Protein AF-A0A660QGW4-F1 (afdb_monomer)

Solvent-accessible surface area (backbone atoms only — not comparable to full-atom values): 25828 Å² total; per-residue (Å²): 109,64,69,61,50,52,50,42,31,49,42,44,61,62,56,43,54,62,54,47,47,53,53,41,27,51,55,35,24,73,71,63,75,33,71,65,70,14,42,50,17,44,50,24,11,48,52,16,31,50,54,40,53,50,51,31,60,75,74,64,58,76,84,40,71,59,47,32,42,33,44,49,51,35,46,40,60,47,18,47,54,24,45,57,42,49,54,45,27,39,61,31,50,76,79,36,60,67,74,60,10,50,56,49,25,48,66,69,40,48,63,52,45,52,52,33,41,50,46,31,25,48,24,31,45,38,29,61,65,38,85,48,64,62,48,27,51,31,11,50,51,39,26,53,26,39,55,44,21,55,51,28,37,73,48,50,49,56,49,52,39,59,75,67,64,54,76,73,67,76,84,79,56,99,73,63,90,82,73,77,61,82,63,71,58,62,61,71,43,68,64,49,36,51,50,49,52,51,52,52,52,52,48,59,62,50,35,73,69,43,37,80,66,43,47,70,42,50,41,82,56,63,35,37,30,86,84,31,69,67,36,47,50,40,53,47,32,25,71,78,72,29,24,69,51,65,38,38,40,36,39,37,33,94,55,77,65,45,78,65,53,47,53,56,50,50,57,49,50,54,56,51,50,67,36,93,69,34,70,40,74,48,42,58,64,49,43,33,78,75,68,67,44,53,58,48,56,52,48,57,52,21,74,77,36,74,83,42,40,77,26,30,50,87,42,33,40,37,33,39,39,28,22,70,60,68,41,12,55,63,46,45,56,49,46,54,53,51,52,57,64,50,70,75,50,60,87,67,54,45,78,46,77,49,37,69,41,48,56,48,39,57,48,38,54,55,33,47,56,33,44,54,52,30,41,52,51,43,50,52,48,52,40,51,52,36,30,70,74,63,71,34,70,72,60,18,51,53,40,44,45,24,28,55,52,24,46,52,47,44,49,36,48,27,33,76,71,67,49,55,50,27,66,74,57,54,51,46,49,29,51,46,46,21,59,33,35,36,52,25,47,50,42,57,56,24,49,76,73,33,72,70,43,30,65,61,45,52,62,53,51,52,54,41,47,52,35,36,29,55,40,31,44,53,32,54,72,45,72,33,35,52,46,22,52,47,13,49,54,47,22,55,31,46,54,50,12,51,54,34,24,44,46,68,57,62,103

Structure (mmCIF, N/CA/C/O backbone):
data_AF-A0A660QGW4-F1
#
_entry.id   AF-A0A660QGW4-F1
#
loop_
_atom_site.group_PDB
_atom_site.id
_atom_site.type_symbol
_atom_site.label_atom_id
_atom_site.label_alt_id
_atom_site.label_comp_id
_atom_site.label_asym_id
_atom_site.label_entity_id
_atom_site.label_seq_id
_atom_site.pdbx_PDB_ins_code
_atom_site.Cartn_x
_atom_site.Cartn_y
_atom_site.Cartn_z
_atom_site.occupancy
_atom_site.B_iso_or_equiv
_atom_site.auth_seq_id
_atom_site.auth_comp_id
_atom_site.auth_asym_id
_atom_site.auth_atom_id
_atom_site.pdbx_PDB_model_num
ATOM 1 N N . MET A 1 1 ? -22.509 5.873 3.415 1.00 69.75 1 MET A N 1
ATOM 2 C CA . MET A 1 1 ? -21.121 5.384 3.276 1.00 69.75 1 MET A CA 1
ATOM 3 C C . MET A 1 1 ? -20.891 4.930 1.841 1.00 69.75 1 MET A C 1
ATOM 5 O O . MET A 1 1 ? -20.021 5.485 1.183 1.00 69.75 1 MET A O 1
ATOM 9 N N . ASP A 1 2 ? -21.757 4.052 1.335 1.00 74.94 2 ASP A N 1
ATOM 10 C CA . ASP A 1 2 ? -21.681 3.458 -0.011 1.00 74.94 2 ASP A CA 1
ATOM 11 C C . ASP A 1 2 ? -21.628 4.482 -1.148 1.00 74.94 2 ASP A C 1
ATOM 13 O O . ASP A 1 2 ? -20.743 4.411 -1.985 1.00 74.94 2 ASP A O 1
ATOM 17 N N . PHE A 1 3 ? -22.450 5.536 -1.112 1.00 79.19 3 PHE A N 1
ATOM 18 C CA . PHE A 1 3 ? -22.401 6.589 -2.138 1.00 79.19 3 PHE A CA 1
ATOM 19 C C . PHE A 1 3 ? -21.020 7.264 -2.278 1.00 79.19 3 PHE A C 1
ATOM 21 O O . PHE A 1 3 ? -20.565 7.538 -3.388 1.00 79.19 3 PHE A O 1
ATOM 28 N N . GLU A 1 4 ? -20.330 7.550 -1.165 1.00 77.75 4 GLU A N 1
ATOM 29 C CA . GLU A 1 4 ? -18.985 8.141 -1.229 1.00 77.75 4 GLU A CA 1
ATOM 30 C C . GLU A 1 4 ? -17.948 7.121 -1.718 1.00 77.75 4 GLU A C 1
ATOM 32 O O . GLU A 1 4 ? -17.015 7.491 -2.434 1.00 77.75 4 GLU A O 1
ATOM 37 N N . ILE A 1 5 ? -18.134 5.846 -1.369 1.00 81.12 5 ILE A N 1
ATOM 38 C CA . ILE A 1 5 ? -17.325 4.720 -1.841 1.00 81.12 5 ILE A CA 1
ATOM 39 C C . ILE A 1 5 ? -17.462 4.549 -3.356 1.00 81.12 5 ILE A C 1
ATOM 41 O O . ILE A 1 5 ? -16.450 4.575 -4.056 1.00 81.12 5 ILE A O 1
ATOM 45 N N . ASP A 1 6 ? -18.685 4.475 -3.870 1.00 82.56 6 ASP A N 1
ATOM 46 C CA . ASP A 1 6 ? -18.970 4.318 -5.297 1.00 82.56 6 ASP A CA 1
ATOM 47 C C . ASP A 1 6 ? -18.456 5.514 -6.095 1.00 82.56 6 ASP A C 1
ATOM 49 O O . ASP A 1 6 ? -17.819 5.361 -7.139 1.00 82.56 6 ASP A O 1
ATOM 53 N N . ARG A 1 7 ? -18.636 6.728 -5.560 1.00 82.94 7 ARG A N 1
ATOM 54 C CA . ARG A 1 7 ? -18.065 7.942 -6.148 1.00 82.94 7 ARG A CA 1
ATOM 55 C C . ARG A 1 7 ? -16.539 7.871 -6.212 1.00 82.94 7 ARG A C 1
ATOM 57 O O . ARG A 1 7 ? -15.957 8.278 -7.216 1.00 82.94 7 ARG A O 1
ATOM 64 N N . ALA A 1 8 ? -15.879 7.383 -5.160 1.00 80.62 8 ALA A N 1
ATOM 65 C CA . ALA A 1 8 ? -14.428 7.227 -5.146 1.00 80.62 8 ALA A CA 1
ATOM 66 C C . ALA A 1 8 ? -13.958 6.184 -6.168 1.00 80.62 8 ALA A C 1
ATOM 68 O O . ALA A 1 8 ? -13.012 6.460 -6.904 1.00 80.62 8 ALA A O 1
ATOM 69 N N . VAL A 1 9 ? -14.642 5.038 -6.252 1.00 83.06 9 VAL A N 1
ATOM 70 C CA . VAL A 1 9 ? -14.394 3.994 -7.258 1.00 83.06 9 VAL A CA 1
ATOM 71 C C . VAL A 1 9 ? -14.498 4.582 -8.662 1.00 83.06 9 VAL A C 1
ATOM 73 O O . VAL A 1 9 ? -13.551 4.472 -9.438 1.00 83.06 9 VAL A O 1
ATOM 76 N N . TRP A 1 10 ? -15.585 5.296 -8.956 1.00 83.00 10 TRP A N 1
ATOM 77 C CA . TRP A 1 10 ? -15.817 5.910 -10.261 1.00 83.00 10 TRP A CA 1
ATOM 78 C C . TRP A 1 10 ? -14.725 6.919 -10.634 1.00 83.00 10 TRP A C 1
ATOM 80 O O . TRP A 1 10 ? -14.145 6.850 -11.721 1.00 83.00 10 TRP A O 1
ATOM 90 N N . ILE A 1 11 ? -14.376 7.813 -9.701 1.00 82.31 11 ILE A N 1
ATOM 91 C CA . ILE A 1 11 ? -13.300 8.797 -9.872 1.00 82.31 11 ILE A CA 1
ATOM 92 C C . ILE A 1 11 ? -11.965 8.098 -10.173 1.00 82.31 11 ILE A C 1
ATOM 94 O O . ILE A 1 11 ? -11.270 8.492 -11.112 1.00 82.31 11 ILE A O 1
ATOM 98 N N . LEU A 1 12 ? -11.612 7.053 -9.420 1.00 77.56 12 LEU A N 1
ATOM 99 C CA . LEU A 1 12 ? -10.364 6.307 -9.609 1.00 77.56 12 LEU A CA 1
ATOM 100 C C . LEU A 1 12 ? -10.328 5.538 -10.928 1.00 77.56 12 LEU A C 1
ATOM 102 O O . LEU A 1 12 ? -9.278 5.482 -11.560 1.00 77.56 12 LEU A O 1
ATOM 106 N N . SER A 1 13 ? -11.457 4.975 -11.358 1.00 77.38 13 SER A N 1
ATOM 107 C CA . SER A 1 13 ? -11.527 4.194 -12.593 1.00 77.38 13 SER A CA 1
ATOM 108 C C . SER A 1 13 ? -11.614 5.047 -13.858 1.00 77.38 13 SER A C 1
ATOM 110 O O . SER A 1 13 ? -11.142 4.611 -14.902 1.00 77.38 13 SER A O 1
ATOM 112 N N . MET A 1 14 ? -12.209 6.245 -13.793 1.00 80.12 14 MET A N 1
ATOM 113 C CA . MET A 1 14 ? -12.521 7.037 -14.994 1.00 80.12 14 MET A CA 1
ATOM 114 C C . MET A 1 14 ? -11.794 8.381 -15.070 1.00 80.12 14 MET A C 1
ATOM 116 O O . MET A 1 14 ? -11.342 8.763 -16.145 1.00 80.12 14 MET A O 1
ATOM 120 N N . ILE A 1 15 ? -11.653 9.109 -13.958 1.00 81.81 15 ILE A N 1
ATOM 121 C CA . ILE A 1 15 ? -11.093 10.476 -13.972 1.00 81.81 15 ILE A CA 1
ATOM 122 C C . ILE A 1 15 ? -9.572 10.465 -13.797 1.00 81.81 15 ILE A C 1
ATOM 124 O O . ILE A 1 15 ? -8.854 11.244 -14.422 1.00 81.81 15 ILE A O 1
ATOM 128 N N . TYR A 1 16 ? -9.069 9.583 -12.940 1.00 83.25 16 TYR A N 1
ATOM 129 C CA . TYR A 1 16 ? -7.643 9.488 -12.638 1.00 83.25 16 TYR A CA 1
ATOM 130 C C . TYR A 1 16 ? -6.776 9.004 -13.806 1.00 83.25 16 TYR A C 1
ATOM 132 O O . TYR A 1 16 ? -5.721 9.605 -14.020 1.00 83.25 16 TYR A O 1
ATOM 140 N N . PRO A 1 17 ? -7.170 7.972 -14.581 1.00 87.69 17 PRO A N 1
ATOM 141 C CA . PRO A 1 17 ? -6.326 7.439 -15.647 1.00 87.69 17 PRO A CA 1
ATOM 142 C C . PRO A 1 17 ? -5.918 8.485 -16.699 1.00 87.69 17 PRO A C 1
ATOM 144 O O . PRO A 1 17 ? -4.719 8.591 -16.966 1.00 87.69 17 PRO A O 1
ATOM 147 N N . PRO A 1 18 ? -6.827 9.328 -17.240 1.00 88.94 18 PRO A N 1
ATOM 148 C CA . PRO A 1 18 ? -6.437 10.387 -18.174 1.00 88.94 18 PRO A CA 1
ATOM 149 C C . PRO A 1 18 ? -5.504 11.433 -17.551 1.00 88.94 18 PRO A C 1
ATOM 151 O O . PRO A 1 18 ? -4.539 11.857 -18.186 1.00 88.94 18 PRO A O 1
ATOM 154 N N . LEU A 1 19 ? -5.756 11.836 -16.300 1.00 88.56 19 LEU A N 1
ATOM 155 C CA . LEU A 1 19 ? -4.922 12.812 -15.593 1.00 88.56 19 LEU A CA 1
ATOM 156 C C . LEU A 1 19 ? -3.495 12.282 -15.389 1.00 88.56 19 LEU A C 1
ATOM 158 O O . LEU A 1 19 ? -2.522 12.979 -15.682 1.00 88.56 19 LEU A O 1
ATOM 162 N N . LEU A 1 20 ? -3.378 11.039 -14.916 1.00 89.69 20 LEU A N 1
ATOM 163 C CA . LEU A 1 20 ? -2.107 10.344 -14.722 1.00 89.69 20 LEU A CA 1
ATOM 164 C C . LEU A 1 20 ? -1.344 10.195 -16.031 1.00 89.69 20 LEU A C 1
ATOM 166 O O . LEU A 1 20 ? -0.151 10.483 -16.085 1.00 89.69 20 LEU A O 1
ATOM 170 N N . PHE A 1 21 ? -2.040 9.802 -17.095 1.00 91.31 21 PHE A N 1
ATOM 171 C CA . PHE A 1 21 ? -1.451 9.674 -18.417 1.00 91.31 21 PHE A CA 1
ATOM 172 C C . PHE A 1 21 ? -0.826 10.988 -18.891 1.00 91.31 21 PHE A C 1
ATOM 174 O O . PHE A 1 21 ? 0.343 11.002 -19.276 1.00 91.31 21 PHE A O 1
ATOM 181 N N . LEU A 1 22 ? -1.566 12.099 -18.810 1.00 92.38 22 LEU A N 1
ATOM 182 C CA . LEU A 1 22 ? -1.072 13.417 -19.219 1.00 92.38 22 LEU A CA 1
ATOM 183 C C . LEU A 1 22 ? 0.116 13.875 -18.368 1.00 92.38 22 LEU A C 1
ATOM 185 O O . LEU A 1 22 ? 1.094 14.400 -18.903 1.00 92.38 22 LEU A O 1
ATOM 189 N N . LEU A 1 23 ? 0.058 13.642 -17.057 1.00 91.75 23 LEU A N 1
ATOM 190 C CA . LEU A 1 23 ? 1.136 13.985 -16.137 1.00 91.75 23 LEU A CA 1
ATOM 191 C C . LEU A 1 23 ? 2.420 13.201 -16.455 1.00 91.75 23 LEU A C 1
ATOM 193 O O . LEU A 1 23 ? 3.492 13.800 -16.569 1.00 91.75 23 LEU A O 1
ATOM 197 N N . ILE A 1 24 ? 2.317 11.883 -16.649 1.00 92.25 24 ILE A N 1
ATOM 198 C CA . ILE A 1 24 ? 3.462 11.019 -16.972 1.00 92.25 24 ILE A CA 1
ATOM 199 C C . ILE A 1 24 ? 4.021 11.372 -18.356 1.00 92.25 24 ILE A C 1
ATOM 201 O O . ILE A 1 24 ? 5.236 11.515 -18.504 1.00 92.25 24 ILE A O 1
ATOM 205 N N . CYS A 1 25 ? 3.153 11.622 -19.345 1.00 93.12 25 CYS A N 1
ATOM 206 C CA . CYS A 1 25 ? 3.561 12.141 -20.653 1.00 93.12 25 CYS A CA 1
ATOM 207 C C . CYS A 1 25 ? 4.340 13.453 -20.516 1.00 93.12 25 CYS A C 1
ATOM 209 O O . CYS A 1 25 ? 5.368 13.618 -21.166 1.00 93.12 25 CYS A O 1
ATOM 211 N N . GLY A 1 26 ? 3.898 14.374 -19.655 1.00 91.38 26 GLY A N 1
ATOM 212 C CA . GLY A 1 26 ? 4.593 15.634 -19.395 1.00 91.38 26 GLY A CA 1
ATOM 213 C C . GLY A 1 26 ? 6.017 15.421 -18.877 1.00 91.38 26 GLY A C 1
ATOM 214 O O . GLY A 1 26 ? 6.964 15.997 -19.412 1.00 91.38 26 GLY A O 1
ATOM 215 N N . ILE A 1 27 ? 6.196 14.537 -17.894 1.00 89.12 27 ILE A N 1
ATOM 216 C CA . ILE A 1 27 ? 7.517 14.211 -17.329 1.00 89.12 27 ILE A CA 1
ATOM 217 C C . ILE A 1 27 ? 8.414 13.558 -18.386 1.00 89.12 27 ILE A C 1
ATOM 219 O O . ILE A 1 27 ? 9.574 13.940 -18.551 1.00 89.12 27 ILE A O 1
ATOM 223 N N . TYR A 1 28 ? 7.881 12.604 -19.148 1.00 89.50 28 TYR A N 1
ATOM 224 C CA . TYR A 1 28 ? 8.651 11.905 -20.177 1.00 89.50 28 TYR A CA 1
ATOM 225 C C . TYR A 1 28 ? 8.944 12.804 -21.380 1.00 89.50 28 TYR A C 1
ATOM 227 O O . TYR A 1 28 ? 10.000 12.681 -22.000 1.00 89.50 28 TYR A O 1
ATOM 235 N N . TYR A 1 29 ? 8.092 13.789 -21.661 1.00 89.81 29 TYR A N 1
ATOM 236 C CA . TYR A 1 29 ? 8.366 14.832 -22.642 1.00 89.81 29 TYR A CA 1
ATOM 237 C C . TYR A 1 29 ? 9.538 15.716 -22.212 1.00 89.81 29 TYR A C 1
ATOM 239 O O . TYR A 1 29 ? 10.390 16.031 -23.041 1.00 89.81 29 TYR A O 1
ATOM 247 N N . LEU A 1 30 ? 9.663 16.056 -20.924 1.00 86.12 30 LEU A N 1
ATOM 248 C CA . LEU A 1 30 ? 10.837 16.787 -20.428 1.00 86.12 30 LEU A CA 1
ATOM 249 C C . LEU A 1 30 ? 12.141 15.999 -20.641 1.00 86.12 30 LEU A C 1
ATOM 251 O O . LEU A 1 30 ? 13.182 16.607 -20.907 1.00 86.12 30 LEU A O 1
ATOM 255 N N . ARG A 1 31 ? 12.082 14.661 -20.571 1.00 83.12 31 ARG A N 1
ATOM 256 C CA . ARG A 1 31 ? 13.217 13.757 -20.813 1.00 83.12 31 ARG A CA 1
ATOM 257 C C . ARG A 1 31 ? 13.534 13.598 -22.300 1.00 83.12 31 ARG A C 1
ATOM 259 O O . ARG A 1 31 ? 14.675 13.814 -22.703 1.00 83.12 31 ARG A O 1
ATOM 266 N N . PHE A 1 32 ? 12.550 13.210 -23.108 1.00 83.75 32 PHE A N 1
ATOM 267 C CA . PHE A 1 32 ? 12.759 12.857 -24.513 1.00 83.75 32 PHE A CA 1
ATOM 268 C C . PHE A 1 32 ? 12.709 14.052 -25.463 1.00 83.75 32 PHE A C 1
ATOM 270 O O . PHE A 1 32 ? 13.311 13.994 -26.535 1.00 83.75 32 PHE A O 1
ATOM 277 N N . ARG A 1 33 ? 11.992 15.123 -25.098 1.00 83.56 33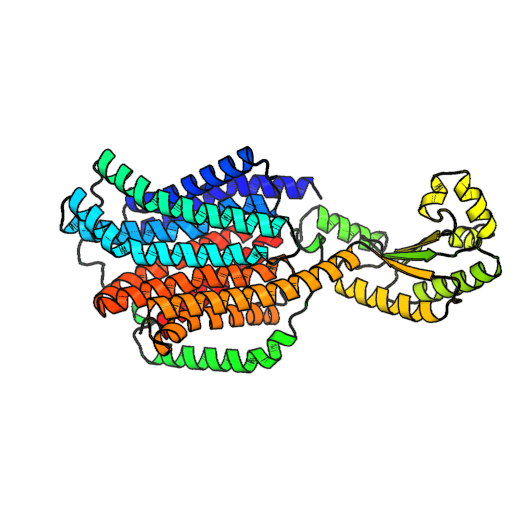 ARG A N 1
ATOM 278 C CA . ARG A 1 33 ? 11.654 16.274 -25.961 1.00 83.56 33 ARG A CA 1
ATOM 279 C C . ARG A 1 33 ? 11.014 15.886 -27.292 1.00 83.56 33 ARG A C 1
ATOM 281 O O . ARG A 1 33 ? 11.104 16.610 -28.278 1.00 83.56 33 ARG A O 1
ATOM 288 N N . ASN A 1 34 ? 10.364 14.733 -27.310 1.00 86.38 34 ASN A N 1
ATOM 289 C CA . ASN A 1 34 ? 9.652 14.203 -28.452 1.00 86.38 34 ASN A CA 1
ATOM 290 C C . ASN A 1 34 ? 8.305 13.690 -27.945 1.00 86.38 34 ASN A C 1
ATOM 292 O O . ASN A 1 34 ? 8.259 12.841 -27.056 1.00 86.38 34 ASN A O 1
ATOM 296 N N . VAL A 1 35 ? 7.221 14.242 -28.491 1.00 89.62 35 VAL A N 1
ATOM 297 C CA . VAL A 1 35 ? 5.847 13.956 -28.049 1.00 89.62 35 VAL A CA 1
ATOM 298 C C . VAL A 1 35 ? 5.525 12.471 -28.192 1.00 89.62 35 VAL A C 1
ATOM 300 O O . VAL A 1 35 ? 4.974 11.863 -27.282 1.00 89.62 35 VAL A O 1
ATOM 303 N N . ILE A 1 36 ? 5.942 11.857 -29.296 1.00 89.56 36 ILE A N 1
ATOM 304 C CA . ILE A 1 36 ? 5.660 10.449 -29.572 1.00 89.56 36 ILE A CA 1
ATOM 305 C C . ILE A 1 36 ? 6.455 9.546 -28.624 1.00 89.56 36 ILE A C 1
ATOM 307 O O . ILE A 1 36 ? 5.889 8.635 -28.026 1.00 89.56 36 ILE A O 1
ATOM 311 N N . ALA A 1 37 ? 7.743 9.838 -28.410 1.00 89.88 37 ALA A N 1
ATOM 312 C CA . ALA A 1 37 ? 8.563 9.104 -27.441 1.00 89.88 37 ALA A CA 1
ATOM 313 C C . ALA A 1 37 ? 8.018 9.215 -26.006 1.00 89.88 37 ALA A C 1
ATOM 315 O O . ALA A 1 37 ? 8.136 8.271 -25.233 1.00 89.88 37 ALA A O 1
ATOM 316 N N . ALA A 1 38 ? 7.411 10.350 -25.652 1.00 92.19 38 ALA A N 1
ATOM 317 C CA . ALA A 1 38 ? 6.803 10.563 -24.342 1.00 92.19 38 ALA A CA 1
ATOM 318 C C . ALA A 1 38 ? 5.480 9.805 -24.152 1.00 92.19 38 ALA A C 1
ATOM 320 O O . ALA A 1 38 ? 5.191 9.369 -23.041 1.00 92.19 38 ALA A O 1
ATOM 321 N N . ILE A 1 39 ? 4.703 9.635 -25.225 1.00 94.81 39 ILE A N 1
ATOM 322 C CA . ILE A 1 39 ? 3.398 8.957 -25.212 1.00 94.81 39 ILE A CA 1
ATOM 323 C C . ILE A 1 39 ? 3.537 7.431 -25.208 1.00 94.81 39 ILE A C 1
ATOM 325 O O . ILE A 1 39 ? 2.753 6.746 -24.554 1.00 94.81 39 ILE A O 1
ATOM 329 N N . LEU A 1 40 ? 4.522 6.885 -25.929 1.00 94.25 40 LEU A N 1
ATOM 330 C CA . LEU A 1 40 ? 4.665 5.436 -26.118 1.00 94.25 40 LEU A CA 1
ATOM 331 C C . LEU A 1 40 ? 4.734 4.638 -24.797 1.00 94.25 40 LEU A C 1
ATOM 333 O O . LEU A 1 40 ? 4.013 3.642 -24.688 1.00 94.25 40 LEU A O 1
ATOM 337 N N . PRO A 1 41 ? 5.524 5.042 -23.780 1.00 94.88 41 PRO A N 1
ATOM 338 C CA . PRO A 1 41 ? 5.574 4.313 -22.519 1.00 94.88 41 PRO A CA 1
ATOM 339 C C . PRO A 1 41 ? 4.236 4.252 -21.761 1.00 94.88 41 PRO A C 1
ATOM 341 O O . PRO A 1 41 ? 3.758 3.139 -21.528 1.00 94.88 41 PRO A O 1
ATOM 344 N N . PRO A 1 42 ? 3.570 5.370 -21.402 1.00 95.19 42 PRO A N 1
ATOM 345 C CA . PRO A 1 42 ? 2.301 5.301 -20.680 1.00 95.19 42 PRO A CA 1
ATOM 346 C C . PRO A 1 42 ? 1.157 4.717 -21.522 1.00 95.19 42 PRO A C 1
ATOM 348 O O . PRO A 1 42 ? 0.229 4.143 -20.958 1.00 95.19 42 PRO A O 1
ATOM 351 N N . LEU A 1 43 ? 1.230 4.774 -22.859 1.00 94.94 43 LEU A N 1
ATOM 352 C CA . LEU A 1 43 ? 0.260 4.103 -23.731 1.00 94.94 43 LEU A CA 1
ATOM 353 C C . LEU A 1 43 ? 0.265 2.583 -23.518 1.00 94.94 43 LEU A C 1
ATOM 355 O O . LEU A 1 43 ? -0.797 1.972 -23.417 1.00 94.94 43 LEU A O 1
ATOM 359 N N . SER A 1 44 ? 1.451 1.975 -23.397 1.00 94.69 44 SER A N 1
ATOM 360 C CA . SER A 1 44 ? 1.567 0.536 -23.122 1.00 94.69 44 SER A CA 1
ATOM 361 C C . SER A 1 44 ? 0.957 0.142 -21.768 1.00 94.69 44 SER A C 1
ATOM 363 O O . SER A 1 44 ? 0.334 -0.914 -21.659 1.00 94.69 44 SER A O 1
ATOM 365 N N . ALA A 1 45 ? 1.055 1.022 -20.767 1.00 94.94 45 ALA A N 1
ATOM 366 C CA . ALA A 1 45 ? 0.477 0.813 -19.443 1.00 94.94 45 ALA A CA 1
ATOM 367 C C . ALA A 1 45 ? -1.057 0.927 -19.442 1.00 94.94 45 ALA A C 1
ATOM 369 O O . ALA A 1 45 ? -1.731 0.118 -18.805 1.00 94.94 45 ALA A O 1
ATOM 370 N N . ILE A 1 46 ? -1.624 1.880 -20.194 1.00 94.31 46 ILE A N 1
ATOM 371 C CA . ILE A 1 46 ? -3.081 1.983 -20.376 1.00 94.31 46 ILE A CA 1
ATOM 372 C C . ILE A 1 46 ? -3.634 0.721 -21.034 1.00 94.31 46 ILE A C 1
ATOM 374 O O . ILE A 1 46 ? -4.618 0.172 -20.547 1.00 94.31 46 ILE A O 1
ATOM 378 N N . LEU A 1 47 ? -3.004 0.244 -22.111 1.00 95.44 47 LEU A N 1
ATOM 379 C CA . LEU A 1 47 ? -3.450 -0.971 -22.798 1.00 95.44 47 LEU A CA 1
ATOM 380 C C . LEU A 1 47 ? -3.447 -2.177 -21.854 1.00 95.44 47 LEU A C 1
ATOM 382 O O . LEU A 1 47 ? -4.433 -2.906 -21.789 1.00 95.44 47 LEU A O 1
ATOM 386 N N . ALA A 1 48 ? -2.387 -2.332 -21.058 1.00 95.31 48 ALA A N 1
ATOM 387 C CA . ALA A 1 48 ? -2.327 -3.371 -20.038 1.00 95.31 48 ALA A CA 1
ATOM 388 C C . ALA A 1 48 ? -3.440 -3.221 -18.990 1.00 95.31 48 ALA A C 1
ATOM 390 O O . ALA A 1 48 ? -4.080 -4.208 -18.638 1.00 95.31 48 ALA A O 1
ATOM 391 N N . SER A 1 49 ? -3.718 -2.000 -18.523 1.00 94.00 49 SER A N 1
ATOM 392 C CA . SER A 1 49 ? -4.814 -1.748 -17.581 1.00 94.00 49 SER A CA 1
ATOM 393 C C . SER A 1 49 ? -6.185 -2.093 -18.167 1.00 94.00 49 SER A C 1
ATOM 395 O O . SER A 1 49 ? -7.029 -2.602 -17.433 1.00 94.00 49 SER A O 1
ATOM 397 N N . ILE A 1 50 ? -6.421 -1.819 -19.453 1.00 94.44 50 ILE A N 1
ATOM 398 C CA . ILE A 1 50 ? -7.674 -2.173 -20.135 1.00 94.44 50 ILE A CA 1
ATOM 399 C C . ILE A 1 50 ? -7.823 -3.695 -20.178 1.00 94.44 50 ILE A C 1
ATOM 401 O O . ILE A 1 50 ? -8.841 -4.211 -19.723 1.00 94.44 50 ILE A O 1
ATOM 405 N N . TRP A 1 51 ? -6.791 -4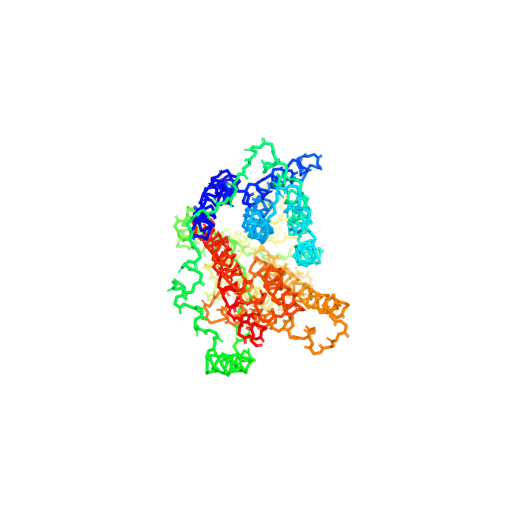.413 -20.633 1.00 95.75 51 TRP A N 1
ATOM 406 C CA . TRP A 1 51 ? -6.812 -5.878 -20.693 1.00 95.75 51 TRP A CA 1
ATOM 407 C C . TRP A 1 51 ? -7.031 -6.521 -19.324 1.00 95.75 51 TRP A C 1
ATOM 409 O O . TRP A 1 51 ? -7.732 -7.520 -19.211 1.00 95.75 51 TRP A O 1
ATOM 419 N N . VAL A 1 52 ? -6.470 -5.944 -18.262 1.00 94.88 52 VAL A N 1
ATOM 420 C CA . VAL A 1 52 ? -6.683 -6.439 -16.898 1.00 94.88 52 VAL A CA 1
ATOM 421 C C . VAL A 1 52 ? -8.135 -6.293 -16.459 1.00 94.88 52 VAL A C 1
ATOM 423 O O . VAL A 1 52 ? -8.701 -7.251 -15.936 1.00 94.88 52 VAL A O 1
ATOM 426 N N . TYR A 1 53 ? -8.755 -5.131 -16.675 1.00 92.75 53 TYR A N 1
ATOM 427 C CA . TYR A 1 53 ? -10.163 -4.941 -16.320 1.00 92.75 53 TYR A CA 1
ATOM 428 C C . TYR A 1 53 ? -11.105 -5.776 -17.190 1.00 92.75 53 TYR A C 1
ATOM 430 O O . TYR A 1 53 ? -12.115 -6.267 -16.693 1.00 92.75 53 TYR A O 1
ATOM 438 N N . GLU A 1 54 ? -10.754 -5.997 -18.455 1.00 94.31 54 GLU A N 1
ATOM 439 C CA . GLU A 1 54 ? -11.475 -6.914 -19.337 1.00 94.31 54 GLU A CA 1
ATOM 440 C C . GLU A 1 54 ? -11.416 -8.354 -18.806 1.00 94.31 54 GLU A C 1
ATOM 442 O O . GLU A 1 54 ? -12.453 -8.994 -18.633 1.00 94.31 54 GLU A O 1
ATOM 447 N N . LEU A 1 55 ? -10.225 -8.838 -18.438 1.00 94.06 55 LEU A N 1
ATOM 448 C CA . LEU A 1 55 ? -10.056 -10.156 -17.821 1.00 94.06 55 LEU A CA 1
ATOM 449 C C . LEU A 1 55 ? -10.825 -10.280 -16.501 1.00 94.06 55 LEU A C 1
ATOM 451 O O . LEU A 1 55 ? -11.456 -11.306 -16.258 1.00 94.06 55 LEU A O 1
ATOM 455 N N . MET A 1 56 ? -10.819 -9.242 -15.661 1.00 92.62 56 MET A N 1
ATOM 456 C CA . MET A 1 56 ? -11.627 -9.222 -14.437 1.00 92.62 56 MET A CA 1
ATOM 457 C C . MET A 1 56 ? -13.121 -9.351 -14.735 1.00 92.62 56 MET A C 1
ATOM 459 O O . MET A 1 56 ? -13.808 -10.101 -14.042 1.00 92.62 56 MET A O 1
ATOM 463 N N . GLY A 1 57 ? -13.610 -8.649 -15.762 1.00 91.69 57 GLY A N 1
ATOM 464 C CA . GLY A 1 57 ? -14.999 -8.725 -16.206 1.00 91.69 57 GLY A CA 1
ATOM 465 C C . GLY A 1 57 ? -15.386 -10.126 -16.679 1.00 91.69 57 GLY A C 1
ATOM 466 O O . GLY A 1 57 ? -16.453 -10.612 -16.318 1.00 91.69 57 GLY A O 1
ATOM 467 N N . ILE A 1 58 ? -14.496 -10.806 -17.410 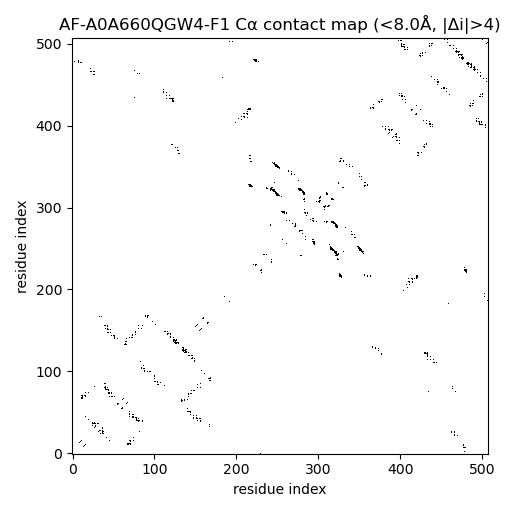1.00 94.69 58 ILE A N 1
ATOM 468 C CA . ILE A 1 58 ? -14.705 -12.185 -17.886 1.00 94.69 58 ILE A CA 1
ATOM 469 C C . ILE A 1 58 ? -14.725 -13.187 -16.722 1.00 94.69 58 ILE A C 1
ATOM 471 O O . ILE A 1 58 ? -15.550 -14.096 -16.703 1.00 94.69 58 ILE A O 1
ATOM 475 N N . VAL A 1 59 ? -13.826 -13.030 -15.746 1.00 92.81 59 VAL A N 1
ATOM 476 C CA . VAL A 1 59 ? -13.727 -13.923 -14.575 1.00 92.81 59 VAL A CA 1
ATOM 477 C C . VAL A 1 59 ? -14.824 -13.638 -13.535 1.00 92.81 59 VAL A C 1
ATOM 479 O O . VAL A 1 59 ? -15.105 -14.485 -12.690 1.00 92.81 59 VAL A O 1
ATOM 482 N N . GLY A 1 60 ? -15.465 -12.468 -13.594 1.00 89.62 60 GLY A N 1
ATOM 483 C CA . GLY A 1 60 ? -16.509 -12.060 -12.653 1.00 89.62 60 GLY A CA 1
ATOM 484 C C . GLY A 1 60 ? -15.968 -11.525 -11.323 1.00 89.62 60 GLY A C 1
ATOM 485 O O . GLY A 1 60 ? -16.635 -11.647 -10.297 1.00 89.62 60 GLY A O 1
ATOM 486 N N . ILE A 1 61 ? -14.763 -10.939 -11.310 1.00 88.00 61 ILE A N 1
ATOM 487 C CA . ILE A 1 61 ? -14.210 -10.314 -10.098 1.00 88.00 61 ILE A CA 1
ATOM 488 C C . ILE A 1 61 ? -14.888 -8.950 -9.883 1.00 88.00 61 ILE A C 1
ATOM 490 O O . ILE A 1 61 ? -14.798 -8.091 -10.765 1.00 88.00 61 ILE A O 1
ATOM 494 N N . PRO A 1 62 ? -15.533 -8.699 -8.727 1.00 84.62 62 PRO A N 1
ATOM 495 C CA . PRO A 1 62 ? -16.248 -7.450 -8.499 1.00 84.62 62 PRO A CA 1
ATOM 496 C C . PRO A 1 62 ? -15.297 -6.247 -8.412 1.00 84.62 62 PRO A C 1
ATOM 498 O O . PRO A 1 62 ? -14.229 -6.298 -7.787 1.00 84.62 62 PRO A O 1
ATOM 501 N N . LEU A 1 63 ? -15.725 -5.126 -8.997 1.00 83.06 63 LEU A N 1
ATOM 502 C CA . LEU A 1 63 ? -15.088 -3.829 -8.786 1.00 83.06 63 LEU A CA 1
ATOM 503 C C . LEU A 1 63 ? -15.452 -3.308 -7.393 1.00 83.06 63 LEU A C 1
ATOM 505 O O . LEU A 1 63 ? -16.603 -3.002 -7.103 1.00 83.06 63 LEU A O 1
ATOM 509 N N . ASN A 1 64 ? -14.446 -3.210 -6.532 1.00 83.88 64 ASN A N 1
ATOM 510 C CA . ASN A 1 64 ? -14.518 -2.596 -5.216 1.00 83.88 64 ASN A CA 1
ATOM 511 C C . ASN A 1 64 ? -13.432 -1.517 -5.102 1.00 83.88 64 ASN A C 1
ATOM 513 O O . ASN A 1 64 ? -12.635 -1.322 -6.017 1.00 83.88 64 ASN A O 1
ATOM 517 N N . ILE A 1 65 ? -13.375 -0.833 -3.960 1.00 82.38 65 ILE A N 1
ATOM 518 C CA . ILE A 1 65 ? -12.373 0.201 -3.654 1.00 82.38 65 ILE A CA 1
ATOM 519 C C . ILE A 1 65 ? -10.951 -0.276 -4.012 1.00 82.38 65 ILE A C 1
ATOM 521 O O . ILE A 1 65 ? -10.217 0.384 -4.746 1.00 82.38 65 ILE A O 1
ATOM 525 N N . LEU A 1 66 ? -10.542 -1.457 -3.553 1.00 84.56 66 LEU A N 1
ATOM 526 C CA . LEU A 1 66 ? -9.182 -1.939 -3.785 1.00 84.56 66 LEU A CA 1
ATOM 527 C C . LEU A 1 66 ? -8.971 -2.385 -5.233 1.00 84.56 66 LEU A C 1
ATOM 529 O O . LEU A 1 66 ? -8.018 -1.930 -5.862 1.00 84.56 66 LEU A O 1
ATOM 533 N N . THR A 1 67 ? -9.856 -3.201 -5.803 1.00 88.12 67 THR A N 1
ATOM 534 C CA . THR A 1 67 ? -9.691 -3.709 -7.176 1.00 88.12 67 THR A CA 1
ATOM 535 C C . THR A 1 67 ? -9.795 -2.599 -8.229 1.00 88.12 67 THR A C 1
ATOM 537 O O . THR A 1 67 ? -9.064 -2.638 -9.215 1.00 88.12 67 THR A O 1
ATOM 540 N N . ALA A 1 68 ? -10.568 -1.534 -7.980 1.00 86.62 68 ALA A N 1
ATOM 541 C CA . ALA A 1 68 ? -10.616 -0.337 -8.827 1.00 86.62 68 ALA A CA 1
ATOM 542 C C . ALA A 1 68 ? -9.316 0.492 -8.812 1.00 86.62 68 ALA A C 1
ATOM 544 O O . ALA A 1 68 ? -9.083 1.308 -9.704 1.00 86.62 68 ALA A O 1
ATOM 545 N N . SER A 1 69 ? -8.447 0.297 -7.813 1.00 88.75 69 SER A N 1
ATOM 546 C CA . SER A 1 69 ? -7.126 0.939 -7.781 1.00 88.75 69 SER A CA 1
ATOM 547 C C . SER A 1 69 ? -6.068 0.201 -8.609 1.00 88.75 69 SER A C 1
ATOM 549 O O . SER A 1 69 ? -5.010 0.769 -8.879 1.00 88.75 69 SER A O 1
ATOM 551 N N . ALA A 1 70 ? -6.347 -1.026 -9.071 1.00 91.88 70 ALA A N 1
ATOM 552 C CA . ALA A 1 70 ? -5.392 -1.835 -9.829 1.00 91.88 70 ALA A CA 1
ATOM 553 C C . ALA A 1 70 ? -4.923 -1.135 -11.113 1.00 91.88 70 ALA A C 1
ATOM 555 O O . ALA A 1 70 ? -3.724 -1.052 -11.370 1.00 91.88 70 ALA A O 1
ATOM 556 N N . GLY A 1 71 ? -5.848 -0.558 -11.882 1.00 90.81 71 GLY A N 1
ATOM 557 C CA . GLY A 1 71 ? -5.512 0.182 -13.099 1.00 90.81 71 GLY A CA 1
ATOM 558 C C . GLY A 1 71 ? -4.683 1.436 -12.828 1.00 90.81 71 GLY A C 1
ATOM 559 O O . GLY A 1 71 ? -3.739 1.721 -13.559 1.00 90.81 71 GLY A O 1
ATOM 560 N N . VAL A 1 72 ? -4.962 2.141 -11.726 1.00 90.75 72 VAL A N 1
ATOM 561 C CA . VAL A 1 72 ? -4.149 3.285 -11.287 1.00 90.75 72 VAL A CA 1
ATOM 562 C C . VAL A 1 72 ? -2.725 2.836 -10.955 1.00 90.75 72 VAL A C 1
ATOM 564 O O . VAL A 1 72 ? -1.773 3.462 -11.418 1.00 90.75 72 VAL A O 1
ATOM 567 N N . PHE A 1 73 ? -2.555 1.731 -10.221 1.00 93.31 73 PHE A N 1
ATOM 568 C CA . PHE A 1 73 ? -1.226 1.183 -9.949 1.00 93.31 73 PHE A CA 1
ATOM 569 C C . PHE A 1 73 ? -0.493 0.790 -11.231 1.00 93.31 73 PHE A C 1
ATOM 571 O O . PHE A 1 73 ? 0.677 1.130 -11.369 1.00 93.31 73 PHE A O 1
ATOM 578 N N . LEU A 1 74 ? -1.159 0.147 -12.193 1.00 95.44 74 LEU A N 1
ATOM 579 C CA . LEU A 1 74 ? -0.534 -0.224 -13.466 1.00 95.44 74 LEU A CA 1
ATOM 580 C C . LEU A 1 74 ? -0.088 1.002 -14.265 1.00 95.44 74 LEU A C 1
ATOM 582 O O . LEU A 1 74 ? 1.062 1.065 -14.688 1.00 95.44 74 LEU A O 1
ATOM 586 N N . ILE A 1 75 ? -0.956 2.007 -14.398 1.00 94.31 75 ILE A N 1
ATOM 587 C CA . ILE A 1 75 ? -0.660 3.245 -15.132 1.00 94.31 75 ILE A CA 1
ATOM 588 C C . ILE A 1 75 ? 0.476 4.033 -14.485 1.00 94.31 75 ILE A C 1
ATOM 590 O O . ILE A 1 75 ? 1.204 4.719 -15.192 1.00 94.31 75 ILE A O 1
ATOM 594 N N . ILE A 1 76 ? 0.650 3.950 -13.166 1.00 94.50 76 ILE A N 1
ATOM 595 C CA . ILE A 1 76 ? 1.771 4.602 -12.489 1.00 94.50 76 ILE A CA 1
ATOM 596 C C . ILE A 1 76 ? 3.048 3.769 -12.650 1.00 94.50 76 ILE A C 1
ATOM 598 O O . ILE A 1 76 ? 4.075 4.315 -13.032 1.00 94.50 76 ILE A O 1
ATOM 602 N N . ILE A 1 77 ? 2.991 2.462 -12.379 1.00 95.06 77 ILE A N 1
ATOM 603 C CA . ILE A 1 77 ? 4.170 1.604 -12.191 1.00 95.06 77 ILE A CA 1
ATOM 604 C C . ILE A 1 77 ? 4.801 1.161 -13.514 1.00 95.06 77 ILE A C 1
ATOM 606 O O . ILE A 1 77 ? 6.016 1.251 -13.684 1.00 95.06 77 ILE A O 1
ATOM 610 N N . THR A 1 78 ? 4.005 0.661 -14.458 1.00 95.69 78 THR A N 1
ATOM 611 C CA . THR A 1 78 ? 4.539 -0.030 -15.638 1.00 95.69 78 THR A CA 1
ATOM 612 C C . THR A 1 78 ? 5.047 0.854 -16.792 1.00 95.69 78 THR A C 1
ATOM 614 O O . THR A 1 78 ? 5.828 0.334 -17.599 1.00 95.69 78 THR A O 1
ATOM 617 N N . PRO A 1 79 ? 4.752 2.174 -16.898 1.00 95.25 79 PRO A N 1
ATOM 618 C CA . PRO A 1 79 ? 5.399 3.033 -17.894 1.00 95.25 79 PRO A CA 1
ATOM 619 C C . PRO A 1 79 ? 6.927 3.068 -17.782 1.00 95.25 79 PRO A C 1
ATOM 621 O O . PRO A 1 79 ? 7.593 3.342 -18.779 1.00 95.25 79 PRO A O 1
ATOM 624 N N . ALA A 1 80 ? 7.487 2.743 -16.613 1.00 93.31 80 ALA A N 1
ATOM 625 C CA . ALA A 1 80 ? 8.921 2.565 -16.397 1.00 93.31 80 ALA A CA 1
ATOM 626 C C . ALA A 1 80 ? 9.565 1.636 -17.442 1.00 93.31 80 ALA A C 1
ATOM 628 O O . ALA A 1 80 ? 10.612 1.949 -18.011 1.00 93.31 80 ALA A O 1
ATOM 629 N N . TYR A 1 81 ? 8.903 0.519 -17.753 1.00 94.94 81 TYR A N 1
ATOM 630 C CA . TYR A 1 81 ? 9.388 -0.471 -18.716 1.00 94.94 81 TYR A CA 1
ATOM 631 C C . TYR A 1 81 ? 9.483 0.132 -20.117 1.00 94.94 81 TYR A C 1
ATOM 633 O O . TYR A 1 81 ? 10.495 -0.003 -20.806 1.00 94.94 81 TYR A O 1
ATOM 641 N N . GLY A 1 82 ? 8.444 0.868 -20.515 1.00 94.56 82 GLY A N 1
ATOM 642 C CA . GLY A 1 82 ? 8.428 1.584 -21.782 1.00 94.56 82 GLY A CA 1
ATOM 643 C C . GLY A 1 82 ? 9.469 2.701 -21.817 1.00 94.56 82 GLY A C 1
ATOM 644 O O . GLY A 1 82 ? 10.095 2.904 -22.851 1.00 94.56 82 GLY A O 1
ATOM 645 N N . LEU A 1 83 ? 9.700 3.396 -20.698 1.00 93.69 83 LEU A N 1
ATOM 646 C CA . LEU A 1 83 ? 10.682 4.473 -20.592 1.00 93.69 83 LEU A CA 1
ATOM 647 C C . LEU A 1 83 ? 12.099 3.950 -20.860 1.00 93.69 83 LEU A C 1
ATOM 649 O O . LEU A 1 83 ? 12.793 4.503 -21.713 1.00 93.69 83 LEU A O 1
ATOM 653 N N . HIS A 1 84 ? 12.506 2.875 -20.178 1.00 91.81 84 HIS A N 1
ATOM 654 C CA . HIS A 1 84 ? 13.808 2.234 -20.389 1.00 91.81 84 HIS A CA 1
ATOM 655 C C . HIS A 1 84 ? 13.959 1.721 -21.829 1.00 91.81 84 HIS A C 1
ATOM 657 O O . HIS A 1 84 ? 14.970 1.986 -22.485 1.00 91.81 84 HIS A O 1
ATOM 663 N N . TYR A 1 85 ? 12.919 1.072 -22.361 1.00 95.06 85 TYR A N 1
ATOM 664 C CA . TYR A 1 85 ? 12.922 0.562 -23.730 1.00 95.06 85 TYR A CA 1
ATOM 665 C C . TYR A 1 85 ? 13.043 1.673 -24.786 1.00 95.06 85 TYR A C 1
ATOM 667 O O . TYR A 1 85 ? 13.881 1.590 -25.688 1.00 95.06 85 TYR A O 1
ATOM 675 N N . VAL A 1 86 ? 12.234 2.733 -24.674 1.00 93.50 86 VAL A N 1
ATOM 676 C CA . VAL A 1 86 ? 12.218 3.864 -25.616 1.00 93.50 86 VAL A CA 1
ATOM 677 C C . VAL A 1 86 ? 13.519 4.659 -25.548 1.00 93.50 86 VAL A C 1
ATOM 679 O O . VAL A 1 86 ? 14.051 5.013 -26.601 1.00 93.50 86 VAL A O 1
ATOM 682 N N . ASP A 1 87 ? 14.078 4.890 -24.356 1.00 89.44 87 ASP A N 1
ATOM 683 C CA . ASP A 1 87 ? 15.376 5.562 -24.200 1.00 89.44 87 ASP A CA 1
ATOM 684 C C . ASP A 1 87 ? 16.474 4.798 -24.961 1.00 89.44 87 ASP A C 1
ATOM 686 O O . ASP A 1 87 ? 17.146 5.360 -25.836 1.00 89.44 87 ASP A O 1
ATOM 690 N N . ARG A 1 88 ? 16.571 3.478 -24.750 1.00 89.31 88 ARG A N 1
ATOM 691 C CA . ARG A 1 88 ? 17.547 2.624 -25.443 1.00 89.31 88 ARG A CA 1
ATOM 692 C C . ARG A 1 88 ? 17.313 2.564 -26.951 1.00 89.31 88 ARG A C 1
ATOM 694 O O . ARG A 1 88 ? 18.276 2.599 -27.730 1.00 89.31 88 ARG A O 1
ATOM 701 N N . LEU A 1 89 ? 16.052 2.503 -27.376 1.00 91.44 89 LEU A N 1
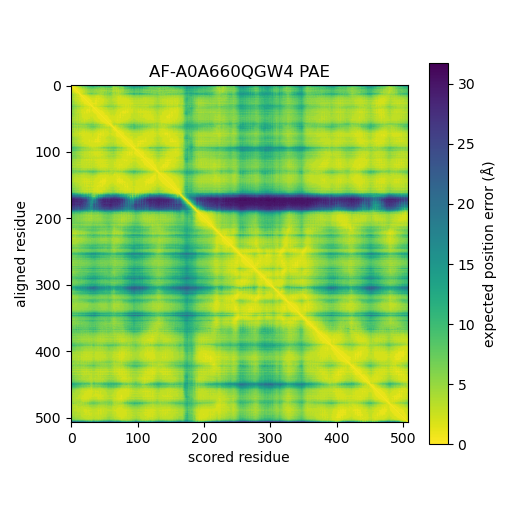ATOM 702 C CA . LEU A 1 89 ? 15.659 2.515 -28.783 1.00 91.44 89 LEU A CA 1
ATOM 703 C C . LEU A 1 89 ? 16.083 3.816 -29.471 1.00 91.44 89 LEU A C 1
ATOM 705 O O . LEU A 1 89 ? 16.688 3.763 -30.542 1.00 91.44 89 LEU A O 1
ATOM 709 N N . MET A 1 90 ? 15.854 4.973 -28.844 1.00 87.81 90 MET A N 1
ATOM 710 C CA . MET A 1 90 ? 16.288 6.271 -29.369 1.00 87.81 90 MET A CA 1
ATOM 711 C C . MET A 1 90 ? 17.808 6.336 -29.543 1.00 87.81 90 MET A C 1
ATOM 713 O O . MET A 1 90 ? 18.284 6.864 -30.549 1.00 87.81 90 MET A O 1
ATOM 717 N N . VAL A 1 91 ? 18.588 5.770 -28.614 1.00 85.44 91 VAL A N 1
ATOM 718 C CA . VAL A 1 91 ? 20.053 5.724 -28.756 1.00 85.44 91 VAL A CA 1
ATOM 719 C C . VAL A 1 91 ? 20.471 4.881 -29.964 1.00 85.44 91 VAL A C 1
ATOM 721 O O . VAL A 1 91 ? 21.362 5.288 -30.714 1.00 85.44 91 VAL A O 1
ATOM 724 N N . HIS A 1 92 ? 19.832 3.731 -30.196 1.00 89.12 92 HIS A N 1
ATOM 725 C CA . HIS A 1 92 ? 20.153 2.879 -31.346 1.00 89.12 92 HIS A CA 1
ATOM 726 C C . HIS A 1 92 ? 19.661 3.456 -32.678 1.00 89.12 92 HIS A C 1
ATOM 728 O O . HIS A 1 92 ? 20.377 3.343 -33.672 1.00 89.12 92 HIS A O 1
ATOM 734 N N . LEU A 1 93 ? 18.519 4.149 -32.701 1.00 88.44 93 LEU A N 1
ATOM 735 C CA . LEU A 1 93 ? 17.988 4.835 -33.889 1.00 88.44 93 LEU A CA 1
ATOM 736 C C . LEU A 1 93 ? 18.898 5.966 -34.395 1.00 88.44 93 LEU A C 1
ATOM 738 O O . LEU A 1 93 ? 18.822 6.338 -35.564 1.00 88.44 93 LEU A O 1
ATOM 742 N N . ARG A 1 94 ? 19.803 6.493 -33.556 1.00 84.50 94 ARG A N 1
ATOM 743 C CA . ARG A 1 94 ? 20.835 7.454 -33.997 1.00 84.50 94 ARG A CA 1
ATOM 744 C C . ARG A 1 94 ? 21.903 6.820 -34.891 1.00 84.50 94 ARG A C 1
ATOM 746 O O . ARG A 1 94 ? 22.588 7.545 -35.605 1.00 84.50 94 ARG A O 1
ATOM 753 N N . ARG A 1 95 ? 22.100 5.501 -34.802 1.00 85.75 95 ARG A N 1
ATOM 754 C CA . ARG A 1 95 ? 23.218 4.784 -35.444 1.00 85.75 95 ARG A CA 1
ATOM 755 C C . ARG A 1 95 ? 22.774 3.698 -36.419 1.00 85.75 95 ARG A C 1
ATOM 757 O O . ARG A 1 95 ? 23.572 3.282 -37.251 1.00 85.75 95 ARG A O 1
ATOM 764 N N . PHE A 1 96 ? 21.542 3.214 -36.301 1.00 89.12 96 PHE A N 1
ATOM 765 C CA . PHE A 1 96 ? 21.051 2.053 -37.035 1.00 89.12 96 PHE A CA 1
ATOM 766 C C . PHE A 1 96 ? 19.652 2.308 -37.613 1.00 89.12 96 PHE A C 1
ATOM 768 O O . PHE A 1 96 ? 18.880 3.069 -37.028 1.00 89.12 96 PHE A O 1
ATOM 775 N N . PRO A 1 97 ? 19.292 1.648 -38.731 1.00 89.12 97 PRO A N 1
ATOM 776 C CA . PRO A 1 97 ? 17.925 1.667 -39.245 1.00 89.12 97 PRO A CA 1
ATOM 777 C C . PRO A 1 97 ? 16.953 1.009 -38.255 1.00 89.12 97 PRO A C 1
ATOM 779 O O . PRO A 1 97 ? 17.358 0.166 -37.450 1.00 89.12 97 PRO A O 1
ATOM 782 N N . VAL A 1 98 ? 15.665 1.359 -38.360 1.00 89.44 98 VAL A N 1
ATOM 783 C CA . VAL A 1 98 ? 14.593 0.996 -37.409 1.00 89.44 98 VAL A CA 1
ATOM 784 C C . VAL A 1 98 ? 14.623 -0.483 -37.008 1.00 89.44 98 VAL A C 1
ATOM 786 O O . VAL A 1 98 ? 14.714 -0.791 -35.823 1.00 89.44 98 VAL A O 1
ATOM 789 N N . ASN A 1 99 ? 14.667 -1.403 -37.976 1.00 90.50 99 ASN A N 1
ATOM 790 C CA . ASN A 1 99 ? 14.645 -2.849 -37.711 1.00 90.50 99 ASN A CA 1
ATOM 791 C C . ASN A 1 99 ? 15.843 -3.326 -36.870 1.00 90.50 99 ASN A C 1
ATOM 793 O O . ASN A 1 99 ? 15.701 -4.144 -35.960 1.00 90.50 99 ASN A O 1
ATOM 797 N N . ILE A 1 100 ? 17.039 -2.799 -37.155 1.00 92.50 100 ILE A N 1
ATOM 798 C CA . ILE A 1 100 ? 18.260 -3.148 -36.417 1.00 92.50 100 ILE A CA 1
ATOM 799 C C . ILE A 1 100 ? 18.242 -2.490 -35.036 1.00 92.50 100 ILE A C 1
ATOM 801 O O . ILE A 1 100 ? 18.655 -3.115 -34.057 1.00 92.50 100 ILE A O 1
ATOM 805 N N . ALA A 1 101 ? 17.754 -1.251 -34.945 1.00 92.25 101 ALA A N 1
ATOM 806 C CA . ALA A 1 101 ? 17.650 -0.525 -33.688 1.00 92.25 101 ALA A CA 1
ATOM 807 C C . ALA A 1 101 ? 16.704 -1.223 -32.701 1.00 92.25 101 ALA A C 1
ATOM 809 O O . ALA A 1 101 ? 17.091 -1.420 -31.552 1.00 92.25 101 ALA A O 1
ATOM 810 N N . ILE A 1 102 ? 15.535 -1.682 -33.164 1.00 94.44 102 ILE A N 1
ATOM 811 C CA . ILE A 1 102 ? 14.579 -2.472 -32.370 1.00 94.44 102 ILE A CA 1
ATOM 812 C C . ILE A 1 102 ? 15.243 -3.750 -31.855 1.00 94.44 102 ILE A C 1
ATOM 814 O O . ILE A 1 102 ? 15.244 -4.003 -30.653 1.00 94.44 102 ILE A O 1
ATOM 818 N N . LYS A 1 103 ? 15.886 -4.529 -32.737 1.00 95.06 103 LYS A N 1
ATOM 819 C CA . LYS A 1 103 ? 16.543 -5.787 -32.344 1.00 95.06 103 LYS A CA 1
ATOM 820 C C . LYS A 1 103 ? 17.617 -5.572 -31.274 1.00 95.06 103 LYS A C 1
ATOM 822 O O . LYS A 1 103 ? 17.741 -6.383 -30.357 1.00 95.06 103 LYS A O 1
ATOM 827 N N . LYS A 1 104 ? 18.398 -4.492 -31.384 1.00 93.25 104 LYS A N 1
ATOM 828 C CA . LYS A 1 104 ? 19.425 -4.144 -30.393 1.00 93.25 104 LYS A CA 1
ATOM 829 C C . LYS A 1 104 ? 18.817 -3.648 -29.083 1.00 93.25 104 LYS A C 1
ATOM 831 O O . LYS A 1 104 ? 19.203 -4.154 -28.039 1.00 93.25 104 LYS A O 1
ATOM 836 N N . ALA A 1 105 ? 17.841 -2.742 -29.134 1.00 92.94 105 ALA A N 1
ATOM 837 C CA . ALA A 1 105 ? 17.162 -2.235 -27.943 1.00 92.94 105 ALA A CA 1
ATOM 838 C C . ALA A 1 105 ? 16.488 -3.361 -27.148 1.00 92.94 105 ALA A C 1
ATOM 840 O O . ALA A 1 105 ? 16.676 -3.458 -25.941 1.00 92.94 105 ALA A O 1
ATOM 841 N N . THR A 1 106 ? 15.793 -4.277 -27.830 1.00 95.44 106 THR A N 1
ATOM 842 C CA . THR A 1 106 ? 15.193 -5.456 -27.193 1.00 95.44 106 THR A CA 1
ATOM 843 C C . THR A 1 106 ? 16.246 -6.359 -26.566 1.00 95.44 106 THR A C 1
ATOM 845 O O . THR A 1 106 ? 16.052 -6.827 -25.451 1.00 95.44 106 THR A O 1
ATOM 848 N N . LYS A 1 107 ? 17.383 -6.590 -27.232 1.00 93.44 107 LYS A N 1
ATOM 849 C CA . LYS A 1 107 ? 18.460 -7.412 -26.663 1.00 93.44 107 LYS A CA 1
ATOM 850 C C . LYS A 1 107 ? 19.054 -6.796 -25.391 1.00 93.44 107 LYS A C 1
ATOM 852 O O . LYS A 1 107 ? 19.359 -7.540 -24.461 1.00 93.44 107 LYS A O 1
ATOM 857 N N . ASP A 1 108 ? 19.221 -5.478 -25.374 1.00 89.44 108 ASP A N 1
ATOM 858 C CA . ASP A 1 108 ? 19.822 -4.756 -24.252 1.00 89.44 108 ASP A CA 1
ATOM 859 C C . ASP A 1 108 ? 18.863 -4.690 -23.049 1.00 89.44 108 ASP A C 1
ATOM 861 O O . ASP A 1 108 ? 19.276 -4.950 -21.921 1.00 89.44 108 ASP A O 1
ATOM 865 N N . GLU A 1 109 ? 17.574 -4.420 -23.290 1.00 91.44 109 GLU A N 1
ATOM 866 C CA . GLU A 1 109 ? 16.600 -4.134 -22.224 1.00 91.44 109 GLU A CA 1
ATOM 867 C C . GLU A 1 109 ? 15.728 -5.328 -21.807 1.00 91.44 109 GLU A C 1
ATOM 869 O O . GLU A 1 109 ? 15.140 -5.298 -20.727 1.00 91.44 109 GLU A O 1
ATOM 874 N N . TRP A 1 110 ? 15.654 -6.413 -22.593 1.00 93.38 110 TRP A N 1
ATOM 875 C CA . TRP A 1 110 ? 14.823 -7.581 -22.249 1.00 93.38 110 TRP A CA 1
ATOM 876 C C . TRP A 1 110 ? 15.129 -8.128 -20.855 1.00 93.38 110 TRP A C 1
ATOM 878 O O . TRP A 1 110 ? 14.218 -8.395 -20.078 1.00 93.38 110 TRP A O 1
ATOM 888 N N . ARG A 1 111 ? 16.416 -8.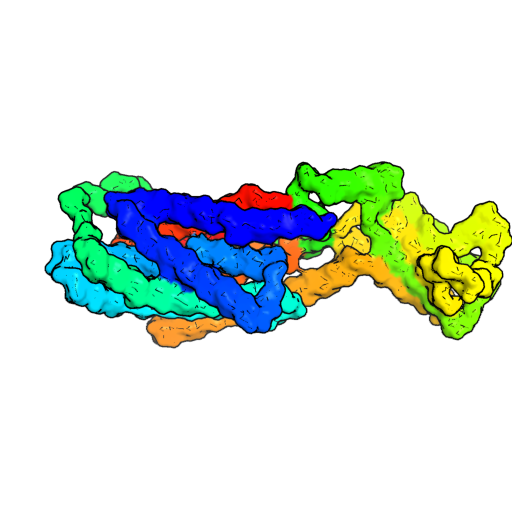284 -20.520 1.00 91.12 111 ARG A N 1
ATOM 889 C CA . ARG A 1 111 ? 16.830 -8.849 -19.230 1.00 91.12 111 ARG A CA 1
ATOM 890 C C . ARG A 1 111 ? 16.479 -7.934 -18.048 1.00 91.12 111 ARG A C 1
ATOM 892 O O . ARG A 1 111 ? 15.788 -8.430 -17.163 1.00 91.12 111 ARG A O 1
ATOM 899 N N . PRO A 1 112 ? 16.905 -6.653 -18.004 1.00 91.19 112 PRO A N 1
ATOM 900 C CA . PRO A 1 112 ? 16.501 -5.733 -16.939 1.00 91.19 112 PRO A CA 1
ATOM 901 C C . PRO A 1 112 ? 14.988 -5.653 -16.746 1.00 91.19 112 PRO A C 1
ATOM 903 O O . PRO A 1 112 ? 14.507 -5.861 -15.636 1.00 91.19 112 PRO A O 1
ATOM 906 N N . ILE A 1 113 ? 14.240 -5.426 -17.832 1.00 94.94 113 ILE A N 1
ATOM 907 C CA . ILE A 1 113 ? 12.795 -5.194 -17.761 1.00 94.94 113 ILE A CA 1
ATOM 908 C C . ILE A 1 113 ? 12.061 -6.466 -17.316 1.00 94.94 113 ILE A C 1
ATOM 910 O O . ILE A 1 113 ? 11.168 -6.395 -16.477 1.00 94.94 113 ILE A O 1
ATOM 914 N N . PHE A 1 114 ? 12.448 -7.644 -17.815 1.00 95.19 114 PHE A N 1
ATOM 915 C CA . PHE A 1 114 ? 11.846 -8.911 -17.385 1.00 95.19 114 PHE A CA 1
ATOM 916 C C . PHE A 1 114 ? 12.091 -9.195 -15.899 1.00 95.19 114 PHE A C 1
ATOM 918 O O . PHE A 1 114 ? 11.183 -9.617 -15.186 1.00 95.19 114 PHE A O 1
ATOM 925 N N . LEU A 1 115 ? 13.315 -8.947 -15.422 1.00 92.25 115 LEU A N 1
ATOM 926 C CA . LEU A 1 115 ? 13.662 -9.121 -14.013 1.00 92.25 115 LEU A CA 1
ATOM 927 C C . LEU A 1 115 ? 12.884 -8.154 -13.124 1.00 92.25 115 LEU A C 1
ATOM 929 O O . LEU A 1 115 ? 12.350 -8.580 -12.102 1.00 92.25 115 LEU A O 1
ATOM 933 N N . SER A 1 116 ? 12.778 -6.897 -13.550 1.00 92.25 116 SER A N 1
ATOM 934 C CA . SER A 1 116 ? 11.956 -5.884 -12.899 1.00 92.25 116 SER A CA 1
ATOM 935 C C . SER A 1 116 ? 10.498 -6.336 -12.801 1.00 92.25 116 SER A C 1
ATOM 937 O O . SER A 1 116 ? 9.980 -6.481 -11.695 1.00 92.25 116 SER A O 1
ATOM 939 N N . ALA A 1 117 ? 9.882 -6.715 -13.927 1.00 95.56 117 ALA A N 1
ATOM 940 C CA . ALA A 1 117 ? 8.507 -7.207 -13.984 1.00 95.56 117 ALA A CA 1
ATOM 941 C C . ALA A 1 117 ? 8.266 -8.407 -13.057 1.00 95.56 117 ALA A C 1
ATOM 943 O O . ALA A 1 117 ? 7.295 -8.408 -12.304 1.00 95.56 117 ALA A O 1
ATOM 944 N N . ILE A 1 118 ? 9.170 -9.394 -13.040 1.00 94.88 118 ILE A N 1
ATOM 945 C CA . ILE A 1 118 ? 9.091 -10.524 -12.103 1.00 94.88 118 ILE A CA 1
ATOM 946 C C . ILE A 1 118 ? 9.137 -10.030 -10.658 1.00 94.88 118 ILE A C 1
ATOM 948 O O . ILE A 1 118 ? 8.287 -10.412 -9.860 1.00 94.88 118 ILE A O 1
ATOM 952 N N . THR A 1 119 ? 10.103 -9.182 -10.299 1.00 92.44 119 THR A N 1
ATOM 953 C CA . THR A 1 119 ? 10.233 -8.713 -8.913 1.00 92.44 119 THR A CA 1
ATOM 954 C C . THR A 1 119 ? 9.046 -7.880 -8.453 1.00 92.44 119 THR A C 1
ATOM 956 O O . THR A 1 119 ? 8.567 -8.075 -7.336 1.00 92.44 119 THR A O 1
ATOM 959 N N . THR A 1 120 ? 8.523 -7.003 -9.309 1.00 94.12 120 THR A N 1
ATOM 960 C CA . THR A 1 120 ? 7.344 -6.196 -8.999 1.00 94.12 120 THR A CA 1
ATOM 961 C C . THR A 1 120 ? 6.099 -7.079 -8.903 1.00 94.12 120 THR A C 1
ATOM 963 O O . THR A 1 120 ? 5.346 -6.960 -7.940 1.00 94.12 120 THR A O 1
ATOM 966 N N . ALA A 1 121 ? 5.907 -8.029 -9.823 1.00 95.81 121 ALA A N 1
ATOM 967 C CA . ALA A 1 121 ? 4.790 -8.970 -9.763 1.00 95.81 121 ALA A CA 1
ATOM 968 C C . ALA A 1 121 ? 4.844 -9.845 -8.502 1.00 95.81 121 ALA A C 1
ATOM 970 O O . ALA A 1 121 ? 3.816 -10.072 -7.871 1.00 95.81 121 ALA A O 1
ATOM 971 N N . LEU A 1 122 ? 6.026 -10.306 -8.085 1.00 92.81 122 LEU A N 1
ATOM 972 C CA . LEU A 1 122 ? 6.183 -11.063 -6.841 1.00 92.81 122 LEU A CA 1
ATOM 973 C C . LEU A 1 122 ? 5.896 -10.227 -5.596 1.00 92.81 122 LEU A C 1
ATOM 975 O O . LEU A 1 122 ? 5.275 -10.724 -4.658 1.00 92.81 122 LEU A O 1
ATOM 979 N N . ALA A 1 123 ? 6.284 -8.954 -5.599 1.00 92.38 123 ALA A N 1
ATOM 980 C CA . ALA A 1 123 ? 5.954 -8.042 -4.518 1.00 92.38 123 ALA A CA 1
ATOM 981 C C . ALA A 1 123 ? 4.433 -7.870 -4.344 1.00 92.38 123 ALA A C 1
ATOM 983 O O . ALA A 1 123 ? 3.949 -7.873 -3.214 1.00 92.38 123 ALA A O 1
ATOM 984 N N . PHE A 1 124 ? 3.660 -7.805 -5.433 1.00 93.38 124 PHE A N 1
ATOM 985 C CA . PHE A 1 124 ? 2.191 -7.801 -5.369 1.00 93.38 124 PHE A CA 1
ATOM 986 C C . PHE A 1 124 ? 1.597 -9.181 -5.042 1.00 93.38 124 PHE A C 1
ATOM 988 O O . PHE A 1 124 ? 0.648 -9.263 -4.263 1.00 93.38 124 PHE A O 1
ATOM 995 N N . LEU A 1 125 ? 2.183 -10.279 -5.538 1.00 93.44 125 LEU A N 1
ATOM 996 C CA . LEU A 1 125 ? 1.765 -11.646 -5.181 1.00 93.44 125 LEU A CA 1
ATOM 997 C C . LEU A 1 125 ? 1.979 -11.958 -3.698 1.00 93.44 125 LEU A C 1
ATOM 999 O O . LEU A 1 125 ? 1.306 -12.832 -3.158 1.00 93.44 125 LEU A O 1
ATOM 1003 N N . SER A 1 126 ? 2.848 -11.218 -3.009 1.00 90.06 126 SER A N 1
ATOM 1004 C CA . SER A 1 126 ? 2.989 -11.293 -1.552 1.00 90.06 126 SER A CA 1
ATOM 1005 C C . SER A 1 126 ? 1.670 -11.001 -0.810 1.00 90.06 126 SER A C 1
ATOM 1007 O O . SER A 1 126 ? 1.481 -11.437 0.328 1.00 90.06 126 SER A O 1
ATOM 1009 N N . PHE A 1 127 ? 0.705 -10.335 -1.455 1.00 89.31 127 PHE A N 1
ATOM 1010 C CA . PHE A 1 127 ? -0.626 -10.127 -0.887 1.00 89.31 127 PHE A CA 1
ATOM 1011 C C . PHE A 1 127 ? -1.433 -11.418 -0.791 1.00 89.31 127 PHE A C 1
ATOM 1013 O O . PHE A 1 127 ? -2.376 -11.458 -0.018 1.00 89.31 127 PHE A O 1
ATOM 1020 N N . LEU A 1 128 ? -1.064 -12.500 -1.482 1.00 90.31 128 LEU A N 1
ATOM 1021 C CA . LEU A 1 128 ? -1.732 -13.798 -1.337 1.00 90.31 128 LEU A CA 1
ATOM 1022 C C . LEU A 1 128 ? -1.696 -14.344 0.096 1.00 90.31 128 LEU A C 1
ATOM 1024 O O . LEU A 1 128 ? -2.567 -15.123 0.473 1.00 90.31 128 LEU A O 1
ATOM 1028 N N . PHE A 1 129 ? -0.722 -13.910 0.900 1.00 85.56 129 PHE A N 1
ATOM 1029 C CA . PHE A 1 129 ? -0.588 -14.316 2.297 1.00 85.56 129 PHE A CA 1
ATOM 1030 C C . PHE A 1 129 ? -1.550 -13.580 3.243 1.00 85.56 129 PHE A C 1
ATOM 1032 O O . PHE A 1 129 ? -1.730 -14.014 4.383 1.00 85.56 129 PHE A O 1
ATOM 1039 N N . THR A 1 130 ? -2.189 -12.489 2.806 1.00 83.50 130 THR A N 1
ATOM 1040 C CA . THR A 1 130 ? -3.131 -11.742 3.650 1.00 83.50 130 THR A CA 1
ATOM 1041 C C . THR A 1 130 ? -4.463 -12.490 3.797 1.00 83.50 130 THR A C 1
ATOM 1043 O O . THR A 1 130 ? -4.960 -13.068 2.826 1.00 83.50 130 THR A O 1
ATOM 1046 N N . PRO A 1 131 ? -5.105 -12.468 4.979 1.00 82.75 131 PRO A N 1
ATOM 1047 C CA . PRO A 1 131 ? -6.413 -13.101 5.153 1.00 82.75 131 PRO A CA 1
ATOM 1048 C C . PRO A 1 131 ? -7.547 -12.367 4.410 1.00 82.75 131 PRO A C 1
ATOM 1050 O O . PRO A 1 131 ? -8.650 -12.896 4.295 1.00 82.75 131 PRO A O 1
ATOM 1053 N N . LEU A 1 132 ? -7.306 -11.159 3.888 1.00 83.00 132 LEU A N 1
ATOM 1054 C CA . LEU A 1 132 ? -8.325 -10.343 3.228 1.00 83.00 132 LEU A CA 1
ATOM 1055 C C . LEU A 1 132 ? -8.418 -10.632 1.725 1.00 83.00 132 LEU A C 1
ATOM 1057 O O . LEU A 1 132 ? -7.488 -10.373 0.964 1.00 83.00 132 LEU A O 1
ATOM 1061 N N . GLU A 1 133 ? -9.584 -11.102 1.281 1.00 87.00 133 GLU A N 1
ATOM 1062 C CA . GLU A 1 133 ? -9.861 -11.437 -0.125 1.00 87.00 133 GLU A CA 1
ATOM 1063 C C . GLU A 1 133 ? -9.569 -10.282 -1.092 1.00 87.00 133 GLU A C 1
ATOM 1065 O O . GLU A 1 133 ? -8.875 -10.470 -2.087 1.00 87.00 133 GLU A O 1
ATOM 1070 N N . ALA A 1 134 ? -10.011 -9.065 -0.770 1.00 84.50 134 ALA A N 1
ATOM 1071 C CA . ALA A 1 134 ? -9.841 -7.914 -1.657 1.00 84.50 134 ALA A CA 1
ATOM 1072 C C . ALA A 1 134 ? -8.361 -7.574 -1.938 1.00 84.50 134 ALA A C 1
ATOM 1074 O O . ALA A 1 134 ? -8.022 -7.140 -3.039 1.00 84.50 134 ALA A O 1
ATOM 1075 N N . PHE A 1 135 ? -7.460 -7.820 -0.981 1.00 86.94 135 PHE A N 1
ATOM 1076 C CA . PHE A 1 135 ? -6.020 -7.645 -1.191 1.00 86.94 135 PHE A CA 1
ATOM 1077 C C . PHE A 1 135 ? -5.405 -8.793 -1.992 1.00 86.94 135 PHE A C 1
ATOM 1079 O O . PHE A 1 135 ? -4.547 -8.541 -2.836 1.00 86.94 135 PHE A O 1
ATOM 1086 N N . ARG A 1 136 ? -5.859 -10.036 -1.779 1.00 90.12 136 ARG A N 1
ATOM 1087 C CA . ARG A 1 136 ? -5.433 -11.185 -2.595 1.00 90.12 136 ARG A CA 1
ATOM 1088 C C . ARG A 1 136 ? -5.793 -10.966 -4.064 1.00 90.12 136 ARG A C 1
ATOM 1090 O O . ARG A 1 136 ? -4.930 -11.109 -4.927 1.00 90.12 136 ARG A O 1
ATOM 1097 N N . GLN A 1 137 ? -7.022 -10.523 -4.331 1.00 92.81 137 GLN A N 1
ATOM 1098 C CA . GLN A 1 137 ? -7.481 -10.155 -5.672 1.00 92.81 137 GLN A CA 1
ATOM 1099 C C . GLN A 1 137 ? -6.632 -9.032 -6.267 1.00 92.81 137 GLN A C 1
ATOM 1101 O O . GLN A 1 137 ? -6.116 -9.188 -7.370 1.00 92.81 137 GLN A O 1
ATOM 1106 N N . LEU A 1 138 ? -6.420 -7.938 -5.526 1.00 92.12 138 LEU A N 1
ATOM 1107 C CA . LEU A 1 138 ? -5.567 -6.834 -5.971 1.00 92.12 138 LEU A CA 1
ATOM 1108 C C . LEU A 1 138 ? -4.157 -7.313 -6.351 1.00 92.12 138 LEU A C 1
ATOM 1110 O O . LEU A 1 138 ? -3.652 -6.934 -7.406 1.00 92.12 138 LEU A O 1
ATOM 1114 N N . GLY A 1 139 ? -3.543 -8.162 -5.521 1.00 93.25 139 GLY A N 1
ATOM 1115 C CA . GLY A 1 139 ? -2.223 -8.732 -5.781 1.00 93.25 139 GLY A CA 1
ATOM 1116 C C . GLY A 1 139 ? -2.178 -9.516 -7.092 1.00 93.25 139 GLY A C 1
ATOM 1117 O O . GLY A 1 139 ? -1.328 -9.251 -7.934 1.00 93.25 139 GLY A O 1
ATOM 1118 N N . ILE A 1 140 ? -3.134 -10.424 -7.309 1.00 94.50 140 ILE A N 1
ATOM 1119 C CA . ILE A 1 140 ? -3.228 -11.222 -8.544 1.00 94.50 140 ILE A CA 1
ATOM 1120 C C . ILE A 1 140 ? -3.428 -10.321 -9.770 1.00 94.50 140 ILE A C 1
ATOM 1122 O O . ILE A 1 140 ? -2.705 -10.446 -10.758 1.00 94.50 140 ILE A O 1
ATOM 1126 N N . ILE A 1 141 ? -4.394 -9.405 -9.696 1.00 95.38 141 ILE A N 1
ATOM 1127 C CA . ILE A 1 141 ? -4.795 -8.520 -10.795 1.00 95.38 141 ILE A CA 1
ATOM 1128 C C . ILE A 1 141 ? -3.620 -7.641 -11.236 1.00 95.38 141 ILE A C 1
ATOM 1130 O O . ILE A 1 141 ? -3.308 -7.571 -12.427 1.00 95.38 141 ILE A O 1
ATOM 1134 N N . VAL A 1 142 ? -2.933 -6.999 -10.286 1.00 96.06 142 VAL A N 1
ATOM 1135 C CA . VAL A 1 142 ? -1.788 -6.135 -10.599 1.00 96.06 142 VAL A CA 1
ATOM 1136 C C . VAL A 1 142 ? -0.621 -6.956 -11.145 1.00 96.06 142 VAL A C 1
ATOM 1138 O O . VAL A 1 142 ? -0.001 -6.542 -12.122 1.00 96.06 142 VAL A O 1
ATOM 1141 N N . SER A 1 143 ? -0.347 -8.143 -10.601 1.00 96.81 143 SER A N 1
ATOM 1142 C CA . SER A 1 143 ? 0.724 -9.009 -11.109 1.00 96.81 143 SER A CA 1
ATOM 1143 C C . SER A 1 143 ? 0.475 -9.481 -12.541 1.00 96.81 143 SER A C 1
ATOM 1145 O O . SER A 1 143 ? 1.395 -9.437 -13.358 1.00 96.81 143 SER A O 1
ATOM 1147 N N . ILE A 1 144 ? -0.760 -9.860 -12.885 1.00 97.00 144 ILE A N 1
ATOM 1148 C CA . ILE A 1 144 ? -1.143 -10.165 -14.273 1.00 97.00 144 ILE A CA 1
ATOM 1149 C C . ILE A 1 144 ? -0.944 -8.927 -15.154 1.00 97.00 144 ILE A C 1
ATOM 1151 O O . ILE A 1 144 ? -0.335 -9.018 -16.220 1.00 97.00 144 ILE A O 1
ATOM 1155 N N . GLY A 1 145 ? -1.384 -7.757 -14.688 1.00 97.38 145 GLY A N 1
ATOM 1156 C CA . GLY A 1 145 ? -1.216 -6.498 -15.408 1.00 97.38 145 GLY A CA 1
ATOM 1157 C C . GLY A 1 145 ? 0.231 -6.106 -15.674 1.00 97.38 145 GLY A C 1
ATOM 1158 O O . GLY A 1 145 ? 0.537 -5.601 -16.752 1.00 97.38 145 GLY A O 1
ATOM 1159 N N . ILE A 1 146 ? 1.141 -6.389 -14.743 1.00 97.50 146 ILE A N 1
ATOM 1160 C CA . ILE A 1 146 ? 2.580 -6.168 -14.921 1.00 97.50 146 ILE A CA 1
ATOM 1161 C C . ILE A 1 146 ? 3.114 -7.018 -16.082 1.00 97.50 146 ILE A C 1
ATOM 1163 O O . ILE A 1 146 ? 3.809 -6.493 -16.955 1.00 97.50 146 ILE A O 1
ATOM 1167 N N . PHE A 1 147 ? 2.749 -8.303 -16.153 1.00 97.50 147 PHE A N 1
ATOM 1168 C CA . PHE A 1 147 ? 3.152 -9.172 -17.266 1.00 97.50 147 PHE A CA 1
ATOM 1169 C C . PHE A 1 147 ? 2.488 -8.786 -18.591 1.00 97.50 147 PHE A C 1
ATOM 1171 O O . PHE A 1 147 ? 3.141 -8.806 -19.633 1.00 97.50 147 PHE A O 1
ATOM 1178 N N . L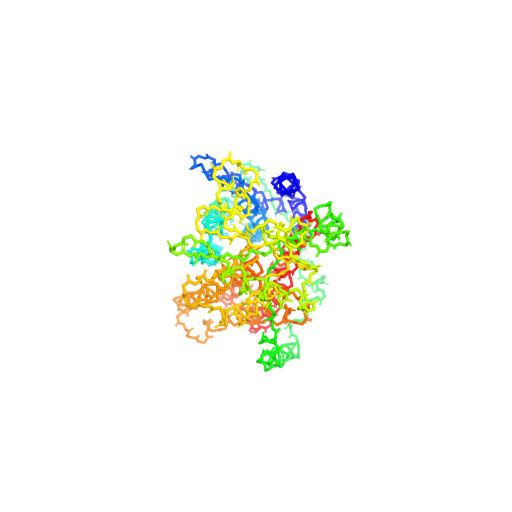EU A 1 148 ? 1.222 -8.371 -18.571 1.00 97.62 148 LEU A N 1
ATOM 1179 C CA . LEU A 1 148 ? 0.554 -7.839 -19.758 1.00 97.62 148 LEU A CA 1
ATOM 1180 C C . LEU A 1 148 ? 1.222 -6.553 -20.254 1.00 97.62 148 LEU A C 1
ATOM 1182 O O . LEU A 1 148 ? 1.419 -6.384 -21.457 1.00 97.62 148 LEU A O 1
ATOM 1186 N N . SER A 1 149 ? 1.659 -5.680 -19.344 1.00 96.94 149 SER A N 1
ATOM 1187 C CA . SER A 1 149 ? 2.407 -4.476 -19.701 1.00 96.94 149 SER A CA 1
ATOM 1188 C C . SER A 1 149 ? 3.789 -4.793 -20.257 1.00 96.94 149 SER A C 1
ATOM 1190 O O . SER A 1 149 ? 4.223 -4.123 -21.190 1.00 96.94 149 SER A O 1
ATOM 1192 N N . LEU A 1 150 ? 4.475 -5.811 -19.730 1.00 96.56 150 LEU A N 1
ATOM 1193 C CA . LEU A 1 150 ? 5.735 -6.306 -20.285 1.00 96.56 150 LEU A CA 1
ATOM 1194 C C . LEU A 1 150 ? 5.553 -6.742 -21.749 1.00 96.56 150 LEU A C 1
ATOM 1196 O O . LEU A 1 150 ? 6.340 -6.355 -22.615 1.00 96.56 150 LEU A O 1
ATOM 1200 N N . VAL A 1 151 ? 4.494 -7.507 -22.038 1.00 96.56 151 VAL A N 1
ATOM 1201 C CA . VAL A 1 151 ? 4.145 -7.909 -23.410 1.00 96.56 151 VAL A CA 1
ATOM 1202 C C . VAL A 1 151 ? 3.826 -6.679 -24.262 1.00 96.56 151 VAL A C 1
ATOM 1204 O O . VAL A 1 151 ? 4.358 -6.544 -25.364 1.00 96.56 151 VAL A O 1
ATOM 1207 N N . ALA A 1 152 ? 3.030 -5.739 -23.743 1.00 96.62 152 ALA A N 1
ATOM 1208 C CA . ALA A 1 152 ? 2.689 -4.510 -24.451 1.00 96.62 152 ALA A CA 1
ATOM 1209 C C . ALA A 1 152 ? 3.935 -3.683 -24.815 1.00 96.62 152 ALA A C 1
ATOM 1211 O O . ALA A 1 152 ? 4.036 -3.198 -25.938 1.00 96.62 152 ALA A O 1
ATOM 1212 N N . VAL A 1 153 ? 4.926 -3.574 -23.927 1.00 96.88 153 VAL A N 1
ATOM 1213 C CA . VAL A 1 153 ? 6.182 -2.851 -24.197 1.00 96.88 153 VAL A CA 1
ATOM 1214 C C . VAL A 1 153 ? 6.934 -3.457 -25.382 1.00 96.88 153 VAL A C 1
ATOM 1216 O O . VAL A 1 153 ? 7.308 -2.730 -26.299 1.00 96.88 153 VAL A O 1
ATOM 1219 N N . PHE A 1 154 ? 7.134 -4.777 -25.404 1.00 96.12 154 PHE A N 1
ATOM 1220 C CA . PHE A 1 154 ? 7.929 -5.426 -26.454 1.00 96.12 154 PHE A CA 1
ATOM 1221 C C . PHE A 1 154 ? 7.172 -5.681 -27.761 1.00 96.12 154 PHE A C 1
ATOM 1223 O O . PHE A 1 154 ? 7.810 -5.941 -28.780 1.00 96.12 154 PHE A O 1
ATOM 1230 N N . VAL A 1 155 ? 5.840 -5.593 -27.757 1.00 94.94 155 VAL A N 1
ATOM 1231 C CA . VAL A 1 155 ? 5.008 -5.794 -28.953 1.00 94.94 155 VAL A CA 1
ATOM 1232 C C . VAL A 1 155 ? 4.505 -4.464 -29.509 1.00 94.94 155 VAL A C 1
ATOM 1234 O O . VAL A 1 155 ? 4.763 -4.142 -30.668 1.00 94.94 155 VAL A O 1
ATOM 1237 N N . VAL A 1 156 ? 3.822 -3.665 -28.688 1.00 93.75 156 VAL A N 1
ATOM 1238 C CA . VAL A 1 156 ? 3.128 -2.449 -29.133 1.00 93.75 156 VAL A CA 1
ATOM 1239 C C . VAL A 1 156 ? 4.122 -1.350 -29.486 1.00 93.75 156 VAL A C 1
ATOM 1241 O O . VAL A 1 156 ? 3.983 -0.732 -30.539 1.00 93.75 156 VAL A O 1
ATOM 1244 N N . ILE A 1 157 ? 5.155 -1.116 -28.667 1.00 94.38 157 ILE A N 1
ATOM 1245 C CA . ILE A 1 157 ? 6.102 -0.022 -28.938 1.00 94.38 157 ILE A CA 1
ATOM 1246 C C . ILE A 1 157 ? 6.836 -0.240 -30.274 1.00 94.38 157 ILE A C 1
ATOM 1248 O O . ILE A 1 157 ? 6.800 0.666 -31.112 1.00 94.38 157 ILE A O 1
ATOM 1252 N N . PRO A 1 158 ? 7.446 -1.413 -30.553 1.00 93.81 158 PRO A N 1
ATOM 1253 C CA . PRO A 1 158 ? 8.066 -1.668 -31.854 1.00 93.81 158 PRO A CA 1
ATOM 1254 C C . PRO A 1 158 ? 7.081 -1.595 -33.016 1.00 93.81 158 PRO A C 1
ATOM 1256 O O . PRO A 1 158 ? 7.409 -1.011 -34.048 1.00 93.81 158 PRO A O 1
ATOM 1259 N N . MET A 1 159 ? 5.877 -2.152 -32.846 1.00 92.69 159 MET A N 1
ATOM 1260 C CA . MET A 1 159 ? 4.829 -2.128 -33.866 1.00 92.69 159 MET A CA 1
ATOM 1261 C C . MET A 1 159 ? 4.486 -0.692 -34.267 1.00 92.69 159 MET A C 1
ATOM 1263 O O . MET A 1 159 ? 4.519 -0.364 -35.452 1.00 92.69 159 MET A O 1
ATOM 1267 N N . VAL A 1 160 ? 4.218 0.181 -33.293 1.00 91.56 160 VAL A N 1
ATOM 1268 C CA . VAL A 1 160 ? 3.873 1.584 -33.553 1.00 91.56 160 VAL A CA 1
ATOM 1269 C C . VAL A 1 160 ? 5.034 2.312 -34.230 1.00 91.56 160 VAL A C 1
ATOM 1271 O O . VAL A 1 160 ? 4.818 3.037 -35.198 1.00 91.56 160 VAL A O 1
ATOM 1274 N N . VAL A 1 161 ? 6.275 2.082 -33.787 1.00 90.12 161 VAL A N 1
ATOM 1275 C CA . VAL A 1 161 ? 7.465 2.706 -34.393 1.00 90.12 161 VAL A CA 1
ATOM 1276 C C . VAL A 1 161 ? 7.650 2.296 -35.858 1.00 90.12 161 VAL A C 1
ATOM 1278 O O . VAL A 1 161 ? 7.990 3.147 -36.680 1.00 90.12 161 VAL A O 1
ATOM 1281 N N . VAL A 1 162 ? 7.401 1.028 -36.200 1.00 90.38 162 VAL A N 1
ATOM 1282 C CA . VAL A 1 162 ? 7.496 0.526 -37.581 1.00 90.38 162 VAL A CA 1
ATOM 1283 C C . VAL A 1 162 ? 6.351 1.049 -38.447 1.00 90.38 162 VAL A C 1
ATOM 1285 O O . VAL A 1 162 ? 6.614 1.623 -39.501 1.00 90.38 162 VAL A O 1
ATOM 1288 N N . ILE A 1 163 ? 5.097 0.886 -38.006 1.00 87.00 163 ILE A N 1
ATOM 1289 C CA . ILE A 1 163 ? 3.903 1.239 -38.796 1.00 87.00 163 ILE A CA 1
ATOM 1290 C C . ILE A 1 163 ? 3.861 2.736 -39.081 1.00 87.00 163 ILE A C 1
ATOM 1292 O O . ILE A 1 163 ? 3.661 3.146 -40.221 1.00 87.00 163 ILE A O 1
ATOM 1296 N N . ALA A 1 164 ? 4.087 3.562 -38.062 1.00 80.31 164 ALA A N 1
ATOM 1297 C CA . ALA A 1 164 ? 4.060 5.008 -38.232 1.00 80.31 164 ALA A CA 1
ATOM 1298 C C . ALA A 1 164 ? 5.393 5.567 -38.774 1.00 80.31 164 ALA A C 1
ATOM 1300 O O . ALA A 1 164 ? 5.562 6.784 -38.831 1.00 80.31 164 ALA A O 1
ATOM 1301 N N . ASN A 1 165 ? 6.337 4.695 -39.175 1.00 76.25 165 ASN A N 1
ATOM 1302 C CA . ASN A 1 165 ? 7.676 5.039 -39.667 1.00 76.25 165 ASN A CA 1
ATOM 1303 C C . ASN A 1 165 ? 8.337 6.137 -38.814 1.00 76.25 165 ASN A C 1
ATOM 1305 O O . ASN A 1 165 ? 8.906 7.117 -39.311 1.00 76.25 165 ASN A O 1
ATOM 1309 N N . LEU A 1 166 ? 8.181 6.002 -37.495 1.00 71.38 166 LEU A N 1
ATOM 1310 C CA . LEU A 1 166 ? 8.477 7.064 -36.553 1.00 71.38 166 LEU A CA 1
ATOM 1311 C C . LEU A 1 166 ? 9.983 7.207 -36.433 1.00 71.38 166 LEU A C 1
ATOM 1313 O O . LEU A 1 166 ? 10.671 6.416 -35.783 1.00 71.38 166 LEU A O 1
ATOM 1317 N N . ARG A 1 167 ? 10.511 8.280 -37.016 1.00 68.50 167 ARG A N 1
ATOM 1318 C CA . ARG A 1 167 ? 11.863 8.722 -36.703 1.00 68.50 167 ARG A CA 1
ATOM 1319 C C . ARG A 1 167 ? 11.829 9.380 -35.331 1.00 68.50 167 ARG A C 1
ATOM 1321 O O . ARG A 1 167 ? 11.640 10.586 -35.218 1.00 68.50 167 ARG A O 1
ATOM 1328 N N . LEU A 1 168 ? 12.085 8.600 -34.281 1.00 67.50 168 LEU A N 1
ATOM 1329 C CA . LEU A 1 168 ? 12.354 9.110 -32.925 1.00 67.50 168 LEU A CA 1
ATOM 1330 C C . LEU A 1 168 ? 13.738 9.797 -32.843 1.00 67.50 168 LEU A C 1
ATOM 1332 O O . LEU A 1 168 ? 14.477 9.658 -31.869 1.00 67.50 168 LEU A O 1
ATOM 1336 N N . ARG A 1 169 ? 14.138 10.492 -33.913 1.00 63.19 169 ARG A N 1
ATOM 1337 C CA . ARG A 1 169 ? 15.445 11.119 -34.066 1.00 63.19 169 ARG A CA 1
ATOM 1338 C C . ARG A 1 169 ? 15.366 12.520 -33.473 1.00 63.19 169 ARG A C 1
ATOM 1340 O O . ARG A 1 169 ? 14.686 13.386 -34.008 1.00 63.19 169 ARG A O 1
ATOM 1347 N N . ASN A 1 170 ? 16.075 12.748 -32.374 1.00 55.38 170 ASN A N 1
ATOM 1348 C CA . ASN A 1 170 ? 16.368 14.111 -31.942 1.00 55.38 170 ASN A CA 1
ATOM 1349 C C . ASN A 1 170 ? 17.530 14.638 -32.794 1.00 55.38 170 ASN A C 1
ATOM 1351 O O . ASN A 1 170 ? 18.676 14.262 -32.554 1.00 55.38 170 ASN A O 1
ATOM 1355 N N . ASP A 1 171 ? 17.241 15.508 -33.764 1.00 47.50 171 ASP A N 1
ATOM 1356 C CA . ASP A 1 171 ? 18.266 16.276 -34.496 1.00 47.50 171 ASP A CA 1
ATOM 1357 C C . ASP A 1 171 ? 18.828 17.445 -33.657 1.00 47.50 171 ASP A C 1
ATOM 1359 O O . ASP A 1 171 ? 19.845 18.051 -33.993 1.00 47.50 171 ASP A O 1
ATOM 1363 N N . LEU A 1 172 ? 18.244 17.705 -32.481 1.00 46.97 172 LEU A N 1
ATOM 1364 C CA . LEU A 1 172 ? 18.784 18.620 -31.478 1.00 46.97 172 LEU A CA 1
ATOM 1365 C C . LEU A 1 172 ? 19.857 17.934 -30.618 1.00 46.97 172 LEU A C 1
ATOM 1367 O O . LEU A 1 172 ? 19.632 17.563 -29.470 1.00 46.97 172 LEU A O 1
ATOM 1371 N N . GLY A 1 173 ? 21.043 17.812 -31.212 1.00 40.75 173 GLY A N 1
ATOM 1372 C CA . GLY A 1 173 ? 22.298 18.237 -30.594 1.00 40.75 173 GLY A CA 1
ATOM 1373 C C . GLY A 1 173 ? 22.810 17.476 -29.367 1.00 40.75 173 GLY A C 1
ATOM 1374 O O . GLY A 1 173 ? 22.384 17.696 -28.234 1.00 40.75 173 GLY A O 1
ATOM 1375 N N . SER A 1 174 ? 23.919 16.776 -29.602 1.00 42.66 174 SER A N 1
ATOM 1376 C CA . SER A 1 174 ? 24.959 16.284 -28.682 1.00 42.66 174 SER A CA 1
ATOM 1377 C C . SER A 1 174 ? 25.561 17.304 -27.687 1.00 42.66 174 SER A C 1
ATOM 1379 O O . SER A 1 174 ? 26.637 17.072 -27.143 1.00 42.66 174 SER A O 1
ATOM 1381 N N . ARG A 1 175 ? 24.910 18.444 -27.429 1.00 38.25 175 ARG A N 1
ATOM 1382 C CA . ARG A 1 175 ? 25.384 19.500 -26.514 1.00 38.25 175 ARG A CA 1
ATOM 1383 C C . ARG A 1 175 ? 24.611 19.584 -25.195 1.00 38.25 175 ARG A C 1
ATOM 1385 O O . ARG A 1 175 ? 25.057 20.279 -24.290 1.00 38.25 175 ARG A O 1
ATOM 1392 N N . TRP A 1 176 ? 23.482 18.886 -25.055 1.00 40.84 176 TRP A N 1
ATOM 1393 C CA . TRP A 1 176 ? 22.640 18.950 -23.848 1.00 40.84 176 TRP A CA 1
ATOM 1394 C C . TRP A 1 176 ? 22.854 17.790 -22.851 1.00 40.84 176 TRP A C 1
ATOM 1396 O O . TRP A 1 176 ? 22.353 17.874 -21.731 1.00 40.84 176 TRP A O 1
ATOM 1406 N N . ASP A 1 177 ? 23.658 16.773 -23.200 1.00 47.56 177 ASP A N 1
ATOM 1407 C CA . ASP A 1 177 ? 23.940 15.581 -22.367 1.00 47.56 177 ASP A CA 1
ATOM 1408 C C . ASP A 1 177 ? 24.854 15.851 -21.145 1.00 47.56 177 ASP A C 1
ATOM 1410 O O . ASP A 1 177 ? 24.987 14.995 -20.273 1.00 47.56 177 ASP A O 1
ATOM 1414 N N . GLN A 1 178 ? 25.461 17.040 -21.019 1.00 44.00 178 GLN A N 1
ATOM 1415 C CA . GLN A 1 178 ? 26.381 17.367 -19.910 1.00 44.00 178 GLN A CA 1
ATOM 1416 C C . GLN A 1 178 ? 25.900 18.476 -18.953 1.00 44.00 178 GLN A C 1
ATOM 1418 O O . GLN A 1 178 ? 26.487 18.636 -17.886 1.00 44.00 178 GLN A O 1
ATOM 1423 N N . GLY A 1 179 ? 24.854 19.245 -19.287 1.00 42.91 179 GLY A N 1
ATOM 1424 C CA . GLY A 1 179 ? 24.734 20.611 -18.750 1.00 42.91 179 GLY A CA 1
ATOM 1425 C C . GLY A 1 179 ? 23.611 20.962 -17.765 1.00 42.91 179 GLY A C 1
ATOM 1426 O O . GLY A 1 179 ? 23.740 21.991 -17.111 1.00 42.91 179 GLY A O 1
ATOM 1427 N N . ARG A 1 180 ? 22.493 20.224 -17.648 1.00 44.88 180 ARG A N 1
ATOM 1428 C CA . ARG A 1 180 ? 21.288 20.804 -16.988 1.00 44.88 180 ARG A CA 1
ATOM 1429 C C . ARG A 1 180 ? 20.455 19.930 -16.055 1.00 44.88 180 ARG A C 1
ATOM 1431 O O . ARG A 1 180 ? 19.365 20.331 -15.668 1.00 44.88 180 ARG A O 1
ATOM 1438 N N . TRP A 1 181 ? 21.010 18.834 -15.559 1.00 47.38 181 TRP A N 1
ATOM 1439 C CA . TRP A 1 181 ? 20.587 18.338 -14.250 1.00 47.38 181 TRP A CA 1
ATOM 1440 C C . TRP A 1 181 ? 21.692 18.692 -13.260 1.00 47.38 181 TRP A C 1
ATOM 1442 O O . TRP A 1 181 ? 22.638 17.928 -13.087 1.00 47.38 181 TRP A O 1
ATOM 1452 N N . CYS A 1 182 ? 21.583 19.851 -12.599 1.00 42.16 182 CYS A N 1
ATOM 1453 C CA . CYS A 1 182 ? 22.462 20.227 -11.479 1.00 42.16 182 CYS A CA 1
ATOM 1454 C C . CYS A 1 182 ? 22.534 19.130 -10.392 1.00 42.16 182 CYS A C 1
ATOM 1456 O O . CYS A 1 182 ? 23.507 19.060 -9.644 1.00 42.16 182 CYS A O 1
ATOM 1458 N N . PHE A 1 183 ? 21.562 18.212 -10.362 1.00 46.06 183 PHE A N 1
ATOM 1459 C CA . PHE A 1 183 ? 21.541 17.026 -9.508 1.00 46.06 183 PHE A CA 1
ATOM 1460 C C . PHE A 1 183 ? 22.479 15.881 -9.942 1.00 46.06 183 PHE A C 1
ATOM 1462 O O . PHE A 1 183 ? 22.812 15.038 -9.117 1.00 46.06 183 PHE A O 1
ATOM 1469 N N . ILE A 1 184 ? 23.007 15.850 -11.174 1.00 51.09 184 ILE A N 1
ATOM 1470 C CA . ILE A 1 184 ? 23.967 14.807 -11.608 1.00 51.09 184 ILE A CA 1
ATOM 1471 C C . ILE A 1 184 ? 25.337 14.963 -10.912 1.00 51.09 184 ILE A C 1
ATOM 1473 O O . ILE A 1 184 ? 26.133 14.026 -10.871 1.00 51.09 184 ILE A O 1
ATOM 1477 N N . ASN A 1 185 ? 25.612 16.109 -10.278 1.00 51.03 185 ASN A N 1
ATOM 1478 C CA . ASN A 1 185 ? 26.763 16.261 -9.379 1.00 51.03 185 ASN A CA 1
ATOM 1479 C C . ASN A 1 185 ? 26.477 15.822 -7.929 1.00 51.03 185 ASN A C 1
ATOM 1481 O O . ASN A 1 185 ? 27.417 15.705 -7.141 1.00 51.03 185 ASN A O 1
ATOM 1485 N N . PHE A 1 186 ? 25.216 15.546 -7.582 1.00 49.00 186 PHE A N 1
ATOM 1486 C CA . PHE A 1 186 ? 24.755 15.264 -6.216 1.00 49.00 186 PHE A CA 1
ATOM 1487 C C . PHE A 1 186 ? 25.058 13.828 -5.739 1.00 49.00 186 PHE A C 1
ATOM 1489 O O . PHE A 1 186 ? 24.962 13.547 -4.553 1.00 49.00 186 PHE A O 1
ATOM 1496 N N . GLY A 1 187 ? 25.516 12.938 -6.628 1.00 52.75 187 GLY A N 1
ATOM 1497 C CA . GLY A 1 187 ? 26.051 11.609 -6.276 1.00 52.75 187 GLY A CA 1
ATOM 1498 C C . GLY A 1 187 ? 27.540 11.412 -6.587 1.00 52.75 187 GLY A C 1
ATOM 1499 O O . GLY A 1 187 ? 28.156 10.472 -6.098 1.00 52.75 187 GLY A O 1
ATOM 1500 N N . LYS A 1 188 ? 28.157 12.312 -7.369 1.00 59.91 188 LYS A N 1
ATOM 1501 C CA . LYS A 1 188 ? 29.568 12.187 -7.792 1.00 59.91 188 LYS A CA 1
ATOM 1502 C C . LYS A 1 188 ? 30.560 12.516 -6.687 1.00 59.91 188 LYS A C 1
ATOM 1504 O O . LYS A 1 188 ? 31.696 12.048 -6.702 1.00 59.91 188 LYS A O 1
ATOM 1509 N N . LYS A 1 189 ? 30.165 13.388 -5.759 1.00 68.12 189 LYS A N 1
ATOM 1510 C CA . LYS A 1 189 ? 31.061 13.856 -4.709 1.00 68.12 189 LYS A CA 1
ATOM 1511 C C . LYS A 1 189 ? 30.990 12.906 -3.522 1.00 68.12 189 LYS A C 1
ATOM 1513 O O . LYS A 1 189 ? 29.936 12.717 -2.920 1.00 68.12 189 LYS A O 1
ATOM 1518 N N . LYS A 1 190 ? 32.151 12.350 -3.172 1.00 76.31 190 LYS A N 1
ATOM 1519 C CA . LYS A 1 190 ? 32.336 11.320 -2.141 1.00 76.31 190 LYS A CA 1
ATOM 1520 C C . LYS A 1 190 ? 31.667 11.664 -0.798 1.00 76.31 190 LYS A C 1
ATOM 1522 O O . LYS A 1 190 ? 31.187 10.769 -0.111 1.00 76.31 190 LYS A O 1
ATOM 1527 N N . TYR A 1 191 ? 31.578 12.952 -0.452 1.00 79.19 191 TYR A N 1
ATOM 1528 C CA . TYR A 1 191 ? 30.947 13.411 0.787 1.00 79.19 191 TYR A CA 1
ATOM 1529 C C . TYR A 1 191 ? 29.424 13.207 0.835 1.00 79.19 191 TYR A C 1
ATOM 1531 O O . TYR A 1 191 ? 28.919 12.912 1.910 1.00 79.19 191 TYR A O 1
ATOM 1539 N N . TRP A 1 192 ? 28.690 13.293 -0.285 1.00 82.94 192 TRP A N 1
ATOM 1540 C CA . TRP A 1 192 ? 27.243 13.013 -0.296 1.00 82.94 192 TRP A CA 1
ATOM 1541 C C . TRP A 1 192 ? 26.970 11.537 -0.015 1.00 82.94 192 TRP A C 1
ATOM 1543 O O . TRP A 1 192 ? 26.080 11.206 0.762 1.00 82.94 192 TRP A O 1
ATOM 1553 N N . ARG A 1 193 ? 27.798 10.648 -0.580 1.00 83.94 193 ARG A N 1
ATOM 1554 C CA . ARG A 1 193 ? 27.734 9.207 -0.317 1.00 83.94 193 ARG A CA 1
ATOM 1555 C C . ARG A 1 193 ? 28.020 8.891 1.148 1.00 83.94 193 ARG A C 1
ATOM 1557 O O . ARG A 1 193 ? 27.235 8.194 1.779 1.00 83.94 193 ARG A O 1
ATOM 1564 N N . TYR A 1 194 ? 29.115 9.417 1.701 1.00 87.31 194 TYR A N 1
ATOM 1565 C CA . TYR A 1 194 ? 29.442 9.187 3.110 1.00 87.31 194 TYR A CA 1
ATOM 1566 C C . TYR A 1 194 ? 28.416 9.808 4.058 1.00 87.31 194 TYR A C 1
ATOM 1568 O O . TYR A 1 194 ? 28.006 9.145 5.005 1.00 87.31 194 TYR A O 1
ATOM 1576 N N . GLY A 1 195 ? 27.943 11.023 3.772 1.00 90.38 195 GLY A N 1
ATOM 1577 C CA . GLY A 1 195 ? 26.880 11.668 4.539 1.00 90.38 195 GLY A CA 1
ATOM 1578 C C . GLY A 1 195 ? 25.592 10.846 4.546 1.00 90.38 195 GLY A C 1
ATOM 1579 O O . GLY A 1 195 ? 25.006 10.648 5.604 1.00 90.38 195 GLY A O 1
ATOM 1580 N N . PHE A 1 196 ? 25.195 10.288 3.399 1.00 91.75 196 PHE A N 1
ATOM 1581 C CA . PHE A 1 196 ? 24.019 9.422 3.308 1.00 91.75 196 PHE A CA 1
ATOM 1582 C C . PHE A 1 196 ? 24.193 8.092 4.047 1.00 91.75 196 PHE A C 1
ATOM 1584 O O . PHE A 1 196 ? 23.264 7.647 4.717 1.00 91.75 196 PHE A O 1
ATOM 1591 N N . ILE A 1 197 ? 25.373 7.468 3.974 1.00 91.31 197 ILE A N 1
ATOM 1592 C CA . ILE A 1 197 ? 25.676 6.246 4.737 1.00 91.31 197 ILE A CA 1
ATOM 1593 C C . ILE A 1 197 ? 25.594 6.527 6.240 1.00 91.31 197 ILE A C 1
ATOM 1595 O O . ILE A 1 197 ? 24.961 5.764 6.964 1.00 91.31 197 ILE A O 1
ATOM 1599 N N . ILE A 1 198 ? 26.182 7.635 6.703 1.00 93.62 198 ILE A N 1
ATOM 1600 C CA . ILE A 1 198 ? 26.124 8.051 8.109 1.00 93.62 198 ILE A CA 1
ATOM 1601 C C . ILE A 1 198 ? 24.673 8.313 8.521 1.00 93.62 198 ILE A C 1
ATOM 1603 O O . ILE A 1 198 ? 24.223 7.767 9.522 1.00 93.62 198 ILE A O 1
ATOM 1607 N N . ALA A 1 199 ? 23.912 9.078 7.735 1.00 94.19 199 ALA A N 1
ATOM 1608 C CA . ALA A 1 199 ? 22.503 9.351 8.016 1.00 94.19 199 ALA A CA 1
ATOM 1609 C C . ALA A 1 199 ? 21.657 8.067 8.055 1.00 94.19 199 ALA A C 1
ATOM 1611 O O . ALA A 1 199 ? 20.840 7.898 8.956 1.00 94.19 199 ALA A O 1
ATOM 1612 N N . SER A 1 200 ? 21.894 7.135 7.127 1.00 94.50 200 SER A N 1
ATOM 1613 C CA . SER A 1 200 ? 21.229 5.827 7.101 1.00 94.50 200 SER A CA 1
ATOM 1614 C C . SER A 1 200 ? 21.589 4.989 8.326 1.00 94.50 200 SER A C 1
ATOM 1616 O O . SER A 1 200 ? 20.718 4.343 8.895 1.00 94.50 200 SER A O 1
ATOM 1618 N N . LEU A 1 201 ? 22.847 5.025 8.775 1.00 95.00 201 LEU A N 1
ATOM 1619 C CA . LEU A 1 201 ? 23.285 4.323 9.982 1.00 95.00 201 LEU A CA 1
ATOM 1620 C C . LEU A 1 201 ? 22.649 4.921 11.244 1.00 95.00 201 LEU A C 1
ATOM 1622 O O . LEU A 1 201 ? 22.165 4.175 12.091 1.00 95.00 201 LEU A O 1
ATOM 1626 N N . ILE A 1 202 ? 22.590 6.252 11.347 1.00 96.25 202 ILE A N 1
ATOM 1627 C CA . ILE A 1 202 ? 21.893 6.945 12.439 1.00 96.25 202 ILE A CA 1
ATOM 1628 C C . ILE A 1 202 ? 20.415 6.552 12.440 1.00 96.25 202 ILE A C 1
ATOM 1630 O O . ILE A 1 202 ? 19.899 6.169 13.484 1.00 96.25 202 ILE A O 1
ATOM 1634 N N . MET A 1 203 ? 19.758 6.580 11.277 1.00 96.44 203 MET A N 1
ATOM 1635 C CA . MET A 1 203 ? 18.363 6.160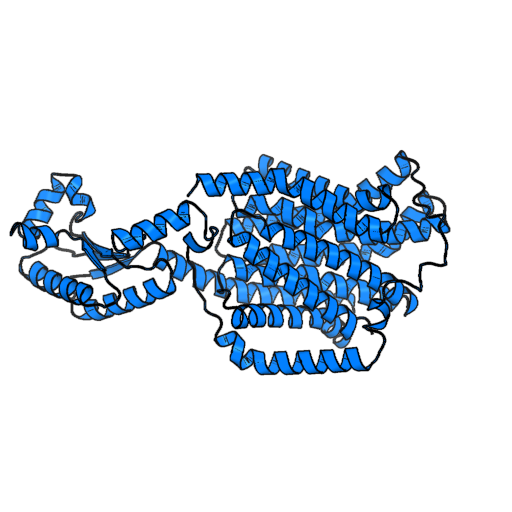 11.129 1.00 96.44 203 MET A CA 1
ATOM 1636 C C . MET A 1 203 ? 18.156 4.704 11.559 1.00 96.44 203 MET A C 1
ATOM 1638 O O . MET A 1 203 ? 17.195 4.413 12.262 1.00 96.44 203 MET A O 1
ATOM 1642 N N . LEU A 1 204 ? 19.053 3.786 11.185 1.00 96.12 204 LEU A N 1
ATOM 1643 C CA . LEU A 1 204 ? 18.988 2.390 11.625 1.00 96.12 204 LEU A CA 1
ATOM 1644 C C . LEU A 1 204 ? 19.074 2.279 13.153 1.00 96.12 204 LEU A C 1
ATOM 1646 O O . LEU A 1 204 ? 18.275 1.568 13.756 1.00 96.12 204 LEU A O 1
ATOM 1650 N N . ILE A 1 205 ? 19.981 3.020 13.791 1.00 96.44 205 ILE A N 1
ATOM 1651 C CA . ILE A 1 205 ? 20.139 3.007 15.252 1.00 96.44 205 ILE A CA 1
ATOM 1652 C C . ILE A 1 205 ? 18.902 3.596 15.941 1.00 96.44 205 ILE A C 1
ATOM 1654 O O . ILE A 1 205 ? 18.370 3.001 16.879 1.00 96.44 205 ILE A O 1
ATOM 1658 N N . THR A 1 206 ? 18.406 4.746 15.477 1.00 96.44 206 THR A N 1
ATOM 1659 C CA . THR A 1 206 ? 17.231 5.394 16.077 1.00 96.44 206 THR A CA 1
ATOM 1660 C C . THR A 1 206 ? 15.935 4.630 15.799 1.00 96.44 206 THR A C 1
ATOM 1662 O O . THR A 1 206 ? 15.013 4.682 16.615 1.00 96.44 206 THR A O 1
ATOM 1665 N N . SER A 1 207 ? 15.867 3.857 14.708 1.00 95.25 207 SER A N 1
ATOM 1666 C CA . SER A 1 207 ? 14.702 3.033 14.361 1.00 95.25 207 SER A CA 1
ATOM 1667 C C . SER A 1 207 ? 14.357 1.989 15.424 1.00 95.25 207 SER A C 1
ATOM 1669 O O . SER A 1 207 ? 13.173 1.738 15.640 1.00 95.25 207 SER A O 1
ATOM 1671 N N . ILE A 1 208 ? 15.355 1.476 16.160 1.00 95.62 208 ILE A N 1
ATOM 1672 C CA . ILE A 1 208 ? 15.172 0.516 17.265 1.00 95.62 208 ILE A CA 1
ATOM 1673 C C . ILE A 1 208 ? 14.263 1.095 18.361 1.00 95.62 208 ILE A C 1
ATOM 1675 O O . ILE A 1 208 ? 13.515 0.358 18.991 1.00 95.62 208 ILE A O 1
ATOM 1679 N N . TRP A 1 209 ? 14.292 2.414 18.567 1.00 95.75 209 TRP A N 1
ATOM 1680 C CA . TRP A 1 209 ? 13.522 3.103 19.608 1.00 95.75 209 TRP A CA 1
ATOM 1681 C C . TRP A 1 209 ? 12.232 3.729 19.078 1.00 95.75 209 TRP A C 1
ATOM 1683 O O . TRP A 1 209 ? 11.263 3.878 19.823 1.00 95.75 209 TRP A O 1
ATOM 1693 N N . ILE A 1 210 ? 12.235 4.134 17.806 1.00 94.94 210 ILE A N 1
ATOM 1694 C CA . ILE A 1 210 ? 11.132 4.865 17.178 1.00 94.94 210 ILE A CA 1
ATOM 1695 C C . ILE A 1 210 ? 10.075 3.900 16.637 1.00 94.94 210 ILE A C 1
ATOM 1697 O O . ILE A 1 210 ? 8.914 4.035 17.003 1.00 94.94 210 ILE A O 1
ATOM 1701 N N . ILE A 1 211 ? 10.453 2.876 15.862 1.00 93.19 211 ILE A N 1
ATOM 1702 C CA . ILE A 1 211 ? 9.486 1.950 15.243 1.00 93.19 211 ILE A CA 1
ATOM 1703 C C . ILE A 1 211 ? 8.584 1.246 16.275 1.00 93.19 211 ILE A C 1
ATOM 1705 O O . ILE A 1 211 ? 7.387 1.162 16.011 1.00 93.19 211 ILE A O 1
ATOM 1709 N N . PRO A 1 212 ? 9.050 0.815 17.467 1.00 92.50 212 PRO A N 1
ATOM 1710 C CA . PRO A 1 212 ? 8.160 0.227 18.476 1.00 92.50 212 PRO A CA 1
ATOM 1711 C C . PRO A 1 212 ? 7.062 1.166 18.999 1.00 92.50 212 PRO A C 1
ATOM 1713 O O . PRO A 1 212 ? 6.105 0.703 19.611 1.00 92.50 212 PRO A O 1
ATOM 1716 N N . ARG A 1 213 ? 7.184 2.483 18.779 1.00 90.75 213 ARG A N 1
ATOM 1717 C CA . ARG A 1 213 ? 6.147 3.470 19.123 1.00 90.75 213 ARG A CA 1
ATOM 1718 C C . ARG A 1 213 ? 5.069 3.593 18.048 1.00 90.75 213 ARG A C 1
ATOM 1720 O O . ARG A 1 213 ? 4.109 4.332 18.251 1.00 90.75 213 ARG A O 1
ATOM 1727 N N . LEU A 1 214 ? 5.237 2.935 16.901 1.00 88.75 214 LEU A N 1
ATOM 1728 C CA . LEU A 1 214 ? 4.267 2.947 15.817 1.00 88.75 214 LEU A CA 1
ATOM 1729 C C . LEU A 1 214 ? 2.947 2.344 16.300 1.00 88.75 214 LEU A C 1
ATOM 1731 O O . LEU A 1 214 ? 2.876 1.179 16.687 1.00 88.75 214 LEU A O 1
ATOM 1735 N N . GLU A 1 215 ? 1.894 3.154 16.290 1.00 86.38 215 GLU A N 1
ATOM 1736 C CA . GLU A 1 215 ? 0.591 2.706 16.755 1.00 86.38 215 GLU A CA 1
ATOM 1737 C C . GLU A 1 215 ? -0.105 1.850 15.702 1.00 86.38 215 GLU A C 1
ATOM 1739 O O . GLU A 1 215 ? -0.332 2.288 14.574 1.00 86.38 215 GLU A O 1
ATOM 1744 N N . VAL A 1 216 ? -0.502 0.648 16.112 1.00 87.75 216 VAL A N 1
ATOM 1745 C CA . VAL A 1 216 ? -1.414 -0.208 15.356 1.00 87.75 216 VAL A CA 1
ATOM 1746 C C . VAL A 1 216 ? -2.835 0.187 15.734 1.00 87.75 216 VAL A C 1
ATOM 1748 O O . VAL A 1 216 ? -3.223 0.061 16.897 1.00 87.75 216 VAL A O 1
ATOM 1751 N N . ASN A 1 217 ? -3.590 0.726 14.782 1.00 87.75 217 ASN A N 1
ATOM 1752 C CA . ASN A 1 217 ? -4.970 1.151 15.009 1.00 87.75 217 ASN A CA 1
ATOM 1753 C C . ASN A 1 217 ? -5.769 1.117 13.702 1.00 87.75 217 ASN A C 1
ATOM 1755 O O . ASN A 1 217 ? -5.190 1.031 12.626 1.00 87.75 217 ASN A O 1
ATOM 1759 N N . PHE A 1 218 ? -7.091 1.194 13.803 1.00 87.62 218 PHE A N 1
ATOM 1760 C CA . PHE A 1 218 ? -8.029 1.210 12.689 1.00 87.62 218 PHE A CA 1
ATOM 1761 C C . PHE A 1 218 ? -9.246 2.073 13.042 1.00 87.62 218 PHE A C 1
ATOM 1763 O O . PHE A 1 218 ? -9.752 2.004 14.161 1.00 87.62 218 PHE A O 1
ATOM 1770 N N . ASP A 1 219 ? -9.722 2.861 12.078 1.00 88.88 219 ASP A N 1
ATOM 1771 C CA . ASP A 1 219 ? -10.949 3.658 12.173 1.00 88.88 219 ASP A CA 1
ATOM 1772 C C . ASP A 1 219 ? -11.565 3.813 10.777 1.00 88.88 219 ASP A C 1
ATOM 1774 O O . ASP A 1 219 ? -10.997 4.498 9.912 1.00 88.88 219 ASP A O 1
ATOM 1778 N N . SER A 1 220 ? -12.746 3.221 10.585 1.00 87.12 220 SER A N 1
ATOM 1779 C CA . SER A 1 220 ? -13.517 3.244 9.338 1.00 87.12 220 SER A CA 1
ATOM 1780 C C . SER A 1 220 ? -13.824 4.669 8.856 1.00 87.12 220 SER A C 1
ATOM 1782 O O . SER A 1 220 ? -13.818 4.932 7.652 1.00 87.12 220 SER A O 1
ATOM 1784 N N . PHE A 1 221 ? -14.042 5.631 9.762 1.00 89.69 221 PHE A N 1
ATOM 1785 C CA . PHE A 1 221 ? -14.311 7.026 9.390 1.00 89.69 221 PHE A CA 1
ATOM 1786 C C . PHE A 1 221 ? -13.050 7.780 8.972 1.00 89.69 221 PHE A C 1
ATOM 1788 O O . PHE A 1 221 ? -13.124 8.751 8.212 1.00 89.69 221 PHE A O 1
ATOM 1795 N N . SER A 1 222 ? -11.878 7.334 9.429 1.00 88.12 222 SER A N 1
ATOM 1796 C CA . SER A 1 222 ? -10.602 7.958 9.079 1.00 88.12 222 SER A CA 1
ATOM 1797 C C . SER A 1 222 ? -10.216 7.755 7.608 1.00 88.12 222 SER A C 1
ATOM 1799 O O . SER A 1 222 ? -9.367 8.494 7.102 1.00 88.12 222 SER A O 1
ATOM 1801 N N . TYR A 1 223 ? -10.870 6.815 6.908 1.00 88.19 223 TYR A N 1
ATOM 1802 C CA . TYR A 1 223 ? -10.709 6.577 5.464 1.00 88.19 223 TYR A CA 1
ATOM 1803 C C . TYR A 1 223 ? -11.323 7.669 4.612 1.00 88.19 223 TYR A C 1
ATOM 1805 O O . TYR A 1 223 ? -10.888 7.875 3.477 1.00 88.19 223 TYR A O 1
ATOM 1813 N N . PHE A 1 224 ? -12.251 8.429 5.180 1.00 89.94 224 PHE A N 1
ATOM 1814 C CA . PHE A 1 224 ? -12.847 9.579 4.536 1.00 89.94 224 PHE A CA 1
ATOM 1815 C C . PHE A 1 224 ? -12.113 10.861 4.935 1.00 89.94 224 PHE A C 1
ATOM 1817 O O . PHE A 1 224 ? -11.560 11.012 6.036 1.00 89.94 224 PHE A O 1
ATOM 1824 N N . ARG A 1 225 ? -12.108 11.830 4.017 1.00 88.81 225 ARG A N 1
ATOM 1825 C CA . ARG A 1 225 ? -11.541 13.158 4.274 1.00 88.81 225 ARG A CA 1
ATOM 1826 C C . ARG A 1 225 ? -12.222 13.831 5.463 1.00 88.81 225 ARG A C 1
ATOM 1828 O O . ARG A 1 225 ? -13.391 13.582 5.750 1.00 88.81 225 ARG A O 1
ATOM 1835 N N . GLY A 1 226 ? -11.491 14.735 6.120 1.00 86.12 226 GLY A N 1
ATOM 1836 C CA . GLY A 1 226 ? -11.988 15.523 7.257 1.00 86.12 226 GLY A CA 1
ATOM 1837 C C . GLY A 1 226 ? -13.291 16.278 6.970 1.00 86.12 226 GLY A C 1
ATOM 1838 O O . GLY A 1 226 ? -14.111 16.433 7.863 1.00 86.12 226 GLY A O 1
ATOM 1839 N N . ASN A 1 227 ? -13.492 16.695 5.719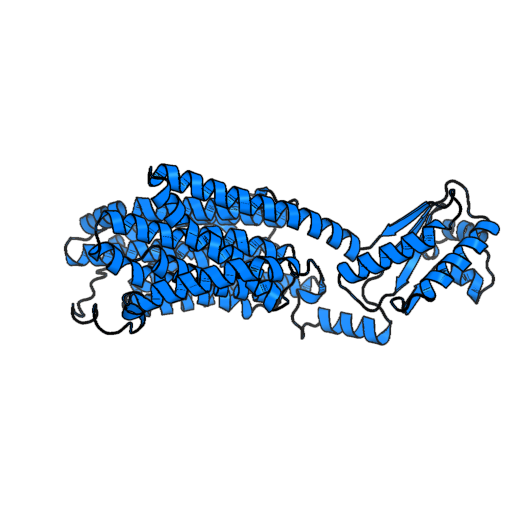 1.00 87.88 227 ASN A N 1
ATOM 1840 C CA . ASN A 1 227 ? -14.660 17.433 5.239 1.00 87.88 227 ASN A CA 1
ATOM 1841 C C . ASN A 1 227 ? -15.723 16.555 4.545 1.00 87.88 227 ASN A C 1
ATOM 1843 O O . ASN A 1 227 ? -16.631 17.096 3.920 1.00 87.88 227 ASN A O 1
ATOM 1847 N N . SER A 1 228 ? -15.601 15.226 4.599 1.00 90.56 228 SER A N 1
ATOM 1848 C CA . SER A 1 228 ? -16.607 14.315 4.033 1.00 90.56 228 SER A CA 1
ATOM 1849 C C . SER A 1 228 ? -17.916 14.366 4.817 1.00 90.56 228 SER A C 1
ATOM 1851 O O . SER A 1 228 ? -17.915 14.583 6.033 1.00 90.56 228 SER A O 1
ATOM 1853 N N . GLN A 1 229 ? -19.040 14.113 4.142 1.00 90.31 229 GLN A N 1
ATOM 1854 C CA . GLN A 1 229 ? -20.340 14.097 4.813 1.00 90.31 229 GLN A CA 1
ATOM 1855 C C . GLN A 1 229 ? -20.409 12.953 5.821 1.00 90.31 229 GLN A C 1
ATOM 1857 O O . GLN A 1 229 ? -20.925 13.138 6.918 1.00 90.31 229 GLN A O 1
ATOM 1862 N N . VAL A 1 230 ? -19.824 11.800 5.481 1.00 90.06 230 VAL A N 1
ATOM 1863 C CA . VAL A 1 230 ? -19.782 10.622 6.358 1.00 90.06 230 VAL A CA 1
ATOM 1864 C C . VAL A 1 230 ? -19.061 10.938 7.672 1.00 90.06 230 VAL A C 1
ATOM 1866 O O . VAL A 1 230 ? -19.581 10.647 8.750 1.00 90.06 230 VAL A O 1
ATOM 1869 N N . ARG A 1 231 ? -17.894 11.589 7.612 1.00 90.81 231 ARG A N 1
ATOM 1870 C CA . ARG A 1 231 ? -17.121 11.923 8.815 1.00 90.81 231 ARG A CA 1
ATOM 1871 C C . ARG A 1 231 ? -17.759 13.043 9.631 1.00 90.81 231 ARG A C 1
ATOM 1873 O O . ARG A 1 231 ? -17.780 12.955 10.855 1.00 90.81 231 ARG A O 1
ATOM 1880 N N . LEU A 1 232 ? -18.314 14.062 8.973 1.00 92.94 232 LEU A N 1
ATOM 1881 C CA . LEU A 1 232 ? -19.039 15.140 9.650 1.00 92.94 232 LEU A CA 1
ATOM 1882 C C . LEU A 1 232 ? -20.312 14.623 10.339 1.00 92.94 232 LEU A C 1
ATOM 1884 O O . LEU A 1 232 ? -20.603 15.031 11.461 1.00 92.94 232 LEU A O 1
ATOM 1888 N N . ALA A 1 233 ? -21.039 13.692 9.713 1.00 92.94 233 ALA A N 1
ATOM 1889 C CA . ALA A 1 233 ? -22.209 13.051 10.308 1.00 92.94 233 ALA A CA 1
ATOM 1890 C C . ALA A 1 233 ? -21.836 12.214 11.539 1.00 92.94 233 ALA A C 1
ATOM 1892 O O . ALA A 1 233 ? -22.492 12.334 12.571 1.00 92.94 233 ALA A O 1
ATOM 1893 N N . ALA A 1 234 ? -20.752 11.435 11.470 1.00 92.81 234 ALA A N 1
ATOM 1894 C CA . ALA A 1 234 ? -20.255 10.671 12.613 1.00 92.81 234 ALA A CA 1
ATOM 1895 C C . ALA A 1 234 ? -19.816 11.582 13.771 1.00 92.81 234 ALA A C 1
ATOM 1897 O O . ALA A 1 234 ? -20.180 11.348 14.920 1.00 92.81 234 ALA A O 1
ATOM 1898 N N . GLN A 1 235 ? -19.094 12.668 13.475 1.00 93.69 235 GLN A N 1
ATOM 1899 C CA . GLN A 1 235 ? -18.707 13.661 14.483 1.00 93.69 235 GLN A CA 1
ATOM 1900 C C . GLN A 1 235 ? -19.922 14.334 15.122 1.00 93.69 235 GLN A C 1
ATOM 1902 O O . GLN A 1 235 ? -19.945 14.533 16.336 1.00 93.69 235 GLN A O 1
ATOM 1907 N N . LYS A 1 236 ? -20.944 14.655 14.323 1.00 94.88 236 LYS A N 1
ATOM 1908 C CA . LYS A 1 236 ? -22.204 15.195 14.831 1.00 94.88 236 LYS A CA 1
ATOM 1909 C C . LYS A 1 236 ? -22.932 14.182 15.716 1.00 94.88 236 LYS A C 1
ATOM 1911 O O . LYS A 1 236 ? -23.379 14.555 16.791 1.00 94.88 236 LYS A O 1
ATOM 1916 N N . ALA A 1 237 ? -22.983 12.908 15.324 1.00 94.56 237 ALA A N 1
ATOM 1917 C CA . ALA A 1 237 ? -23.578 11.849 16.138 1.00 94.56 237 ALA A CA 1
ATOM 1918 C C . ALA A 1 237 ? -22.868 11.699 17.495 1.00 94.56 237 ALA A C 1
ATOM 1920 O O . ALA A 1 237 ? -23.521 11.681 18.535 1.00 94.56 237 ALA A O 1
ATOM 1921 N N . ILE A 1 238 ? -21.531 11.707 17.504 1.00 94.31 238 ILE A N 1
ATOM 1922 C CA . ILE A 1 238 ? -20.740 11.678 18.744 1.00 94.31 238 ILE A CA 1
ATOM 1923 C C . ILE A 1 238 ? -21.033 12.902 19.613 1.00 94.31 238 ILE A C 1
ATOM 1925 O O . ILE A 1 238 ? -21.205 12.761 20.819 1.00 94.31 238 ILE A O 1
ATOM 1929 N N . LYS A 1 239 ? -21.106 14.095 19.015 1.00 94.00 239 LYS A N 1
ATOM 1930 C CA . LYS A 1 239 ? -21.359 15.341 19.745 1.00 94.00 239 LYS A CA 1
ATOM 1931 C C . LYS A 1 239 ? -22.763 15.391 20.354 1.00 94.00 239 LYS A C 1
ATOM 1933 O O . LYS A 1 239 ? -22.896 15.778 21.510 1.00 94.00 239 LYS A O 1
ATOM 1938 N N . ASP A 1 240 ? -23.779 15.024 19.579 1.00 95.12 240 ASP A N 1
ATOM 1939 C CA . ASP A 1 240 ? -25.184 15.219 19.949 1.00 95.12 240 ASP A CA 1
ATOM 1940 C C . ASP A 1 240 ? -25.733 14.030 20.761 1.00 95.12 240 ASP A C 1
ATOM 1942 O O . ASP A 1 240 ? -26.548 14.221 21.660 1.00 95.12 240 ASP A O 1
ATOM 1946 N N . PHE A 1 241 ? -25.272 12.804 20.482 1.00 92.50 241 PHE A N 1
ATOM 1947 C CA . PHE A 1 241 ? -25.771 11.574 21.112 1.00 92.50 241 PHE A CA 1
ATOM 1948 C C . PHE A 1 241 ? -24.738 10.851 21.985 1.00 92.50 241 PHE A C 1
ATOM 1950 O O . PHE A 1 241 ? -25.105 9.920 22.704 1.00 92.50 241 PHE A O 1
ATOM 1957 N N . GLY A 1 242 ? -23.462 11.249 21.946 1.00 91.81 242 GLY A N 1
ATOM 1958 C CA . GLY A 1 242 ? -22.386 10.652 22.746 1.00 91.81 242 GLY A CA 1
ATOM 1959 C C . GLY A 1 242 ? -21.745 9.397 22.143 1.00 91.81 242 GLY A C 1
ATOM 1960 O O . GLY A 1 242 ? -20.923 8.774 22.815 1.00 91.81 242 GLY A O 1
ATOM 1961 N N . TRP A 1 243 ? -22.124 8.996 20.924 1.00 93.12 243 TRP A N 1
ATOM 1962 C CA . TRP A 1 243 ? -21.579 7.833 20.210 1.00 93.12 243 TRP A CA 1
ATOM 1963 C C . TRP A 1 243 ? -21.908 7.880 18.710 1.00 93.12 243 TRP A C 1
ATOM 1965 O O . TRP A 1 243 ? -22.835 8.566 18.287 1.00 93.12 243 TRP A O 1
ATOM 1975 N N . ALA A 1 244 ? -21.152 7.122 17.913 1.00 92.50 244 ALA A N 1
ATOM 1976 C CA . ALA A 1 244 ? -21.467 6.849 16.502 1.00 92.50 244 ALA A CA 1
ATOM 1977 C C . ALA A 1 244 ? -21.460 5.350 16.178 1.00 92.50 244 ALA A C 1
ATOM 1979 O O . ALA A 1 244 ? -22.247 4.903 15.350 1.00 92.50 244 ALA A O 1
ATOM 1980 N N . ILE A 1 245 ? -20.591 4.579 16.839 1.00 91.62 245 ILE A N 1
ATOM 1981 C CA . ILE A 1 245 ? -20.524 3.122 16.713 1.00 91.62 245 ILE A CA 1
ATOM 1982 C C . ILE A 1 245 ? -20.794 2.523 18.096 1.00 91.62 245 ILE A C 1
ATOM 1984 O O . ILE A 1 245 ? -20.166 2.951 19.068 1.00 91.62 245 ILE A O 1
ATOM 1988 N N . PRO A 1 246 ? -21.732 1.573 18.220 1.00 89.56 246 PRO A N 1
ATOM 1989 C CA . PRO A 1 246 ? -22.013 0.931 19.492 1.00 89.56 246 PRO A CA 1
ATOM 1990 C C . PRO A 1 246 ? -20.988 -0.169 19.790 1.00 89.56 246 PRO A C 1
ATOM 1992 O O . PRO A 1 246 ? -20.531 -0.880 18.893 1.00 89.56 246 PRO A O 1
ATOM 1995 N N . LEU A 1 247 ? -20.692 -0.362 21.075 1.00 94.62 247 LEU A N 1
ATOM 1996 C CA . LEU A 1 247 ? -20.091 -1.595 21.575 1.00 94.62 247 LEU A CA 1
ATOM 1997 C C . LEU A 1 247 ? -21.193 -2.455 22.194 1.00 94.62 247 LEU A C 1
ATOM 1999 O O . LEU A 1 247 ? -22.005 -1.959 22.970 1.00 94.62 247 LEU A O 1
ATOM 2003 N N . TYR A 1 248 ? -21.224 -3.741 21.873 1.00 95.81 248 TYR A N 1
ATOM 2004 C CA . TYR A 1 248 ? -22.215 -4.668 22.402 1.00 95.81 248 TYR A CA 1
ATOM 2005 C C . TYR A 1 248 ? -21.613 -5.520 23.510 1.00 95.81 248 TYR A C 1
ATOM 2007 O O . TYR A 1 248 ? -20.551 -6.124 23.363 1.00 95.81 248 TYR A O 1
ATOM 2015 N N . VAL A 1 249 ? -22.330 -5.599 24.620 1.00 96.88 249 VAL A N 1
ATOM 2016 C CA . VAL A 1 249 ? -22.058 -6.515 25.716 1.00 96.88 249 VAL A CA 1
ATOM 2017 C C . VAL A 1 249 ? -23.212 -7.501 25.759 1.00 96.88 249 VAL A C 1
ATOM 2019 O O . VAL A 1 249 ? -24.353 -7.123 26.004 1.00 96.88 249 VAL A O 1
ATOM 2022 N N . VAL A 1 250 ? -22.922 -8.753 25.447 1.00 96.56 250 VAL A N 1
ATOM 2023 C CA . VAL A 1 250 ? -23.899 -9.832 25.355 1.00 96.56 250 VAL A CA 1
ATOM 2024 C C . VAL A 1 250 ? -23.724 -10.732 26.567 1.00 96.56 250 VAL A C 1
ATOM 2026 O O . VAL A 1 250 ? -22.611 -11.162 26.861 1.00 96.56 250 VAL A O 1
ATOM 2029 N N . VAL A 1 251 ? -24.814 -10.987 27.283 1.00 97.19 251 VAL A N 1
ATOM 2030 C CA . VAL A 1 251 ? -24.841 -11.910 28.416 1.00 97.19 251 VAL A CA 1
ATOM 2031 C C . VAL A 1 251 ? -25.762 -13.066 28.074 1.00 97.19 251 VAL A C 1
ATOM 2033 O O . VAL A 1 251 ? -26.949 -12.858 27.827 1.00 97.19 251 VAL A O 1
ATOM 2036 N N . GLU A 1 252 ? -25.216 -14.272 28.074 1.00 96.69 252 GLU A N 1
ATOM 2037 C CA . GLU A 1 252 ? -25.942 -15.504 27.792 1.00 96.69 252 GLU A CA 1
ATOM 2038 C C . GLU A 1 252 ? -26.095 -16.338 29.057 1.00 96.69 252 GLU A C 1
ATOM 2040 O O . GLU A 1 252 ? -25.160 -16.473 29.848 1.00 96.69 252 GLU A O 1
ATOM 2045 N N . LYS A 1 253 ? -27.280 -16.919 29.231 1.00 95.69 253 LYS A N 1
ATOM 2046 C CA . LYS A 1 253 ? -27.583 -17.843 30.320 1.00 95.69 253 LYS A CA 1
ATOM 2047 C C . LYS A 1 253 ? -28.216 -19.118 29.769 1.00 95.69 253 LYS A C 1
ATOM 2049 O O . LYS A 1 253 ? -29.015 -19.079 28.837 1.00 95.69 253 LYS A O 1
ATOM 2054 N N . THR A 1 254 ? -27.894 -20.273 30.342 1.00 92.31 254 THR A N 1
ATOM 2055 C CA . THR A 1 254 ? -28.514 -21.548 29.929 1.00 92.31 254 THR A CA 1
ATOM 2056 C C . THR A 1 254 ? -29.973 -21.659 30.381 1.00 92.31 254 THR A C 1
ATOM 2058 O O . THR A 1 254 ? -30.800 -22.230 29.672 1.00 92.31 254 THR A O 1
ATOM 2061 N N . SER A 1 255 ? -30.317 -21.061 31.521 1.00 93.94 255 SER A N 1
ATOM 2062 C CA . SER A 1 255 ? -31.678 -20.954 32.052 1.00 93.94 255 SER A CA 1
ATOM 2063 C C . SER A 1 255 ? -32.263 -19.543 31.867 1.00 93.94 255 SER A C 1
ATOM 2065 O O . SER A 1 255 ? -31.523 -18.599 31.578 1.00 93.94 255 SER A O 1
ATOM 2067 N N . PRO A 1 256 ? -33.594 -19.369 31.999 1.00 94.44 256 PRO A N 1
ATOM 2068 C CA . PRO A 1 256 ? -34.204 -18.042 32.019 1.00 94.44 256 PRO A CA 1
ATOM 2069 C C . PRO A 1 256 ? -33.590 -17.151 33.100 1.00 94.44 256 PRO A C 1
ATOM 2071 O O . PRO A 1 256 ? -33.170 -17.638 34.153 1.00 94.44 256 PRO A O 1
ATOM 2074 N N . PHE A 1 257 ? -33.569 -15.842 32.852 1.00 96.00 257 PHE A N 1
ATOM 2075 C CA . PHE A 1 257 ? -33.069 -14.893 33.835 1.00 96.00 257 PHE A CA 1
ATOM 2076 C C . PHE A 1 257 ? -33.972 -14.901 35.070 1.00 96.00 257 PHE A C 1
ATOM 2078 O O . PHE A 1 257 ? -35.191 -15.051 34.990 1.00 96.00 257 PHE A O 1
ATOM 2085 N N . THR A 1 258 ? -33.358 -14.718 36.228 1.00 95.62 258 THR A N 1
ATOM 2086 C CA . THR A 1 258 ? -34.013 -14.618 37.528 1.00 95.62 258 THR A CA 1
ATOM 2087 C C . THR A 1 258 ? -33.919 -13.192 38.065 1.00 95.62 258 THR A C 1
ATOM 2089 O O . THR A 1 258 ? -33.201 -12.333 37.547 1.00 95.62 258 THR A O 1
ATOM 2092 N N . MET A 1 259 ? -34.633 -12.932 39.158 1.00 94.44 259 MET A N 1
ATOM 2093 C CA . MET A 1 259 ? -34.538 -11.658 39.874 1.00 94.44 259 MET A CA 1
ATOM 2094 C C . MET A 1 259 ? -33.185 -11.454 40.561 1.00 94.44 259 MET A C 1
ATOM 2096 O O . MET A 1 259 ? -32.794 -10.315 40.813 1.00 94.44 259 MET A O 1
ATOM 2100 N N . GLU A 1 260 ? -32.467 -12.533 40.865 1.00 94.50 260 GLU A N 1
ATOM 2101 C CA . GLU A 1 260 ? -31.106 -12.456 41.391 1.00 94.50 260 GLU A CA 1
ATOM 2102 C C . GLU A 1 260 ? -30.124 -12.044 40.290 1.00 94.50 260 GLU A C 1
ATOM 2104 O O . GLU A 1 260 ? -29.372 -11.084 40.474 1.00 94.50 260 GLU A O 1
ATOM 2109 N N . ASP A 1 261 ? -30.233 -12.647 39.101 1.00 95.50 261 ASP A N 1
ATOM 2110 C CA . ASP A 1 261 ? -29.451 -12.247 37.921 1.00 95.50 261 ASP A CA 1
ATOM 2111 C C . ASP A 1 261 ? -29.644 -10.766 37.603 1.00 95.50 261 ASP A C 1
ATOM 2113 O O . ASP A 1 261 ? -28.678 -10.042 37.371 1.00 95.50 261 ASP A O 1
ATOM 2117 N N . GLN A 1 262 ? -30.893 -10.289 37.654 1.00 95.69 262 GLN A N 1
ATOM 2118 C CA . GLN A 1 262 ? -31.213 -8.883 37.432 1.00 95.69 262 GLN A CA 1
ATOM 2119 C C . GLN A 1 262 ? -30.416 -7.961 38.369 1.00 95.69 262 GLN A C 1
ATOM 2121 O O . GLN A 1 262 ? -29.902 -6.940 37.917 1.00 95.69 262 GLN A O 1
ATOM 2126 N N . LYS A 1 263 ? -30.263 -8.309 39.654 1.00 94.94 263 LYS A N 1
ATOM 2127 C CA . LYS A 1 263 ? -29.482 -7.500 40.608 1.00 94.94 263 LYS A CA 1
ATOM 2128 C C . LYS A 1 263 ? -28.000 -7.463 40.234 1.00 94.94 263 LYS A C 1
ATOM 2130 O O . LYS A 1 263 ? -27.396 -6.389 40.247 1.00 94.94 263 LYS A O 1
ATOM 2135 N N . HIS A 1 264 ? -27.423 -8.610 39.875 1.00 95.94 264 HIS A N 1
ATOM 2136 C CA . HIS A 1 264 ? -26.031 -8.686 39.427 1.00 95.94 264 HIS A CA 1
ATOM 2137 C C . HIS A 1 264 ? -25.801 -7.871 38.152 1.00 95.94 264 HIS A C 1
ATOM 2139 O O . HIS A 1 264 ? -24.828 -7.120 38.068 1.00 95.94 264 HIS A O 1
ATOM 2145 N N . LEU A 1 265 ? -26.726 -7.963 37.196 1.00 96.69 265 LEU A N 1
ATOM 2146 C CA . LEU A 1 265 ? -26.654 -7.270 35.915 1.00 96.69 265 LEU A CA 1
ATOM 2147 C C . LEU A 1 265 ? -26.842 -5.755 36.043 1.00 96.69 265 LEU A C 1
ATOM 2149 O O . LEU A 1 265 ? -26.130 -5.008 35.377 1.00 96.69 265 LEU A O 1
ATOM 2153 N N . ILE A 1 266 ? -27.725 -5.282 36.928 1.00 95.94 266 ILE A N 1
ATOM 2154 C CA . ILE A 1 266 ? -27.863 -3.846 37.221 1.00 95.94 266 ILE A CA 1
ATOM 2155 C C . ILE A 1 266 ? -26.556 -3.298 37.802 1.00 95.94 266 ILE A C 1
ATOM 2157 O O . ILE A 1 266 ? -26.018 -2.326 37.279 1.00 95.94 266 ILE A O 1
ATOM 2161 N N . ASN A 1 267 ? -25.989 -3.953 38.823 1.00 95.50 267 ASN A N 1
ATOM 2162 C CA . ASN A 1 267 ? -24.712 -3.532 39.413 1.00 95.50 267 ASN A CA 1
ATOM 2163 C C . ASN A 1 267 ? -23.567 -3.560 38.382 1.00 95.50 267 ASN A C 1
ATOM 2165 O O . ASN A 1 267 ? -22.691 -2.696 38.375 1.00 95.50 267 ASN A O 1
ATOM 2169 N N . PHE A 1 268 ? -23.570 -4.551 37.490 1.00 97.12 268 PHE A N 1
ATOM 2170 C CA . PHE A 1 268 ? -22.620 -4.636 36.388 1.00 97.12 268 PHE A CA 1
ATOM 2171 C C . PHE A 1 268 ? -22.745 -3.444 35.428 1.00 97.12 268 PHE A C 1
ATOM 2173 O O . PHE A 1 268 ? -21.743 -2.781 35.160 1.00 97.12 268 PHE A O 1
ATOM 2180 N N . VAL A 1 269 ? -23.961 -3.118 34.977 1.00 96.69 269 VAL A N 1
ATOM 2181 C CA . VAL A 1 269 ? -24.216 -1.962 34.103 1.00 96.69 269 VAL A CA 1
ATOM 2182 C C . VAL A 1 269 ? -23.844 -0.648 34.787 1.00 96.69 269 VAL A C 1
ATOM 2184 O O . VAL A 1 269 ? -23.153 0.166 34.183 1.00 96.69 269 VAL A O 1
ATOM 2187 N N . GLU A 1 270 ? -24.181 -0.460 36.063 1.00 95.50 270 GLU A N 1
ATOM 2188 C CA . GLU A 1 270 ? -23.796 0.743 36.814 1.00 95.50 270 GLU A CA 1
ATOM 2189 C C . GLU A 1 270 ? -22.275 0.925 36.906 1.00 95.50 270 GLU A C 1
ATOM 2191 O O . GLU A 1 270 ? -21.769 2.048 36.850 1.00 95.50 270 GLU A O 1
ATOM 2196 N N . LYS A 1 271 ? -21.511 -0.166 37.045 1.00 96.94 271 LYS A N 1
ATOM 2197 C CA . LYS A 1 271 ? -20.042 -0.106 37.016 1.00 96.94 271 LYS A CA 1
ATOM 2198 C C . LYS A 1 271 ? -19.513 0.272 35.631 1.00 96.94 271 LYS A C 1
ATOM 2200 O O . LYS A 1 271 ? -18.526 1.002 35.563 1.00 96.94 271 LYS A O 1
ATOM 2205 N N . ILE A 1 272 ? -20.156 -0.188 34.553 1.00 97.06 272 ILE A N 1
ATOM 2206 C CA . ILE A 1 272 ? -19.821 0.221 33.179 1.00 97.06 272 ILE A CA 1
ATOM 2207 C C . ILE A 1 272 ? -20.120 1.711 32.979 1.00 97.06 272 ILE A C 1
ATOM 2209 O O . ILE A 1 272 ? -19.264 2.428 32.473 1.00 97.06 272 ILE A O 1
ATOM 2213 N N . GLU A 1 273 ? -21.284 2.197 33.418 1.00 95.88 273 GLU A N 1
ATOM 2214 C CA . GLU A 1 273 ? -21.679 3.613 33.310 1.00 95.88 273 GLU A CA 1
ATOM 2215 C C . GLU A 1 273 ? -20.748 4.560 34.085 1.00 95.88 273 GLU A C 1
ATOM 2217 O O . GLU A 1 273 ? -20.625 5.730 33.736 1.00 95.88 273 GLU A O 1
ATOM 2222 N N . LYS A 1 274 ? -20.051 4.063 35.115 1.00 96.62 274 LYS A N 1
ATOM 2223 C CA . LYS A 1 274 ? -19.037 4.823 35.868 1.00 96.62 274 LYS A CA 1
ATOM 2224 C C . LYS A 1 274 ? -17.688 4.943 35.149 1.00 96.62 274 LYS A C 1
ATOM 2226 O O . LYS A 1 274 ? -16.823 5.690 35.616 1.00 96.62 274 LYS A O 1
ATOM 2231 N N . LEU A 1 275 ? -17.463 4.215 34.053 1.00 96.38 275 LEU A N 1
ATOM 2232 C CA . LEU A 1 275 ? -16.245 4.360 33.257 1.00 96.38 275 LEU A CA 1
ATOM 2233 C C . LEU A 1 275 ? -16.247 5.721 32.552 1.00 96.38 275 LEU A C 1
ATOM 2235 O O . LEU A 1 275 ? -17.209 6.079 31.884 1.00 96.38 275 LEU A O 1
ATOM 2239 N N . LYS A 1 276 ? -15.137 6.463 32.649 1.00 94.00 276 LYS A N 1
ATOM 2240 C CA . LYS A 1 276 ? -15.002 7.807 32.048 1.00 94.00 276 LYS A CA 1
ATOM 2241 C C . LYS A 1 276 ? -15.192 7.805 30.529 1.00 94.00 276 LYS A C 1
ATOM 2243 O O . LYS A 1 276 ? -15.530 8.825 29.944 1.00 94.00 276 LYS A O 1
ATOM 2248 N N . GLU A 1 277 ? -14.906 6.672 29.903 1.00 92.38 277 GLU A N 1
ATOM 2249 C CA . GLU A 1 277 ? -15.007 6.443 28.466 1.00 92.38 277 GLU A CA 1
ATOM 2250 C C . GLU A 1 277 ? -16.433 6.163 27.973 1.00 92.38 277 GLU A C 1
ATOM 2252 O O . GLU A 1 277 ? -16.656 6.138 26.763 1.00 92.38 277 GLU A O 1
ATOM 2257 N N . VAL A 1 278 ? -17.379 5.923 28.883 1.00 95.62 278 VAL A N 1
ATOM 2258 C CA . VAL A 1 278 ? -18.753 5.533 28.565 1.00 95.62 278 VAL A CA 1
ATOM 2259 C C . VAL A 1 278 ? -19.669 6.739 28.735 1.00 95.62 278 VAL A C 1
ATOM 2261 O O . VAL A 1 278 ? -19.692 7.377 29.782 1.00 95.62 278 VAL A O 1
ATOM 2264 N N . THR A 1 279 ? -20.442 7.055 27.698 1.00 94.69 279 THR A N 1
ATOM 2265 C CA . THR A 1 279 ? -21.433 8.148 27.730 1.00 94.69 279 THR A CA 1
ATOM 2266 C C . THR A 1 279 ? -22.812 7.674 28.179 1.00 94.69 279 THR A C 1
ATOM 2268 O O . THR A 1 279 ? -23.649 8.483 28.569 1.00 94.69 279 THR A O 1
ATOM 2271 N N . GLY A 1 280 ? -23.056 6.365 28.142 1.00 94.44 280 GLY A N 1
ATOM 2272 C CA . GLY A 1 280 ? -24.257 5.730 28.670 1.00 94.44 280 GLY A CA 1
ATOM 2273 C C . GLY A 1 280 ? -24.420 4.303 28.161 1.00 94.44 280 GLY A C 1
ATOM 2274 O O . GLY A 1 280 ? -23.655 3.837 27.311 1.00 94.44 280 GLY A O 1
ATOM 2275 N N . THR A 1 281 ? -25.446 3.616 28.652 1.00 95.44 281 THR A N 1
ATOM 2276 C CA . THR A 1 281 ? -25.837 2.295 28.154 1.00 95.44 281 THR A CA 1
ATOM 2277 C C . THR A 1 281 ? -27.292 2.287 27.682 1.00 95.44 281 THR A C 1
ATOM 2279 O O . THR A 1 281 ? -28.031 3.243 27.916 1.00 95.44 281 THR A O 1
ATOM 2282 N N . ILE A 1 282 ? -27.672 1.266 26.913 1.00 94.88 282 ILE A N 1
ATOM 2283 C CA . ILE A 1 282 ? -29.067 0.949 26.585 1.00 94.88 282 ILE A CA 1
ATOM 2284 C C . ILE A 1 282 ? -29.248 -0.559 26.757 1.00 94.88 282 ILE A C 1
ATOM 2286 O O . ILE A 1 282 ? -28.488 -1.340 26.174 1.00 94.88 282 ILE A O 1
ATOM 2290 N N . SER A 1 283 ? -30.238 -0.976 27.542 1.00 95.06 283 SER A N 1
ATOM 2291 C CA . SER A 1 283 ? -30.487 -2.384 27.866 1.00 95.06 283 SER A CA 1
ATOM 2292 C C . SER A 1 283 ? -31.955 -2.649 28.206 1.00 95.06 283 SER A C 1
ATOM 2294 O O . SER A 1 283 ? -32.673 -1.756 28.646 1.00 95.06 283 SER A O 1
ATOM 2296 N N . ALA A 1 284 ? -32.387 -3.913 28.134 1.00 94.06 284 ALA A N 1
ATOM 2297 C CA . ALA A 1 284 ? -33.667 -4.334 28.715 1.00 94.06 284 ALA A CA 1
ATOM 2298 C C . ALA A 1 284 ? -33.768 -4.047 30.232 1.00 94.06 284 ALA A C 1
ATOM 2300 O O . ALA A 1 284 ? -34.861 -3.989 30.789 1.00 94.06 284 ALA A O 1
ATOM 2301 N N . LEU A 1 285 ? -32.640 -3.837 30.916 1.00 94.25 285 LEU A N 1
ATOM 2302 C CA . LEU A 1 285 ? -32.615 -3.437 32.327 1.00 94.25 285 LEU A CA 1
ATOM 2303 C C . LEU A 1 285 ? -33.164 -2.018 32.554 1.00 94.25 285 LEU A C 1
ATOM 2305 O O . LEU A 1 285 ? -33.603 -1.706 33.662 1.00 94.25 285 LEU A O 1
ATOM 2309 N N . ASP A 1 286 ? -33.213 -1.177 31.518 1.00 93.62 286 ASP A N 1
ATOM 2310 C CA . ASP A 1 286 ? -33.793 0.164 31.610 1.00 93.62 286 ASP A CA 1
ATOM 2311 C C . ASP A 1 286 ? -35.306 0.104 31.877 1.00 93.62 286 ASP A C 1
ATOM 2313 O O . ASP A 1 286 ? -35.849 0.972 32.560 1.00 93.62 286 ASP A O 1
ATOM 2317 N N . PHE A 1 287 ? -35.993 -0.966 31.456 1.00 92.25 287 PHE A N 1
ATOM 2318 C CA . PHE A 1 287 ? -37.409 -1.164 31.782 1.00 92.25 287 PHE A CA 1
ATOM 2319 C C . PHE A 1 287 ? -37.647 -1.317 33.285 1.00 92.25 287 PHE A C 1
ATOM 2321 O O . PHE A 1 287 ? -38.647 -0.825 33.809 1.00 92.25 287 PHE A O 1
ATOM 2328 N N . TRP A 1 288 ? -36.709 -1.936 34.001 1.00 92.38 288 TRP A N 1
ATOM 2329 C CA . TRP A 1 288 ? -36.751 -1.951 35.457 1.00 92.38 288 TRP A CA 1
ATOM 2330 C C . TRP A 1 288 ? -36.484 -0.554 36.028 1.00 92.38 288 TRP A C 1
ATOM 2332 O O . TRP A 1 288 ? -37.228 -0.089 36.890 1.00 92.38 288 TRP A O 1
ATOM 2342 N N . ARG A 1 289 ? -35.456 0.135 35.518 1.00 90.12 289 ARG A N 1
ATOM 2343 C CA . ARG A 1 289 ? -35.025 1.453 36.012 1.00 90.12 289 ARG A CA 1
ATOM 2344 C C . ARG A 1 289 ? -36.105 2.532 35.867 1.00 90.12 289 ARG A C 1
ATOM 2346 O O . ARG A 1 289 ? -36.234 3.361 36.762 1.00 90.12 289 ARG A O 1
ATOM 2353 N N . TYR A 1 290 ? -36.873 2.515 34.775 1.00 92.25 290 TYR A N 1
ATOM 2354 C CA . TYR A 1 290 ? -37.869 3.549 34.462 1.00 92.25 290 TYR A CA 1
ATOM 2355 C C . TYR A 1 290 ? -39.323 3.126 34.694 1.00 92.25 290 TYR A C 1
ATOM 2357 O O . TYR A 1 290 ? -40.149 3.977 35.014 1.00 92.25 290 TYR A O 1
ATOM 2365 N N . TYR A 1 291 ? -39.643 1.836 34.552 1.00 93.75 291 TYR A N 1
ATOM 2366 C CA . TYR A 1 291 ? -41.022 1.332 34.629 1.00 93.75 291 TYR A CA 1
ATOM 2367 C C . TYR A 1 291 ? -41.218 0.240 35.688 1.00 93.75 291 TYR A C 1
ATOM 2369 O O . TYR A 1 291 ? -42.324 -0.275 35.832 1.00 93.75 291 TYR A O 1
ATOM 2377 N N . SER A 1 292 ? -40.162 -0.139 36.419 1.00 93.81 292 SER A N 1
ATOM 2378 C CA . SER A 1 292 ? -40.189 -1.222 37.416 1.00 93.81 292 SER A CA 1
ATOM 2379 C C . SER A 1 292 ? -40.664 -2.571 36.858 1.00 93.81 292 SER A C 1
ATOM 2381 O O . SER A 1 292 ? -41.171 -3.413 37.596 1.00 93.81 292 SER A O 1
ATOM 2383 N N . ILE A 1 293 ? -40.468 -2.803 35.556 1.00 94.00 293 ILE A N 1
ATOM 2384 C CA . ILE A 1 293 ? -40.783 -4.079 34.904 1.00 94.00 293 ILE A CA 1
ATOM 2385 C C . ILE A 1 293 ? -39.589 -5.029 35.101 1.00 94.00 293 ILE A C 1
ATOM 2387 O O . ILE A 1 293 ? -38.485 -4.702 34.660 1.00 94.00 293 ILE A O 1
ATOM 2391 N N . PRO A 1 294 ? -39.762 -6.194 35.753 1.00 95.31 294 PRO A N 1
ATOM 2392 C CA . PRO A 1 294 ? -38.654 -7.113 36.007 1.00 95.31 294 PRO A CA 1
ATOM 2393 C C . PRO A 1 294 ? -38.114 -7.770 34.731 1.00 95.31 294 PRO A C 1
ATOM 2395 O O . PRO A 1 294 ? -38.883 -8.112 33.830 1.00 95.31 294 PRO A O 1
ATOM 2398 N N . LEU A 1 295 ? -36.805 -8.032 34.683 1.00 95.06 295 LEU A N 1
ATOM 2399 C CA . LEU A 1 295 ? -36.122 -8.643 33.535 1.00 95.06 295 LEU A CA 1
ATOM 2400 C C . LEU A 1 295 ? -36.769 -9.965 33.078 1.00 95.06 295 LEU A C 1
ATOM 2402 O O . LEU A 1 295 ? -36.947 -10.131 31.872 1.00 95.06 295 LEU A O 1
ATOM 2406 N N . PRO A 1 296 ? -37.195 -10.882 33.971 1.00 94.75 296 PRO A N 1
ATOM 2407 C CA . PRO A 1 296 ? -37.818 -12.133 33.534 1.00 94.75 296 PRO A CA 1
ATOM 2408 C C . PRO A 1 296 ? -39.176 -11.912 32.862 1.00 94.75 296 PRO A C 1
ATOM 2410 O O . PRO A 1 296 ? -39.548 -12.659 31.961 1.00 94.75 296 PRO A O 1
ATOM 2413 N N . LEU A 1 297 ? -39.897 -10.848 33.234 1.00 93.69 297 LEU A N 1
ATOM 2414 C CA . LEU A 1 297 ? -41.124 -10.460 32.543 1.00 93.69 297 LEU A CA 1
ATOM 2415 C C . LEU A 1 297 ? -40.806 -9.862 31.169 1.00 93.69 297 LEU A C 1
ATOM 2417 O O . LEU A 1 297 ? -41.434 -10.251 30.189 1.00 93.69 297 LEU A O 1
ATOM 2421 N N . VAL A 1 298 ? -39.793 -8.993 31.068 1.00 92.94 298 VAL A N 1
ATOM 2422 C CA . VAL A 1 298 ? -39.317 -8.470 29.773 1.00 92.94 298 VAL A CA 1
ATOM 2423 C C . VAL A 1 298 ? -38.888 -9.611 28.845 1.00 92.94 298 VAL A C 1
ATOM 2425 O O . VAL A 1 298 ? -39.212 -9.587 27.663 1.00 92.94 298 VAL A O 1
ATOM 2428 N N . GLN A 1 299 ? -38.234 -10.644 29.380 1.00 92.94 299 GLN A N 1
ATOM 2429 C CA . GLN A 1 299 ? -37.831 -11.839 28.637 1.00 92.94 299 GLN A CA 1
ATOM 2430 C C . GLN A 1 299 ? -39.020 -12.653 28.108 1.00 92.94 299 GLN A C 1
ATOM 2432 O O . GLN A 1 299 ? -38.953 -13.208 27.013 1.00 92.94 299 GLN A O 1
ATOM 2437 N N . VAL A 1 300 ? -40.111 -12.753 28.869 1.00 91.69 300 VAL A N 1
ATOM 2438 C CA . VAL A 1 300 ? -41.342 -13.395 28.383 1.00 91.69 300 VAL A CA 1
ATOM 2439 C C . VAL A 1 300 ? -42.000 -12.529 27.310 1.00 91.69 300 VAL A C 1
ATOM 2441 O O . VAL A 1 300 ? -42.384 -13.042 26.260 1.00 91.69 300 VAL A O 1
ATOM 2444 N N . LEU A 1 301 ? -42.081 -11.216 27.539 1.00 90.50 301 LEU A N 1
ATOM 2445 C CA . LEU A 1 301 ? -42.671 -10.263 26.599 1.00 90.50 301 LEU A CA 1
ATOM 2446 C C . LEU A 1 301 ? -41.889 -10.177 25.282 1.00 90.50 301 LEU A C 1
ATOM 2448 O O . LEU A 1 301 ? -42.507 -10.011 24.233 1.00 90.50 301 LEU A O 1
ATOM 2452 N N . SER A 1 302 ? -40.564 -10.353 25.302 1.00 92.12 302 SER A N 1
ATOM 2453 C CA . SER A 1 302 ? -39.744 -10.309 24.085 1.00 92.12 302 SER A CA 1
ATOM 2454 C C . SER A 1 302 ? -39.989 -11.466 23.125 1.00 92.12 302 SER A C 1
ATOM 2456 O O . SER A 1 302 ? -39.653 -11.374 21.951 1.00 92.12 302 SER A O 1
ATOM 2458 N N . ARG A 1 303 ? -40.637 -12.538 23.592 1.00 88.94 303 ARG A N 1
ATOM 2459 C CA . ARG A 1 303 ? -41.101 -13.635 22.730 1.00 88.94 303 ARG A CA 1
ATOM 2460 C C . ARG A 1 303 ? -42.403 -13.307 22.006 1.00 88.94 303 ARG A C 1
ATOM 2462 O O . ARG A 1 303 ? -42.743 -13.991 21.048 1.00 88.94 303 ARG A O 1
ATOM 2469 N N . ALA A 1 304 ? -43.145 -12.314 22.491 1.00 87.56 304 ALA A N 1
ATOM 2470 C CA . ALA A 1 304 ? -44.429 -11.911 21.932 1.00 87.56 304 ALA A CA 1
ATOM 2471 C C . ALA A 1 304 ? -44.312 -10.717 20.974 1.00 87.56 304 ALA A C 1
ATOM 2473 O O . ALA A 1 304 ? -45.233 -10.485 20.194 1.00 87.56 304 ALA A O 1
ATOM 2474 N N . THR A 1 305 ? -43.218 -9.946 21.035 1.00 84.12 305 THR A N 1
ATOM 2475 C CA . THR A 1 305 ? -43.031 -8.746 20.210 1.00 84.12 305 THR A CA 1
ATOM 2476 C C . THR A 1 305 ? -41.613 -8.632 19.658 1.00 84.12 305 THR A C 1
ATOM 2478 O O . THR A 1 305 ? -40.627 -8.761 20.382 1.00 84.12 305 THR A O 1
ATOM 2481 N N . ASP A 1 306 ? -41.510 -8.280 18.377 1.00 83.25 306 ASP A N 1
ATOM 2482 C CA . ASP A 1 306 ? -40.215 -8.113 17.709 1.00 83.25 306 ASP A CA 1
ATOM 2483 C C . ASP A 1 306 ? -39.426 -6.907 18.239 1.00 83.25 306 ASP A C 1
ATOM 2485 O O . ASP A 1 306 ? -38.200 -6.910 18.218 1.00 83.25 306 ASP A O 1
ATOM 2489 N N . GLN A 1 307 ? -40.093 -5.881 18.776 1.00 83.94 307 GLN A N 1
ATOM 2490 C CA . GLN A 1 307 ? -39.425 -4.661 19.254 1.00 83.94 307 GLN A CA 1
ATOM 2491 C C . GLN A 1 307 ? -38.492 -4.902 20.452 1.00 83.94 307 GLN A C 1
ATOM 2493 O O . GLN A 1 307 ? -37.498 -4.200 20.616 1.00 83.94 307 GLN A O 1
ATOM 2498 N N . LEU A 1 308 ? -38.792 -5.890 21.301 1.00 85.62 308 LEU A N 1
ATOM 2499 C CA . LEU A 1 308 ? -37.951 -6.239 22.450 1.00 85.62 308 LEU A CA 1
ATOM 2500 C C . LEU A 1 308 ? -36.814 -7.202 22.076 1.00 85.62 308 LEU A C 1
ATOM 2502 O O . LEU A 1 308 ? -35.864 -7.346 22.852 1.00 85.62 308 LEU A O 1
ATOM 2506 N N . SER A 1 309 ? -36.881 -7.820 20.890 1.00 84.56 309 SER A N 1
ATOM 2507 C CA . SER A 1 309 ? -35.837 -8.717 20.377 1.00 84.56 309 SER A CA 1
ATOM 2508 C C . SER A 1 309 ? -34.503 -7.990 20.176 1.00 84.56 309 SER A C 1
ATOM 2510 O O . SER A 1 309 ? -33.441 -8.593 20.316 1.00 84.56 309 SER A O 1
ATOM 2512 N N . ASP A 1 310 ? -34.526 -6.666 19.987 1.00 86.00 310 ASP A N 1
ATOM 2513 C CA . ASP A 1 310 ? -33.309 -5.858 19.949 1.00 86.00 310 ASP A CA 1
ATOM 2514 C C . ASP A 1 310 ? -32.543 -5.878 21.276 1.00 86.00 310 ASP A C 1
ATOM 2516 O O . ASP A 1 310 ? -31.326 -5.711 21.274 1.00 86.00 310 ASP A O 1
ATOM 2520 N N . PHE A 1 311 ? -33.205 -6.115 22.406 1.00 91.00 311 PHE A N 1
ATOM 2521 C CA . PHE A 1 311 ? -32.557 -6.166 23.716 1.00 91.00 311 PHE A CA 1
ATOM 2522 C C . PHE A 1 311 ? -32.396 -7.586 24.242 1.00 91.00 311 PHE A C 1
ATOM 2524 O O . PHE A 1 311 ? -31.426 -7.855 24.948 1.00 91.00 311 PHE A O 1
ATOM 2531 N N . LEU A 1 312 ? -33.341 -8.482 23.949 1.00 92.56 312 LEU A N 1
ATOM 2532 C CA . LEU A 1 312 ? -33.371 -9.806 24.558 1.00 92.56 312 LEU A CA 1
ATOM 2533 C C . LEU A 1 312 ? -33.991 -10.851 23.627 1.00 92.56 312 LEU A C 1
ATOM 2535 O O . LEU A 1 312 ? -35.172 -10.772 23.288 1.00 92.56 312 LEU A O 1
ATOM 2539 N N . ILE A 1 313 ? -33.212 -11.878 23.283 1.00 92.62 313 ILE A N 1
ATOM 2540 C CA . ILE A 1 313 ? -33.653 -13.026 22.478 1.00 92.62 313 ILE A CA 1
ATOM 2541 C C . ILE A 1 313 ? -33.378 -14.302 23.265 1.00 92.62 313 ILE A C 1
ATOM 2543 O O . ILE A 1 313 ? -32.243 -14.567 23.651 1.00 92.62 313 ILE A O 1
ATOM 2547 N N . GLY A 1 314 ? -34.409 -15.114 23.508 1.00 91.31 314 GLY A N 1
ATOM 2548 C CA . GLY A 1 314 ? -34.248 -16.356 24.266 1.00 91.31 314 GLY A CA 1
ATOM 2549 C C . GLY A 1 314 ? -33.713 -16.082 25.673 1.00 91.31 314 GLY A C 1
ATOM 2550 O O . GLY A 1 314 ? -34.389 -15.419 26.455 1.00 91.31 314 GLY A O 1
ATOM 2551 N N . ASN A 1 315 ? -32.515 -16.583 25.981 1.00 94.56 315 ASN A N 1
ATOM 2552 C CA . ASN A 1 315 ? -31.799 -16.353 27.244 1.00 94.56 315 ASN A CA 1
ATOM 2553 C C . ASN A 1 315 ? -30.540 -15.488 27.047 1.00 94.56 315 ASN A C 1
ATOM 2555 O O . ASN A 1 315 ? -29.574 -15.588 27.803 1.00 94.56 315 ASN A O 1
ATOM 2559 N N . THR A 1 316 ? -30.558 -14.643 26.018 1.00 95.81 316 THR A N 1
ATOM 2560 C CA . THR A 1 316 ? -29.450 -13.772 25.642 1.00 95.81 316 THR A CA 1
ATOM 2561 C C . THR A 1 316 ? -29.878 -12.319 25.781 1.00 95.81 316 THR A C 1
ATOM 2563 O O . THR A 1 316 ? -30.812 -11.871 25.117 1.00 95.81 316 THR A O 1
ATOM 2566 N N . LEU A 1 317 ? -29.189 -11.580 26.648 1.00 96.12 317 LEU A N 1
ATOM 2567 C CA . LEU A 1 317 ? -29.374 -10.151 26.878 1.00 96.12 317 LEU A CA 1
ATOM 2568 C C . LEU A 1 317 ? -28.298 -9.362 26.124 1.00 96.12 317 LEU A C 1
ATOM 2570 O O . LEU A 1 317 ? -27.107 -9.610 26.300 1.00 96.12 317 LEU A O 1
ATOM 2574 N N . LYS A 1 318 ? -28.708 -8.366 25.338 1.00 96.25 318 LYS A N 1
ATOM 2575 C CA . LYS A 1 318 ? -27.828 -7.411 24.659 1.00 96.25 318 LYS A CA 1
ATOM 2576 C C . LYS A 1 318 ? -27.850 -6.070 25.389 1.00 96.25 318 LYS A C 1
ATOM 2578 O O . LYS A 1 318 ? -28.887 -5.421 25.502 1.00 96.25 318 LYS A O 1
ATOM 2583 N N . ILE A 1 319 ? -26.682 -5.626 25.831 1.00 96.56 319 ILE A N 1
ATOM 2584 C CA . ILE A 1 319 ? -26.439 -4.302 26.404 1.00 96.56 319 ILE A CA 1
ATOM 2585 C C . ILE A 1 319 ? -25.629 -3.503 25.382 1.00 96.56 319 ILE A C 1
ATOM 2587 O O . ILE A 1 319 ? -24.539 -3.906 24.979 1.00 96.56 319 ILE A O 1
ATOM 2591 N N . THR A 1 320 ? -26.155 -2.362 24.954 1.00 96.19 320 THR A N 1
ATOM 2592 C CA . THR A 1 320 ? -25.449 -1.439 24.061 1.00 96.19 320 THR A CA 1
ATOM 2593 C C . THR A 1 320 ? -24.707 -0.405 24.892 1.00 96.19 320 THR A C 1
ATOM 2595 O O . THR A 1 320 ? -25.319 0.330 25.660 1.00 96.19 320 THR A O 1
ATOM 2598 N N . VAL A 1 321 ? -23.391 -0.326 24.732 1.00 96.50 321 VAL A N 1
ATOM 2599 C CA . VAL A 1 321 ? -22.519 0.633 25.412 1.00 96.50 321 VAL A CA 1
ATOM 2600 C C . VAL A 1 321 ? -22.165 1.754 24.439 1.00 96.50 321 VAL A C 1
ATOM 2602 O O . VAL A 1 321 ? -21.649 1.509 23.345 1.00 96.50 321 VAL A O 1
ATOM 2605 N N . LYS A 1 322 ? -22.454 2.992 24.844 1.00 95.62 322 LYS A N 1
ATOM 2606 C CA . LYS A 1 322 ? -22.165 4.208 24.082 1.00 95.62 322 LYS A CA 1
ATOM 2607 C C . LYS A 1 322 ? -20.789 4.738 24.466 1.00 95.62 322 LYS A C 1
ATOM 2609 O O . LYS A 1 322 ? -20.491 4.894 25.651 1.00 95.62 322 LYS A O 1
ATOM 2614 N N . ALA A 1 323 ? -19.970 5.032 23.463 1.00 94.62 323 ALA A N 1
ATOM 2615 C CA . ALA A 1 323 ? -18.640 5.593 23.644 1.00 94.62 323 ALA A CA 1
ATOM 2616 C C . ALA A 1 323 ? -18.367 6.699 22.607 1.00 94.62 323 ALA A C 1
ATOM 2618 O O . ALA A 1 323 ? -18.763 6.554 21.446 1.00 94.62 323 ALA A O 1
ATOM 2619 N N . PRO A 1 324 ? -17.667 7.788 22.979 1.00 93.88 324 PRO A N 1
ATOM 2620 C CA . PRO A 1 324 ? -17.471 8.956 22.124 1.00 93.88 324 PRO A CA 1
ATOM 2621 C C . PRO A 1 324 ? -16.232 8.828 21.215 1.00 93.88 324 PRO A C 1
ATOM 2623 O O . PRO A 1 324 ? -15.575 9.821 20.911 1.00 93.88 324 PRO A O 1
ATOM 2626 N N . PHE A 1 325 ? -15.878 7.610 20.802 1.00 92.06 325 PHE A N 1
ATOM 2627 C CA . PHE A 1 325 ? -14.746 7.328 19.914 1.00 92.06 325 PHE A CA 1
ATOM 2628 C C . PHE A 1 325 ? -15.109 6.268 18.872 1.00 92.06 325 PHE A C 1
ATOM 2630 O O . PHE A 1 325 ? -16.115 5.572 18.996 1.00 92.06 325 PHE A O 1
ATOM 2637 N N . THR A 1 326 ? -14.294 6.176 17.821 1.00 91.38 326 THR A N 1
ATOM 2638 C CA . THR A 1 326 ? -14.525 5.313 16.649 1.00 91.38 326 THR A CA 1
ATOM 2639 C C . THR A 1 326 ? -13.373 4.352 16.371 1.00 91.38 326 THR A C 1
ATOM 2641 O O . THR A 1 326 ? -13.522 3.441 15.562 1.00 91.38 326 THR A O 1
ATOM 2644 N N . ASP A 1 327 ? -12.231 4.528 17.039 1.00 91.88 327 ASP A N 1
ATOM 2645 C CA . ASP A 1 327 ? -11.026 3.760 16.762 1.00 91.88 327 ASP A CA 1
ATOM 2646 C C . ASP A 1 327 ? -10.972 2.428 17.524 1.00 91.88 327 ASP A C 1
ATOM 2648 O O . ASP A 1 327 ? -11.392 2.297 18.678 1.00 91.88 327 ASP A O 1
ATOM 2652 N N . SER A 1 328 ? -10.403 1.425 16.862 1.00 91.88 328 SER A N 1
ATOM 2653 C CA . SER A 1 328 ? -10.331 0.049 17.346 1.00 91.88 328 SER A CA 1
ATOM 2654 C C . SER A 1 328 ? -9.581 -0.100 18.674 1.00 91.88 328 SER A C 1
ATOM 2656 O O . SER A 1 328 ? -9.998 -0.885 19.525 1.00 91.88 328 SER A O 1
ATOM 2658 N N . LYS A 1 329 ? -8.515 0.679 18.896 1.00 90.88 329 LYS A N 1
ATOM 2659 C CA . LYS A 1 329 ? -7.660 0.593 20.088 1.00 90.88 329 LYS A CA 1
ATOM 2660 C C . LYS A 1 329 ? -8.383 1.107 21.331 1.00 90.88 329 LYS A C 1
ATOM 2662 O O . LYS A 1 329 ? -8.305 0.486 22.393 1.00 90.88 329 LYS A O 1
ATOM 2667 N N . SER A 1 330 ? -9.121 2.209 21.210 1.00 93.56 330 SER A N 1
ATOM 2668 C CA . SER A 1 330 ? -9.982 2.712 22.286 1.00 93.56 330 SER A CA 1
ATOM 2669 C C . SER A 1 330 ? -11.093 1.716 22.628 1.00 93.56 330 SER A C 1
ATOM 2671 O O . SER A 1 330 ? -11.310 1.428 23.807 1.00 93.56 330 SER A O 1
ATOM 2673 N N . PHE A 1 331 ? -11.732 1.105 21.621 1.00 94.44 331 PHE A N 1
ATOM 2674 C CA . PHE A 1 331 ? -12.731 0.057 21.855 1.00 94.44 331 PHE A CA 1
ATOM 2675 C C . PHE A 1 331 ? -12.144 -1.204 22.490 1.00 94.44 331 PHE A C 1
ATOM 2677 O O . PHE A 1 331 ? -12.773 -1.757 23.388 1.00 94.44 331 PHE A O 1
ATOM 2684 N N . GLN A 1 332 ? -10.945 -1.641 22.094 1.00 93.56 332 GLN A N 1
ATOM 2685 C CA . GLN A 1 332 ? -10.251 -2.764 22.735 1.00 93.56 332 GLN A CA 1
ATOM 2686 C C . GLN A 1 332 ? -10.006 -2.498 24.223 1.00 93.56 332 GLN A C 1
ATOM 2688 O O . GLN A 1 332 ? -10.374 -3.322 25.058 1.00 93.56 332 GLN A O 1
ATOM 2693 N N . ARG A 1 333 ? -9.479 -1.316 24.572 1.00 94.25 333 ARG A N 1
ATOM 2694 C CA . ARG A 1 333 ? -9.269 -0.916 25.975 1.00 94.25 333 ARG A CA 1
ATOM 2695 C C . ARG A 1 333 ? -10.575 -0.881 26.766 1.00 94.25 333 ARG A C 1
ATOM 2697 O O . ARG A 1 333 ? -10.613 -1.326 27.912 1.00 94.25 333 ARG A O 1
ATOM 2704 N N . LEU A 1 334 ? -11.649 -0.354 26.174 1.00 95.94 334 LEU A N 1
ATOM 2705 C CA . LEU A 1 334 ? -12.968 -0.345 26.809 1.00 95.94 334 LEU A CA 1
ATOM 2706 C C . LEU A 1 334 ? -13.489 -1.774 27.017 1.00 95.94 334 LEU A C 1
ATOM 2708 O O . LEU A 1 334 ? -13.968 -2.105 28.099 1.00 95.94 334 LEU A O 1
ATOM 2712 N N . ALA A 1 335 ? -13.345 -2.640 26.016 1.00 96.00 335 ALA A N 1
ATOM 2713 C CA . ALA A 1 335 ? -13.765 -4.031 26.095 1.00 96.00 335 ALA A CA 1
ATOM 2714 C C . ALA A 1 335 ? -13.000 -4.815 27.170 1.00 96.00 335 ALA A C 1
ATOM 2716 O O . ALA A 1 335 ? -13.610 -5.591 27.901 1.00 96.00 335 ALA A O 1
ATOM 2717 N N . GLU A 1 336 ? -11.693 -4.593 27.319 1.00 95.75 336 GLU A N 1
ATOM 2718 C CA . GLU A 1 336 ? -10.885 -5.178 28.397 1.00 95.75 336 GLU A CA 1
ATOM 2719 C C . GLU A 1 336 ? -11.367 -4.733 29.781 1.00 95.75 336 GLU A C 1
ATOM 2721 O O . GLU A 1 336 ? -11.537 -5.568 30.672 1.00 95.75 336 GLU A O 1
ATOM 2726 N N . LYS A 1 337 ? -11.666 -3.439 29.955 1.00 97.00 337 LYS A N 1
ATOM 2727 C CA . LYS A 1 337 ? -12.245 -2.919 31.204 1.00 97.00 337 LYS A CA 1
ATOM 2728 C C . LYS A 1 337 ? -13.597 -3.559 31.508 1.00 97.00 337 LYS A C 1
ATOM 2730 O O . LYS A 1 337 ? -13.817 -3.996 32.633 1.00 97.00 337 LYS A O 1
ATOM 2735 N N . ILE A 1 338 ? -14.479 -3.669 30.514 1.00 97.06 338 ILE A N 1
ATOM 2736 C CA . ILE A 1 338 ? -15.796 -4.299 30.673 1.00 97.06 338 ILE A CA 1
ATOM 2737 C C . ILE A 1 338 ? -15.658 -5.784 31.033 1.00 97.06 338 ILE A C 1
ATOM 2739 O O . ILE A 1 338 ? -16.322 -6.244 31.959 1.00 97.06 338 ILE A O 1
ATOM 2743 N N . ARG A 1 339 ? -14.767 -6.529 30.363 1.00 96.56 339 ARG A N 1
ATOM 2744 C CA . ARG A 1 339 ? -14.481 -7.937 30.697 1.00 96.56 339 ARG A CA 1
ATOM 2745 C C . ARG A 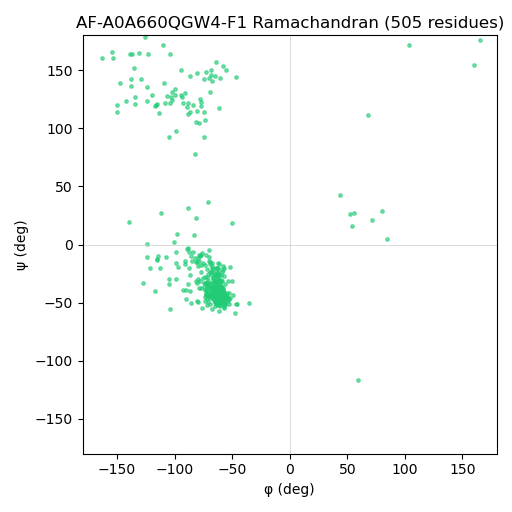1 339 ? -13.949 -8.082 32.121 1.00 96.56 339 ARG A C 1
ATOM 2747 O O . ARG A 1 339 ? -14.369 -8.987 32.834 1.00 96.56 339 ARG A O 1
ATOM 2754 N N . SER A 1 340 ? -13.076 -7.170 32.552 1.00 96.19 340 SER A N 1
ATOM 2755 C CA . SER A 1 340 ? -12.555 -7.138 33.921 1.00 96.19 340 SER A CA 1
ATOM 2756 C C . SER A 1 340 ? -13.669 -6.921 34.950 1.00 96.19 340 SER A C 1
ATOM 2758 O O . SER A 1 340 ? -13.775 -7.688 35.902 1.00 96.19 340 SER A O 1
ATOM 2760 N N . ILE A 1 341 ? -14.581 -5.968 34.726 1.00 96.19 341 ILE A N 1
ATOM 2761 C CA . ILE A 1 341 ? -15.767 -5.778 35.584 1.00 96.19 341 ILE A CA 1
ATOM 2762 C C . ILE A 1 341 ? -16.645 -7.044 35.579 1.00 96.19 341 ILE A C 1
ATOM 2764 O O . ILE A 1 341 ? -17.146 -7.473 36.623 1.00 96.19 341 ILE A O 1
ATOM 2768 N N . GLY A 1 342 ? -16.793 -7.658 34.407 1.00 94.50 342 GLY A N 1
ATOM 2769 C CA . GLY A 1 342 ? -17.601 -8.848 34.163 1.00 94.50 342 GLY A CA 1
ATOM 2770 C C . GLY A 1 342 ? -17.098 -10.115 34.838 1.00 94.50 342 GLY A C 1
ATOM 2771 O O . GLY A 1 342 ? -17.891 -11.011 35.089 1.00 94.50 342 GLY A O 1
ATOM 2772 N N . SER A 1 343 ? -15.818 -10.168 35.213 1.00 92.38 343 SER A N 1
ATOM 2773 C CA . SER A 1 343 ? -15.248 -11.294 35.967 1.00 92.38 343 SER A CA 1
ATOM 2774 C C . SER A 1 343 ? -15.897 -11.507 37.342 1.00 92.38 343 SER A C 1
ATOM 2776 O O . SER A 1 343 ? -15.750 -12.574 37.928 1.00 92.38 343 SER A O 1
ATOM 2778 N N . SER A 1 344 ? -16.625 -10.502 37.848 1.00 89.88 344 SER A N 1
ATOM 2779 C CA . SER A 1 344 ? -17.396 -10.577 39.095 1.00 89.88 344 SER A CA 1
ATOM 2780 C C . SER A 1 344 ? -18.832 -11.086 38.923 1.00 89.88 344 SER A C 1
ATOM 2782 O O . SER A 1 344 ? -19.551 -11.199 39.916 1.00 89.88 344 SER A O 1
ATOM 2784 N N . LEU A 1 345 ? -19.270 -11.356 37.688 1.00 94.25 345 LEU A N 1
ATOM 2785 C CA . LEU A 1 345 ? -20.580 -11.949 37.433 1.00 94.25 345 LEU A CA 1
ATOM 2786 C C . LEU A 1 345 ? -20.591 -13.435 37.843 1.00 94.25 345 LEU A C 1
ATOM 2788 O O . LEU A 1 345 ? -19.562 -14.108 37.740 1.00 94.25 345 LEU A O 1
ATOM 2792 N N . PRO A 1 346 ? -21.746 -13.952 38.297 1.00 93.75 346 PRO A N 1
ATOM 2793 C CA . PRO A 1 346 ? -21.977 -15.384 38.470 1.00 93.75 346 PRO A CA 1
ATOM 2794 C C . PRO A 1 346 ? -21.533 -16.226 37.260 1.00 93.75 346 PRO A C 1
ATOM 2796 O O . PRO A 1 346 ? -21.667 -15.797 36.116 1.00 93.75 346 PRO A O 1
ATOM 2799 N N . GLN A 1 347 ? -21.009 -17.436 37.506 1.00 89.31 347 GLN A N 1
ATOM 2800 C CA . GLN A 1 347 ? -20.451 -18.304 36.452 1.00 89.31 347 GLN A CA 1
ATOM 2801 C C . GLN A 1 347 ? -21.479 -18.771 35.412 1.00 89.31 347 GLN A C 1
ATOM 2803 O O . GLN A 1 347 ? -21.097 -19.127 34.299 1.00 89.31 347 GLN A O 1
ATOM 2808 N N . ASP A 1 348 ? -22.761 -18.785 35.770 1.00 93.81 348 ASP A N 1
ATOM 2809 C CA . ASP A 1 348 ? -23.874 -19.116 34.882 1.00 93.81 348 ASP A CA 1
ATOM 2810 C C . ASP A 1 348 ? -24.248 -17.968 33.926 1.00 93.81 348 ASP A C 1
ATOM 2812 O O . ASP A 1 348 ? -25.019 -18.190 32.993 1.00 93.81 348 ASP A O 1
ATOM 2816 N N . LEU A 1 349 ? -23.687 -16.766 34.117 1.00 95.69 349 LEU A N 1
ATOM 2817 C CA . LEU A 1 349 ? -23.813 -15.625 33.209 1.00 95.69 349 LEU A CA 1
ATOM 2818 C C . LEU A 1 349 ? -22.569 -15.517 32.317 1.00 95.69 349 LEU A C 1
ATOM 2820 O O . LEU A 1 349 ? -21.545 -14.939 32.687 1.00 95.69 349 LEU A O 1
ATOM 2824 N N . HIS A 1 350 ? -22.666 -16.047 31.102 1.00 95.25 350 HIS A N 1
ATOM 2825 C CA . HIS A 1 350 ? -21.581 -16.024 30.130 1.00 95.25 350 HIS A CA 1
ATOM 2826 C C . HIS A 1 350 ? -21.510 -14.670 29.421 1.00 95.25 350 HIS A C 1
ATOM 2828 O O . HIS A 1 350 ? -22.418 -14.273 28.691 1.00 95.25 350 HIS A O 1
ATOM 2834 N N . LEU A 1 351 ? -20.414 -13.944 29.647 1.00 96.56 351 LEU A N 1
ATOM 2835 C CA . LEU A 1 351 ? -20.197 -12.607 29.105 1.00 96.56 351 LEU A CA 1
ATOM 2836 C C . LEU A 1 351 ? -19.403 -12.637 27.796 1.00 96.56 351 LEU A C 1
ATOM 2838 O O . LEU A 1 351 ? -18.264 -13.106 27.748 1.00 96.56 351 LEU A O 1
ATOM 2842 N N . HIS A 1 352 ? -19.939 -11.978 26.777 1.00 95.31 352 HIS A N 1
ATOM 2843 C CA . HIS A 1 352 ? -19.271 -11.717 25.510 1.00 95.31 352 HIS A CA 1
ATOM 2844 C C . HIS A 1 352 ? -19.258 -10.213 25.227 1.00 95.31 352 HIS A C 1
ATOM 2846 O O . HIS A 1 352 ? -20.258 -9.522 25.385 1.00 95.31 352 HIS A O 1
ATOM 2852 N N . VAL A 1 353 ? -18.116 -9.683 24.788 1.00 96.00 353 VAL A N 1
ATOM 2853 C CA . VAL A 1 353 ? -18.005 -8.282 24.350 1.00 96.00 353 VAL A CA 1
ATOM 2854 C C . VAL A 1 353 ? -17.677 -8.273 22.866 1.00 96.00 353 VAL A C 1
ATOM 2856 O O . VAL A 1 353 ? -16.660 -8.843 22.462 1.00 96.00 353 VAL A O 1
ATOM 2859 N N . ALA A 1 354 ? -18.541 -7.640 22.079 1.00 93.19 354 ALA A N 1
ATOM 2860 C CA . ALA A 1 354 ? -18.541 -7.659 20.624 1.00 93.19 354 ALA A CA 1
ATOM 2861 C C . ALA A 1 354 ? -18.799 -6.261 20.043 1.00 93.19 354 ALA A C 1
ATOM 2863 O O . ALA A 1 354 ? -19.259 -5.350 20.722 1.00 93.19 354 ALA A O 1
ATOM 2864 N N . GLY A 1 355 ? -18.495 -6.083 18.763 1.00 90.88 355 GLY A N 1
ATOM 2865 C CA . GLY A 1 355 ? -18.700 -4.833 18.034 1.00 90.88 355 GLY A CA 1
ATOM 2866 C C . GLY A 1 355 ? -17.827 -4.794 16.788 1.00 90.88 355 GLY A C 1
ATOM 2867 O O . GLY A 1 355 ? -16.774 -5.437 16.754 1.00 90.88 355 GLY A O 1
ATOM 2868 N N . GLU A 1 356 ? -18.245 -4.033 15.777 1.00 88.94 356 GLU A N 1
ATOM 2869 C CA . GLU A 1 356 ? -17.466 -3.854 14.544 1.00 88.94 356 GLU A CA 1
ATOM 2870 C C . GLU A 1 356 ? -16.016 -3.417 14.834 1.00 88.94 356 GLU A C 1
ATOM 2872 O O . GLU A 1 356 ? -15.103 -4.065 14.317 1.00 88.94 356 GLU A O 1
ATOM 2877 N N . PRO A 1 357 ? -15.744 -2.432 15.719 1.00 88.25 357 PRO A N 1
ATOM 2878 C CA . PRO A 1 357 ? -14.375 -1.985 15.964 1.00 88.25 357 PRO A CA 1
ATOM 2879 C C . PRO A 1 357 ? -13.487 -3.073 16.571 1.00 88.25 357 PRO A C 1
ATOM 2881 O O . PRO A 1 357 ? -12.302 -3.115 16.265 1.00 88.25 357 PRO A O 1
ATOM 2884 N N . LEU A 1 358 ? -14.044 -3.978 17.391 1.00 91.31 358 LEU A N 1
ATOM 2885 C CA . LEU A 1 358 ? -13.303 -5.110 17.960 1.00 91.31 358 LEU A CA 1
ATOM 2886 C C . LEU A 1 358 ? -13.009 -6.183 16.913 1.00 91.31 358 LEU A C 1
ATOM 2888 O O . LEU A 1 358 ? -11.892 -6.695 16.867 1.00 91.31 358 LEU A O 1
ATOM 2892 N N . ALA A 1 359 ? -13.991 -6.501 16.062 1.00 88.88 359 ALA A N 1
ATOM 2893 C CA . ALA A 1 359 ? -13.796 -7.430 14.954 1.00 88.88 359 ALA A CA 1
ATOM 2894 C C . ALA A 1 359 ? -12.709 -6.910 14.000 1.00 88.88 359 ALA A C 1
ATOM 2896 O O . ALA A 1 359 ? -11.794 -7.651 13.637 1.00 88.88 359 ALA A O 1
ATOM 2897 N N . MET A 1 360 ? -12.753 -5.614 13.674 1.00 85.50 360 MET A N 1
ATOM 2898 C CA . MET A 1 360 ? -11.735 -4.954 12.859 1.00 85.50 360 MET A CA 1
ATOM 2899 C C . MET A 1 360 ? -10.377 -4.906 13.555 1.00 85.50 360 MET A C 1
ATOM 2901 O O . MET A 1 360 ? -9.367 -5.126 12.895 1.00 85.50 360 MET A O 1
ATOM 2905 N N . ALA A 1 361 ? -10.323 -4.705 14.873 1.00 85.88 361 ALA A N 1
ATOM 2906 C CA . ALA A 1 361 ? -9.072 -4.754 15.625 1.00 85.88 361 ALA A CA 1
ATOM 2907 C C . ALA A 1 361 ? -8.398 -6.133 15.523 1.00 85.88 361 ALA A C 1
ATOM 2909 O O . ALA A 1 361 ? -7.217 -6.232 15.190 1.00 85.88 361 ALA A O 1
ATOM 2910 N N . SER A 1 362 ? -9.169 -7.204 15.746 1.00 85.81 362 SER A N 1
ATOM 2911 C CA . SER A 1 362 ? -8.683 -8.582 15.626 1.00 85.81 362 SER A CA 1
ATOM 2912 C C . SER A 1 362 ? -8.270 -8.934 14.195 1.00 85.81 362 SER A C 1
ATOM 2914 O O . SER A 1 362 ? -7.295 -9.659 13.995 1.00 85.81 362 SER A O 1
ATOM 2916 N N . LEU A 1 363 ? -8.986 -8.425 13.186 1.00 84.50 363 LEU A N 1
ATOM 2917 C CA . LEU A 1 363 ? -8.589 -8.566 11.784 1.00 84.50 363 LEU A CA 1
ATOM 2918 C C . LEU A 1 363 ? -7.295 -7.801 11.487 1.00 84.50 363 LEU A C 1
ATOM 2920 O O . LEU A 1 363 ? -6.399 -8.363 10.864 1.00 84.50 363 LEU A O 1
ATOM 2924 N N . ASN A 1 364 ? -7.170 -6.558 11.954 1.00 84.94 364 ASN A N 1
ATOM 2925 C CA . ASN A 1 364 ? -6.006 -5.705 11.725 1.00 84.94 364 ASN A CA 1
ATOM 2926 C C . ASN A 1 364 ? -4.737 -6.312 12.339 1.00 84.94 364 ASN A C 1
ATOM 2928 O O . ASN A 1 364 ? -3.702 -6.339 11.681 1.00 84.94 364 ASN A O 1
ATOM 2932 N N . GLU A 1 365 ? -4.821 -6.885 13.543 1.00 83.00 365 GLU A N 1
ATOM 2933 C CA . GLU A 1 365 ? -3.697 -7.583 14.179 1.00 83.00 365 GLU A CA 1
ATOM 2934 C C . GLU A 1 365 ? -3.247 -8.812 13.371 1.00 83.00 365 GLU A C 1
ATOM 2936 O O . GLU A 1 365 ? -2.058 -8.968 13.078 1.00 83.00 365 GLU A O 1
ATOM 2941 N N . LYS A 1 366 ? -4.196 -9.651 12.932 1.00 83.75 366 LYS A N 1
ATOM 2942 C CA . LYS A 1 366 ? -3.902 -10.824 12.091 1.00 83.75 366 LYS A CA 1
ATOM 2943 C C . LYS A 1 366 ? -3.310 -10.432 10.737 1.00 83.75 366 LYS A C 1
ATOM 2945 O O . LYS A 1 366 ? -2.353 -11.055 10.278 1.00 83.75 366 LYS A O 1
ATOM 2950 N N . VAL A 1 367 ? -3.865 -9.405 10.092 1.00 81.38 367 VAL A N 1
ATOM 2951 C CA . VAL A 1 367 ? -3.357 -8.900 8.809 1.00 81.38 367 VAL A CA 1
ATOM 2952 C C . VAL A 1 367 ? -1.966 -8.314 8.983 1.00 81.38 367 VAL A C 1
ATOM 2954 O O . VAL A 1 367 ? -1.095 -8.610 8.176 1.00 81.38 367 VAL A O 1
ATOM 2957 N N . MET A 1 368 ? -1.723 -7.548 10.044 1.00 79.81 368 MET A N 1
ATOM 2958 C CA . MET A 1 368 ? -0.409 -6.978 10.322 1.00 79.81 368 MET A CA 1
ATOM 2959 C C . MET A 1 368 ? 0.652 -8.071 10.484 1.00 79.81 368 MET A C 1
ATOM 2961 O O . MET A 1 368 ? 1.704 -7.991 9.852 1.00 79.81 368 MET A O 1
ATOM 2965 N N . GLN A 1 369 ? 0.379 -9.109 11.283 1.00 82.50 369 GLN A N 1
ATOM 2966 C CA . GLN A 1 369 ? 1.304 -10.236 11.445 1.00 82.50 369 GLN A CA 1
ATOM 2967 C C . GLN A 1 369 ? 1.579 -10.934 10.106 1.00 82.50 369 GLN A C 1
ATOM 2969 O O . GLN A 1 369 ? 2.735 -11.191 9.761 1.00 82.50 369 GLN A O 1
ATOM 2974 N N . SER A 1 370 ? 0.530 -11.186 9.317 1.00 83.81 370 SER A N 1
ATOM 2975 C CA . SER A 1 370 ? 0.679 -11.742 7.971 1.00 83.81 370 SER A CA 1
ATOM 2976 C C . SER A 1 370 ? 1.514 -10.833 7.058 1.00 83.81 370 SER A C 1
ATOM 2978 O O . SER A 1 370 ? 2.397 -11.312 6.346 1.00 83.81 370 SER A O 1
ATOM 2980 N N . GLN A 1 371 ? 1.312 -9.517 7.119 1.00 81.31 371 GLN A N 1
ATOM 2981 C CA . GLN A 1 371 ? 2.021 -8.565 6.275 1.00 81.31 371 GLN A CA 1
ATOM 2982 C C . GLN A 1 371 ? 3.508 -8.475 6.630 1.00 81.31 371 GLN A C 1
ATOM 2984 O O . GLN A 1 371 ? 4.341 -8.426 5.727 1.00 81.31 371 GLN A O 1
ATOM 2989 N N . VAL A 1 372 ? 3.867 -8.505 7.918 1.00 82.38 372 VAL A N 1
ATOM 2990 C CA . VAL A 1 372 ? 5.276 -8.560 8.346 1.00 82.38 372 VAL A CA 1
ATOM 2991 C C . VAL A 1 372 ? 5.953 -9.805 7.772 1.00 82.38 372 VAL A C 1
ATOM 2993 O O . VAL A 1 372 ? 7.015 -9.698 7.156 1.00 82.38 372 VAL A O 1
ATOM 2996 N N . ASN A 1 373 ? 5.307 -10.969 7.889 1.00 85.19 373 ASN A N 1
ATOM 2997 C CA . ASN A 1 373 ? 5.816 -12.212 7.308 1.00 85.19 373 ASN A CA 1
ATOM 2998 C C . ASN A 1 373 ? 5.945 -12.105 5.782 1.00 85.19 373 ASN A C 1
ATOM 3000 O O . ASN A 1 373 ? 6.975 -12.467 5.220 1.00 85.19 373 ASN A O 1
ATOM 3004 N N . SER A 1 374 ? 4.934 -11.551 5.114 1.00 84.38 374 SER A N 1
ATOM 3005 C CA . SER A 1 374 ? 4.906 -11.344 3.665 1.00 84.38 374 SER A CA 1
ATOM 3006 C C . SER A 1 374 ? 6.053 -10.449 3.174 1.00 84.38 374 SER A C 1
ATOM 3008 O O . SER A 1 374 ? 6.729 -10.782 2.196 1.00 84.38 374 SER A O 1
ATOM 3010 N N . VAL A 1 375 ? 6.356 -9.360 3.887 1.00 86.38 375 VAL A N 1
ATOM 3011 C CA . VAL A 1 375 ? 7.498 -8.483 3.584 1.00 86.38 375 VAL A CA 1
ATOM 3012 C C . VAL A 1 375 ? 8.821 -9.230 3.756 1.00 86.38 375 VAL A C 1
ATOM 3014 O O . VAL A 1 375 ? 9.676 -9.152 2.874 1.00 86.38 375 VAL A O 1
ATOM 3017 N N . ILE A 1 376 ? 8.987 -10.001 4.837 1.00 89.25 376 ILE A N 1
ATOM 3018 C CA . ILE A 1 376 ? 10.190 -10.819 5.060 1.00 89.25 376 ILE A CA 1
ATOM 3019 C C . ILE A 1 376 ? 10.366 -11.837 3.927 1.00 89.25 376 ILE A C 1
ATOM 3021 O O . ILE A 1 376 ? 11.445 -11.914 3.341 1.00 89.25 376 ILE A O 1
ATOM 3025 N N . PHE A 1 377 ? 9.315 -12.576 3.563 1.00 88.06 377 PHE A N 1
ATOM 3026 C CA . PHE A 1 377 ? 9.366 -13.534 2.457 1.00 88.06 377 PHE A CA 1
ATOM 3027 C C . PHE A 1 377 ? 9.677 -12.860 1.120 1.00 88.06 377 PHE A C 1
ATOM 3029 O O . PHE A 1 377 ? 10.499 -13.370 0.361 1.00 88.06 377 PHE A O 1
ATOM 3036 N N . THR A 1 378 ? 9.087 -11.694 0.853 1.00 87.50 378 THR A N 1
ATOM 3037 C CA . THR A 1 378 ? 9.363 -10.908 -0.357 1.00 87.50 378 THR A CA 1
ATOM 3038 C C . THR A 1 378 ? 10.832 -10.502 -0.418 1.00 87.50 378 THR A C 1
ATOM 3040 O O . THR A 1 378 ? 11.480 -10.668 -1.448 1.00 87.50 378 THR A O 1
ATOM 3043 N N . LEU A 1 379 ? 11.398 -10.028 0.691 1.00 90.94 379 LEU A N 1
ATOM 3044 C CA . LEU A 1 379 ? 12.807 -9.649 0.776 1.00 90.94 379 LEU A CA 1
ATOM 3045 C C . LEU A 1 379 ? 13.752 -10.840 0.618 1.00 90.94 379 LEU A C 1
ATOM 3047 O O . LEU A 1 379 ? 14.740 -10.737 -0.109 1.00 90.94 379 LEU A O 1
ATOM 3051 N N . LEU A 1 380 ? 13.451 -11.967 1.266 1.00 92.19 380 LEU A N 1
ATOM 3052 C CA . LEU A 1 380 ? 14.216 -13.206 1.120 1.00 92.19 380 LEU A CA 1
ATOM 3053 C C . LEU A 1 380 ? 14.172 -13.711 -0.320 1.00 92.19 380 LEU A C 1
ATOM 3055 O O . LEU A 1 380 ? 15.203 -14.099 -0.865 1.00 92.19 380 LEU A O 1
ATOM 3059 N N . PHE A 1 381 ? 13.003 -13.657 -0.955 1.00 90.38 381 PHE A N 1
ATOM 3060 C CA . PHE A 1 381 ? 12.845 -14.037 -2.348 1.00 90.38 381 PHE A CA 1
ATOM 3061 C C . PHE A 1 381 ? 13.630 -13.110 -3.276 1.00 90.38 381 PHE A C 1
ATOM 3063 O O . PHE A 1 381 ? 14.398 -13.588 -4.107 1.00 90.38 381 PHE A O 1
ATOM 3070 N N . ILE A 1 382 ? 13.482 -11.789 -3.125 1.00 91.19 382 ILE A N 1
ATOM 3071 C CA . ILE A 1 382 ? 14.239 -10.808 -3.911 1.00 91.19 382 ILE A CA 1
ATOM 3072 C C . ILE A 1 382 ? 15.738 -11.059 -3.729 1.00 91.19 382 ILE A C 1
ATOM 3074 O O . ILE A 1 382 ? 16.480 -11.092 -4.708 1.00 91.19 382 ILE A O 1
ATOM 3078 N N . PHE A 1 383 ? 16.194 -11.299 -2.500 1.00 93.62 383 PHE A N 1
ATOM 3079 C CA . PHE A 1 383 ? 17.588 -11.620 -2.222 1.00 93.62 383 PHE A CA 1
ATOM 3080 C C . PHE A 1 383 ? 18.041 -12.917 -2.903 1.00 93.62 383 PHE A C 1
ATOM 3082 O O . PHE A 1 383 ? 19.095 -12.926 -3.539 1.00 93.62 383 PHE A O 1
ATOM 3089 N N . ALA A 1 384 ? 17.246 -13.987 -2.830 1.00 93.62 384 ALA A N 1
ATOM 3090 C CA . ALA A 1 384 ? 17.528 -15.251 -3.503 1.00 93.62 384 ALA A CA 1
ATOM 3091 C C . ALA A 1 384 ? 17.595 -15.074 -5.028 1.00 93.62 384 ALA A C 1
ATOM 3093 O O . ALA A 1 384 ? 18.529 -15.557 -5.670 1.00 93.62 384 ALA A O 1
ATOM 3094 N N . LEU A 1 385 ? 16.666 -14.312 -5.607 1.00 91.25 385 LEU A N 1
ATOM 3095 C CA . LEU A 1 385 ? 16.662 -13.982 -7.027 1.00 91.25 385 LEU A CA 1
ATOM 3096 C C . LEU A 1 385 ? 17.923 -13.193 -7.415 1.00 91.25 385 LEU A C 1
ATOM 3098 O O . LEU A 1 385 ? 18.605 -13.553 -8.375 1.00 91.25 385 LEU A O 1
ATOM 3102 N N . MET A 1 386 ? 18.289 -12.165 -6.643 1.00 90.75 386 MET A N 1
ATOM 3103 C CA . MET A 1 386 ? 19.521 -11.401 -6.867 1.00 90.75 386 MET A CA 1
ATOM 3104 C C . MET A 1 386 ? 20.771 -12.278 -6.726 1.00 90.75 386 MET A C 1
ATOM 3106 O O . MET A 1 386 ? 21.718 -12.120 -7.500 1.00 90.75 386 MET A O 1
ATOM 3110 N N . LEU A 1 387 ? 20.766 -13.248 -5.807 1.00 94.00 387 LEU A N 1
ATOM 3111 C CA . LEU A 1 387 ? 21.847 -14.219 -5.643 1.00 94.00 387 LEU A CA 1
ATOM 3112 C C . LEU A 1 387 ? 22.003 -15.118 -6.869 1.00 94.00 387 LEU A C 1
ATOM 3114 O O . LEU A 1 387 ? 23.127 -15.310 -7.336 1.00 94.00 387 LEU A O 1
ATOM 3118 N N . VAL A 1 388 ? 20.897 -15.601 -7.438 1.00 92.31 388 VAL A N 1
ATOM 3119 C CA . VAL A 1 388 ? 20.901 -16.378 -8.688 1.00 92.31 388 VAL A CA 1
ATOM 3120 C C . VAL A 1 388 ? 21.426 -15.537 -9.858 1.00 92.31 388 VAL A C 1
ATOM 3122 O O . VAL A 1 388 ? 22.249 -16.012 -10.645 1.00 92.31 388 VAL A O 1
ATOM 3125 N N . ILE A 1 389 ? 21.011 -14.270 -9.956 1.00 87.06 389 ILE A N 1
ATOM 3126 C CA . ILE A 1 389 ? 21.381 -13.370 -11.061 1.00 87.06 389 ILE A CA 1
ATOM 3127 C C . ILE A 1 389 ? 22.851 -12.944 -10.986 1.00 87.06 389 ILE A C 1
ATOM 3129 O O . ILE A 1 389 ? 23.576 -13.001 -11.984 1.00 87.06 389 ILE A O 1
ATOM 3133 N N . PHE A 1 390 ? 23.308 -12.486 -9.819 1.00 86.75 390 PHE A N 1
ATOM 3134 C CA . PHE A 1 390 ? 24.649 -11.923 -9.658 1.00 86.75 390 PHE A CA 1
ATOM 3135 C C . PHE A 1 390 ? 25.702 -12.953 -9.260 1.00 86.75 390 PHE A C 1
ATOM 3137 O O . PHE A 1 390 ? 26.896 -12.648 -9.358 1.00 86.75 390 PHE A O 1
ATOM 3144 N N . LYS A 1 391 ? 25.284 -14.150 -8.823 1.00 90.19 391 LYS A N 1
ATOM 3145 C CA . LYS A 1 391 ? 26.136 -15.284 -8.420 1.00 90.19 391 LYS A CA 1
ATOM 3146 C C . LYS A 1 391 ? 27.175 -14.945 -7.345 1.00 90.19 391 LYS A C 1
ATOM 3148 O O . LYS A 1 391 ? 28.155 -15.663 -7.171 1.00 90.19 391 LYS A O 1
ATOM 3153 N N . LYS A 1 392 ? 27.015 -13.811 -6.658 1.00 92.38 392 LYS A N 1
ATOM 3154 C CA . LYS A 1 392 ? 27.960 -13.290 -5.665 1.00 92.38 392 LYS A CA 1
ATOM 3155 C C . LYS A 1 392 ? 27.199 -12.650 -4.518 1.00 92.38 392 LYS A C 1
ATOM 3157 O O . LYS A 1 392 ? 26.448 -11.693 -4.723 1.00 92.38 392 LYS A O 1
ATOM 3162 N N . LEU A 1 393 ? 27.466 -13.131 -3.307 1.00 93.50 393 LEU A N 1
ATOM 3163 C CA . LEU A 1 393 ? 26.782 -12.694 -2.093 1.00 93.50 393 LEU A CA 1
ATOM 3164 C C . LEU A 1 393 ? 26.900 -11.174 -1.845 1.00 93.50 393 LEU A C 1
ATOM 3166 O O . LEU A 1 393 ? 25.861 -10.535 -1.686 1.00 93.50 393 LEU A O 1
ATOM 3170 N N . PRO A 1 394 ? 28.089 -10.535 -1.942 1.00 92.44 394 PRO A N 1
ATOM 3171 C CA . PRO A 1 394 ? 28.210 -9.097 -1.675 1.00 92.44 394 PRO A CA 1
ATOM 3172 C C . PRO A 1 394 ? 27.439 -8.229 -2.676 1.00 92.44 394 PRO A C 1
ATOM 3174 O O . PRO A 1 394 ? 26.867 -7.208 -2.311 1.00 92.44 394 PRO A O 1
ATOM 3177 N N . ARG A 1 395 ? 27.390 -8.652 -3.946 1.00 89.94 395 ARG A N 1
ATOM 3178 C CA . ARG A 1 395 ? 26.641 -7.945 -4.996 1.00 89.94 395 ARG A CA 1
ATOM 3179 C C . ARG A 1 395 ? 25.136 -8.047 -4.767 1.00 89.94 395 ARG A C 1
ATOM 3181 O O . ARG A 1 395 ? 24.426 -7.076 -4.979 1.00 89.94 395 ARG A O 1
ATOM 3188 N N . SER A 1 396 ? 24.674 -9.197 -4.295 1.00 93.19 396 SER A N 1
ATOM 3189 C CA . SER A 1 396 ? 23.257 -9.443 -4.011 1.00 93.19 396 SER A CA 1
ATOM 3190 C C . SER A 1 396 ? 22.788 -8.631 -2.803 1.00 93.19 396 SER A C 1
ATOM 3192 O O . SER A 1 396 ? 21.752 -7.981 -2.870 1.00 93.19 396 SER A O 1
ATOM 3194 N N . PHE A 1 397 ? 23.599 -8.563 -1.741 1.00 94.12 397 PHE A N 1
ATOM 3195 C CA . PHE A 1 397 ? 23.335 -7.664 -0.612 1.00 94.12 397 PHE A CA 1
ATOM 3196 C C . PHE A 1 397 ? 23.330 -6.194 -1.028 1.00 94.12 397 PHE A C 1
ATOM 3198 O O . PHE A 1 397 ? 22.448 -5.449 -0.610 1.00 94.12 397 PHE A O 1
ATOM 3205 N N . LEU A 1 398 ? 24.275 -5.778 -1.877 1.00 92.75 398 LEU A N 1
ATOM 3206 C CA . LEU A 1 398 ? 24.308 -4.412 -2.395 1.00 92.75 398 LEU A CA 1
ATOM 3207 C C . LEU A 1 398 ? 23.051 -4.072 -3.213 1.00 92.75 398 LEU A C 1
ATOM 3209 O O . LEU A 1 398 ? 22.569 -2.952 -3.117 1.00 92.75 398 LEU A O 1
ATOM 3213 N N . ALA A 1 399 ? 22.502 -5.027 -3.971 1.00 91.88 399 ALA A N 1
ATOM 3214 C CA . ALA A 1 399 ? 21.262 -4.844 -4.729 1.00 91.88 399 ALA A CA 1
ATOM 3215 C C . ALA A 1 399 ? 20.049 -4.596 -3.818 1.00 91.88 399 ALA A C 1
ATOM 3217 O O . ALA A 1 399 ? 19.193 -3.764 -4.116 1.00 91.88 399 ALA A O 1
ATOM 3218 N N . VAL A 1 400 ? 19.975 -5.341 -2.712 1.00 94.75 400 VAL A N 1
ATOM 3219 C CA . VAL A 1 400 ? 18.823 -5.362 -1.799 1.00 94.75 400 VAL A CA 1
ATOM 3220 C C . VAL A 1 400 ? 18.911 -4.278 -0.720 1.00 94.75 400 VAL A C 1
ATOM 3222 O O . VAL A 1 400 ? 17.889 -3.882 -0.162 1.00 94.75 400 VAL A O 1
ATOM 3225 N N . SER A 1 401 ? 20.100 -3.736 -0.439 1.00 94.62 401 SER A N 1
ATOM 3226 C CA . SER A 1 401 ? 20.278 -2.741 0.626 1.00 94.62 401 SER A CA 1
ATOM 3227 C C . SER A 1 401 ? 19.449 -1.457 0.457 1.00 94.62 401 SER A C 1
ATOM 3229 O O . SER A 1 401 ? 18.891 -1.018 1.466 1.00 94.62 401 SER A O 1
ATOM 3231 N N . PRO A 1 402 ? 19.248 -0.879 -0.751 1.00 95.81 402 PRO A N 1
ATOM 3232 C CA . PRO A 1 402 ? 18.364 0.275 -0.920 1.00 95.81 402 PRO A CA 1
ATOM 3233 C C . PRO A 1 402 ? 16.916 -0.047 -0.563 1.00 95.81 402 PRO A C 1
ATOM 3235 O O . PRO A 1 402 ? 16.232 0.773 0.047 1.00 95.81 402 PRO A O 1
ATOM 3238 N N . VAL A 1 403 ? 16.462 -1.256 -0.899 1.00 95.88 403 VAL A N 1
ATOM 3239 C CA . VAL A 1 403 ? 15.115 -1.724 -0.574 1.00 95.88 403 VAL A CA 1
ATOM 3240 C C . VAL A 1 403 ? 14.957 -1.829 0.937 1.00 95.88 403 VAL A C 1
ATOM 3242 O O . VAL A 1 403 ? 14.070 -1.195 1.495 1.00 95.88 403 VAL A O 1
ATOM 3245 N N . MET A 1 404 ? 15.860 -2.543 1.611 1.00 95.44 404 MET A N 1
ATOM 3246 C CA . MET A 1 404 ? 15.830 -2.713 3.070 1.00 95.44 404 MET A CA 1
ATOM 3247 C C . MET A 1 404 ? 15.793 -1.373 3.808 1.00 95.44 404 MET A C 1
ATOM 3249 O O . MET A 1 404 ? 14.947 -1.166 4.676 1.00 95.44 404 MET A O 1
ATOM 3253 N N . LEU A 1 405 ? 16.669 -0.438 3.425 1.00 96.81 405 LEU A N 1
ATOM 3254 C CA . LEU A 1 405 ? 16.696 0.898 4.017 1.00 96.81 405 LEU A CA 1
ATOM 3255 C C . LEU A 1 405 ? 15.393 1.657 3.771 1.00 96.81 405 LEU A C 1
ATOM 3257 O O . LEU A 1 405 ? 14.917 2.338 4.672 1.00 96.81 405 LEU A O 1
ATOM 3261 N N . THR A 1 406 ? 14.798 1.516 2.586 1.00 97.25 406 THR A N 1
ATOM 3262 C CA . THR A 1 406 ? 13.525 2.171 2.260 1.00 97.25 406 THR A CA 1
ATOM 3263 C C . THR A 1 406 ? 12.374 1.641 3.100 1.00 97.25 406 THR A C 1
ATOM 3265 O O . THR A 1 406 ? 11.549 2.422 3.564 1.00 97.25 406 THR A O 1
ATOM 3268 N N . LEU A 1 407 ? 12.318 0.330 3.334 1.00 95.25 407 LEU A N 1
ATOM 3269 C CA . LEU A 1 407 ? 11.270 -0.264 4.161 1.00 95.25 407 LEU A CA 1
ATOM 3270 C C . LEU A 1 407 ? 11.382 0.187 5.616 1.00 95.25 407 LEU A C 1
ATOM 3272 O O . LEU A 1 407 ? 10.383 0.581 6.215 1.00 95.25 407 LEU A O 1
ATOM 3276 N N . ILE A 1 408 ? 12.602 0.204 6.160 1.00 95.69 408 ILE A N 1
ATOM 3277 C CA . ILE A 1 408 ? 12.855 0.713 7.514 1.00 95.69 408 ILE A CA 1
ATOM 3278 C C . ILE A 1 408 ? 12.499 2.200 7.593 1.00 95.69 408 ILE A C 1
ATOM 3280 O O . ILE A 1 408 ? 11.802 2.612 8.519 1.00 95.69 408 ILE A O 1
ATOM 3284 N N . PHE A 1 409 ? 12.915 2.993 6.603 1.00 97.25 409 PHE A N 1
ATOM 3285 C CA . PHE A 1 409 ? 12.564 4.407 6.511 1.00 97.25 409 PHE A CA 1
ATOM 3286 C C . PHE A 1 409 ? 11.048 4.623 6.452 1.00 97.25 409 PHE A C 1
ATOM 3288 O O . PHE A 1 409 ? 10.551 5.536 7.099 1.00 97.25 409 PHE A O 1
ATOM 3295 N N . ASN A 1 410 ? 10.296 3.778 5.744 1.00 95.88 410 ASN A N 1
ATOM 3296 C CA . ASN A 1 410 ? 8.844 3.904 5.654 1.00 95.88 410 ASN A CA 1
ATOM 3297 C C . ASN A 1 410 ? 8.167 3.730 7.027 1.00 95.88 410 ASN A C 1
ATOM 3299 O O . ASN A 1 410 ? 7.377 4.581 7.432 1.00 95.88 410 ASN A O 1
ATOM 3303 N N . PHE A 1 411 ? 8.524 2.689 7.789 1.00 94.56 411 PHE A N 1
ATOM 3304 C CA . PHE A 1 411 ? 7.999 2.498 9.151 1.00 94.56 411 PHE A CA 1
ATOM 3305 C C . PHE A 1 411 ? 8.479 3.581 10.124 1.00 94.56 411 PHE A C 1
ATOM 3307 O O . PHE A 1 411 ? 7.711 4.051 10.966 1.00 94.56 411 PHE A O 1
ATOM 3314 N N . TYR A 1 412 ? 9.730 4.021 9.982 1.00 95.88 412 TYR A N 1
ATOM 3315 C CA . TYR A 1 412 ? 10.277 5.142 10.741 1.00 95.88 412 TYR A CA 1
ATOM 3316 C C . TYR A 1 412 ? 9.483 6.429 10.483 1.00 95.88 412 TYR A C 1
ATOM 3318 O O . TYR A 1 412 ? 9.068 7.112 11.418 1.00 95.88 412 TYR A O 1
ATOM 3326 N N . PHE A 1 413 ? 9.223 6.740 9.214 1.00 96.25 413 PHE A N 1
ATOM 3327 C CA . PHE A 1 413 ? 8.460 7.905 8.790 1.00 96.25 413 PHE A CA 1
ATOM 3328 C C . PHE A 1 413 ? 7.028 7.858 9.323 1.00 96.25 413 PHE A C 1
ATOM 3330 O O . PHE A 1 413 ? 6.557 8.854 9.869 1.00 96.25 413 PHE A O 1
ATOM 3337 N N . MET A 1 414 ? 6.356 6.705 9.240 1.00 95.19 414 MET A N 1
ATOM 3338 C CA . MET A 1 414 ? 5.023 6.517 9.823 1.00 95.19 414 MET A CA 1
ATOM 3339 C C . MET A 1 414 ? 5.017 6.796 11.328 1.00 95.19 414 MET A C 1
ATOM 3341 O O . MET A 1 414 ? 4.157 7.527 11.813 1.00 95.19 414 MET A O 1
ATOM 3345 N N . SER A 1 415 ? 6.013 6.284 12.056 1.00 94.38 415 SER A N 1
ATOM 3346 C CA . SER A 1 415 ? 6.113 6.498 13.500 1.00 94.38 415 SER A CA 1
ATOM 3347 C C . SER A 1 415 ? 6.343 7.970 13.864 1.00 94.38 415 SER A C 1
ATOM 3349 O O . SER A 1 415 ? 5.710 8.468 14.791 1.00 94.38 415 SER A O 1
ATOM 3351 N N . VAL A 1 416 ? 7.190 8.690 13.118 1.00 94.94 416 VAL A N 1
ATOM 3352 C CA . VAL A 1 416 ? 7.463 10.120 13.361 1.00 94.94 416 VAL A CA 1
ATOM 3353 C C . VAL A 1 416 ? 6.278 11.010 12.974 1.00 94.94 416 VAL A C 1
ATOM 3355 O O . VAL A 1 416 ? 6.020 12.012 13.635 1.00 94.94 416 VAL A O 1
ATOM 3358 N N . THR A 1 417 ? 5.553 10.660 11.912 1.00 94.19 417 THR A N 1
ATOM 3359 C CA . THR A 1 417 ? 4.410 11.447 11.414 1.00 94.19 417 THR A CA 1
ATOM 3360 C C . THR A 1 417 ? 3.078 11.088 12.072 1.00 94.19 417 THR A C 1
ATOM 3362 O O . THR A 1 417 ? 2.083 11.771 11.834 1.00 94.19 417 THR A O 1
ATOM 3365 N N . GLY A 1 418 ? 3.044 10.041 12.901 1.00 90.81 418 GLY A N 1
ATOM 3366 C CA . GLY A 1 418 ? 1.830 9.574 13.572 1.00 90.81 418 GLY A CA 1
ATOM 3367 C C . GLY A 1 418 ? 0.825 8.899 12.634 1.00 90.81 418 GLY A C 1
ATOM 3368 O O . GLY A 1 418 ? -0.360 8.833 12.954 1.00 90.81 418 GLY A O 1
ATOM 3369 N N . ILE A 1 419 ? 1.264 8.413 11.468 1.00 91.44 419 ILE A N 1
ATOM 3370 C CA . ILE A 1 419 ? 0.408 7.630 10.572 1.00 91.44 419 ILE A CA 1
ATOM 3371 C C . ILE A 1 419 ? 0.290 6.218 11.152 1.00 91.44 419 ILE A C 1
ATOM 3373 O O . ILE A 1 419 ? 1.295 5.524 11.303 1.00 91.44 419 ILE A O 1
ATOM 3377 N N . TRP A 1 420 ? -0.935 5.800 11.472 1.00 90.38 420 TRP A N 1
ATOM 3378 C CA . TRP A 1 420 ? -1.202 4.481 12.043 1.00 90.38 420 TRP A CA 1
ATOM 3379 C C . TRP A 1 420 ? -0.775 3.350 11.116 1.00 90.38 420 TRP A C 1
ATOM 3381 O O . TRP A 1 420 ? -0.937 3.434 9.898 1.00 90.38 420 TRP A O 1
ATOM 3391 N N . LEU A 1 421 ? -0.269 2.275 11.722 1.00 88.44 421 LEU A N 1
ATOM 3392 C CA . LEU A 1 421 ? -0.088 1.006 11.043 1.00 88.44 421 LEU A CA 1
ATOM 3393 C C . LEU A 1 421 ? -1.419 0.263 11.017 1.00 88.44 421 LEU A C 1
ATOM 3395 O O . LEU A 1 421 ? -1.891 -0.292 12.008 1.00 88.44 421 LEU A O 1
ATOM 3399 N N . GLU A 1 422 ? -2.009 0.260 9.839 1.00 85.94 422 GLU A N 1
ATOM 3400 C CA . GLU A 1 422 ? -3.253 -0.424 9.529 1.00 85.94 422 GLU A CA 1
ATOM 3401 C C . GLU A 1 422 ? -3.112 -1.261 8.261 1.00 85.94 422 GLU A C 1
ATOM 3403 O O . GLU A 1 422 ? -2.184 -1.048 7.473 1.00 85.94 422 GLU A O 1
ATOM 3408 N N . ILE A 1 423 ? -4.065 -2.169 8.044 1.00 83.44 423 ILE A N 1
ATOM 3409 C CA . ILE A 1 423 ? -4.189 -3.033 6.862 1.00 83.44 423 ILE A CA 1
ATOM 3410 C C . ILE A 1 423 ? -3.752 -2.322 5.569 1.00 83.44 423 ILE A C 1
ATOM 3412 O O . ILE A 1 423 ? -2.908 -2.836 4.836 1.00 83.44 423 ILE A O 1
ATOM 3416 N N . SER A 1 424 ? -4.260 -1.117 5.303 1.00 83.44 424 SER A N 1
ATOM 3417 C CA . SER A 1 424 ? -3.936 -0.376 4.083 1.00 83.44 424 SER A CA 1
ATOM 3418 C C . SER A 1 424 ? -2.493 0.129 4.044 1.00 83.44 424 SER A C 1
ATOM 3420 O O . SER A 1 424 ? -1.769 -0.133 3.095 1.00 83.44 424 SER A O 1
ATOM 3422 N N . THR A 1 425 ? -2.017 0.822 5.072 1.00 90.12 425 THR A N 1
ATOM 3423 C CA . THR A 1 425 ? -0.629 1.318 5.111 1.00 90.12 425 THR A CA 1
ATOM 3424 C C . THR A 1 425 ? 0.407 0.189 5.130 1.00 90.12 425 THR A C 1
ATOM 3426 O O . THR A 1 425 ? 1.521 0.365 4.642 1.00 90.12 425 THR A O 1
ATOM 3429 N N . SER A 1 426 ? 0.031 -0.993 5.628 1.00 86.56 426 SER A N 1
ATOM 3430 C CA . SER A 1 426 ? 0.916 -2.152 5.738 1.00 86.56 426 SER A CA 1
ATOM 3431 C C . SER A 1 426 ? 1.363 -2.692 4.371 1.00 86.56 426 SER A C 1
ATOM 3433 O O . SER A 1 426 ? 2.505 -3.136 4.222 1.00 86.56 426 SER A O 1
ATOM 3435 N N . ILE A 1 427 ? 0.519 -2.572 3.338 1.00 87.81 427 ILE A N 1
ATOM 3436 C CA . ILE A 1 427 ? 0.849 -3.042 1.986 1.00 87.81 427 ILE A CA 1
ATOM 3437 C C . ILE A 1 427 ? 1.869 -2.163 1.257 1.00 87.81 427 ILE A C 1
ATOM 3439 O O . ILE A 1 427 ? 2.504 -2.620 0.303 1.00 87.81 427 ILE A O 1
ATOM 3443 N N . VAL A 1 428 ? 2.079 -0.924 1.721 1.00 93.25 428 VAL A N 1
ATOM 3444 C CA . VAL A 1 428 ? 3.054 0.008 1.135 1.00 93.25 428 VAL A CA 1
ATOM 3445 C C . VAL A 1 428 ? 4.460 -0.585 1.152 1.00 93.25 428 VAL A C 1
ATOM 3447 O O . VAL A 1 428 ? 5.199 -0.417 0.186 1.00 93.25 428 VAL A O 1
ATOM 3450 N N . ALA A 1 429 ? 4.818 -1.325 2.205 1.00 91.25 429 ALA A N 1
ATOM 3451 C CA . ALA A 1 429 ? 6.125 -1.960 2.314 1.00 91.25 429 ALA A CA 1
ATOM 3452 C C . ALA A 1 429 ? 6.376 -2.956 1.167 1.00 91.25 429 ALA A C 1
ATOM 3454 O O . ALA A 1 429 ? 7.404 -2.880 0.497 1.00 91.25 429 ALA A O 1
ATOM 3455 N N . SER A 1 430 ? 5.424 -3.842 0.872 1.00 89.00 430 SER A N 1
ATOM 3456 C CA . SER A 1 430 ? 5.575 -4.775 -0.250 1.00 89.00 430 SER A CA 1
ATOM 3457 C C . SER A 1 430 ? 5.630 -4.037 -1.589 1.00 89.00 430 SER A C 1
ATOM 3459 O O . SER A 1 430 ? 6.505 -4.330 -2.397 1.00 89.00 430 SER A O 1
ATOM 3461 N N . ILE A 1 431 ? 4.778 -3.027 -1.808 1.00 92.94 431 ILE A N 1
ATOM 3462 C CA . ILE A 1 431 ? 4.806 -2.224 -3.045 1.00 92.94 431 ILE A CA 1
ATOM 3463 C C . ILE A 1 431 ? 6.183 -1.571 -3.229 1.00 92.94 431 ILE A C 1
ATOM 3465 O O . ILE A 1 431 ? 6.806 -1.721 -4.278 1.00 92.94 431 ILE A O 1
ATOM 3469 N N . LEU A 1 432 ? 6.703 -0.900 -2.197 1.00 95.69 432 LEU A N 1
ATOM 3470 C CA . LEU A 1 432 ? 8.023 -0.266 -2.234 1.00 95.69 432 LEU A CA 1
ATOM 3471 C C . LEU A 1 432 ? 9.143 -1.272 -2.506 1.00 95.69 432 LEU A C 1
ATOM 3473 O O . LEU A 1 432 ? 10.077 -0.943 -3.236 1.00 95.69 432 LEU A O 1
ATOM 3477 N N . ALA A 1 433 ? 9.044 -2.497 -1.980 1.00 93.25 433 ALA A N 1
ATOM 3478 C CA . ALA A 1 433 ? 10.028 -3.538 -2.249 1.00 93.25 433 ALA A CA 1
ATOM 3479 C C . ALA A 1 433 ? 10.129 -3.875 -3.743 1.00 93.25 433 ALA A C 1
ATOM 3481 O O . ALA A 1 433 ? 11.238 -3.979 -4.268 1.00 93.25 433 ALA A O 1
ATOM 3482 N N . GLY A 1 434 ? 8.988 -3.975 -4.430 1.00 92.00 434 GLY A N 1
ATOM 3483 C CA . GLY A 1 434 ? 8.923 -4.240 -5.869 1.00 92.00 434 GLY A CA 1
ATOM 3484 C C . GLY A 1 434 ? 9.313 -3.055 -6.756 1.00 92.00 434 GLY A C 1
ATOM 3485 O O . GLY A 1 434 ? 9.791 -3.275 -7.865 1.00 92.00 434 GLY A O 1
ATOM 3486 N N . LEU A 1 435 ? 9.125 -1.816 -6.287 1.00 94.56 435 LEU A N 1
ATOM 3487 C CA . LEU A 1 435 ? 9.444 -0.601 -7.050 1.00 94.56 435 LEU A CA 1
ATOM 3488 C C . LEU A 1 435 ? 10.899 -0.153 -6.891 1.00 94.56 435 LEU A C 1
ATOM 3490 O O . LEU A 1 435 ? 11.523 0.279 -7.851 1.00 94.56 435 LEU A O 1
ATOM 3494 N N . VAL A 1 436 ? 11.461 -0.239 -5.685 1.00 96.31 436 VAL A N 1
ATOM 3495 C CA . VAL A 1 436 ? 12.821 0.258 -5.417 1.00 96.31 436 VAL A CA 1
ATOM 3496 C C . VAL A 1 436 ? 13.888 -0.710 -5.921 1.00 96.31 436 VAL A C 1
ATOM 3498 O O . VAL A 1 436 ? 14.965 -0.273 -6.332 1.00 96.31 436 VAL A O 1
ATOM 3501 N N . ILE A 1 437 ? 13.602 -2.018 -5.924 1.00 94.06 437 ILE A N 1
ATOM 3502 C CA . ILE A 1 437 ? 14.545 -3.023 -6.433 1.00 94.06 437 ILE A CA 1
ATOM 3503 C C . ILE A 1 437 ? 14.844 -2.828 -7.924 1.00 94.06 437 ILE A C 1
ATOM 3505 O O . ILE A 1 437 ? 15.964 -3.099 -8.355 1.00 94.06 437 ILE A O 1
ATOM 3509 N N . ASP A 1 438 ? 13.884 -2.296 -8.683 1.00 92.06 438 ASP A N 1
ATOM 3510 C CA . ASP A 1 438 ? 14.011 -1.979 -10.107 1.00 92.06 438 ASP A CA 1
ATOM 3511 C C . ASP A 1 438 ? 15.248 -1.110 -10.388 1.00 92.06 438 ASP A C 1
ATOM 3513 O O . ASP A 1 438 ? 16.100 -1.433 -11.221 1.00 92.06 438 ASP A O 1
ATOM 3517 N N . TYR A 1 439 ? 15.428 -0.056 -9.589 1.00 93.00 439 TYR A N 1
ATOM 3518 C CA . TYR A 1 439 ? 16.564 0.856 -9.712 1.00 93.00 439 TYR A CA 1
ATOM 3519 C C . TYR A 1 439 ? 17.897 0.150 -9.470 1.00 93.00 439 TYR A C 1
ATOM 3521 O O . TYR A 1 439 ? 18.864 0.374 -10.204 1.00 93.00 439 TYR A O 1
ATOM 3529 N N . SER A 1 440 ? 17.954 -0.729 -8.465 1.00 93.00 440 SER A N 1
ATOM 3530 C CA . SER A 1 440 ? 19.138 -1.544 -8.195 1.00 93.00 440 SER A CA 1
ATOM 3531 C C . SER A 1 440 ? 19.445 -2.487 -9.358 1.00 93.00 440 SER A C 1
ATOM 3533 O O . SER A 1 440 ? 20.607 -2.597 -9.749 1.00 93.00 440 SER A O 1
ATOM 3535 N N . ILE A 1 441 ? 18.430 -3.140 -9.936 1.00 91.69 441 ILE A N 1
ATOM 3536 C CA . ILE A 1 441 ? 18.590 -4.063 -11.070 1.00 91.69 441 ILE A CA 1
ATOM 3537 C C . ILE A 1 441 ? 19.154 -3.318 -12.281 1.00 91.69 441 ILE A C 1
ATOM 3539 O O . ILE A 1 441 ? 20.182 -3.735 -12.819 1.00 91.69 441 ILE A O 1
ATOM 3543 N N . HIS A 1 442 ? 18.547 -2.196 -12.676 1.00 89.94 442 HIS A N 1
ATOM 3544 C CA . HIS A 1 442 ? 19.007 -1.411 -13.822 1.00 89.94 442 HIS A CA 1
ATOM 3545 C C . HIS A 1 442 ? 20.429 -0.862 -13.625 1.00 89.94 442 HIS A C 1
ATOM 3547 O O . HIS A 1 442 ? 21.251 -0.964 -14.539 1.00 89.94 442 HIS A O 1
ATOM 3553 N N . LEU A 1 443 ? 20.770 -0.348 -12.434 1.00 90.69 443 LEU A N 1
ATOM 3554 C CA . LEU A 1 443 ? 22.134 0.115 -12.136 1.00 90.69 443 LEU A CA 1
ATOM 3555 C C . LEU A 1 443 ? 23.151 -1.028 -12.178 1.00 90.69 443 LEU A C 1
ATOM 3557 O O . LEU A 1 443 ? 24.227 -0.891 -12.761 1.00 90.69 443 LEU A O 1
ATOM 3561 N N . MET A 1 444 ? 22.830 -2.167 -11.569 1.00 89.75 444 MET A N 1
ATOM 3562 C CA . MET A 1 444 ? 23.747 -3.301 -11.518 1.00 89.75 444 MET A CA 1
ATOM 3563 C C . MET A 1 444 ? 23.926 -3.989 -12.867 1.00 89.75 444 MET A C 1
ATOM 3565 O O . MET A 1 444 ? 25.030 -4.458 -13.155 1.00 89.75 444 MET A O 1
ATOM 3569 N N . GLU A 1 445 ? 22.884 -4.046 -13.699 1.00 88.62 445 GLU A N 1
ATOM 3570 C CA . GLU A 1 445 ? 23.019 -4.544 -15.066 1.00 88.62 445 GLU A CA 1
ATOM 3571 C C . GLU A 1 445 ? 23.869 -3.581 -15.900 1.00 88.62 445 GLU A C 1
ATOM 3573 O O . GLU A 1 445 ? 24.802 -4.023 -16.569 1.00 88.62 445 GLU A O 1
ATOM 3578 N N . ALA A 1 446 ? 23.649 -2.267 -15.781 1.00 86.38 446 ALA A N 1
ATOM 3579 C CA . ALA A 1 446 ? 24.461 -1.259 -16.459 1.00 86.38 446 ALA A CA 1
ATOM 3580 C C . ALA A 1 446 ? 25.945 -1.341 -16.066 1.00 86.38 446 ALA A C 1
ATOM 3582 O O . ALA A 1 446 ? 26.818 -1.286 -16.933 1.00 86.38 446 ALA A O 1
ATOM 3583 N N . LYS A 1 447 ? 26.249 -1.582 -14.781 1.00 86.38 447 LYS A N 1
ATOM 3584 C CA . LYS A 1 447 ? 27.625 -1.772 -14.288 1.00 86.38 447 LYS A CA 1
ATOM 3585 C C . LYS A 1 447 ? 28.374 -2.914 -14.978 1.00 86.38 447 LYS A C 1
ATOM 3587 O O . LYS A 1 447 ? 29.599 -2.847 -15.075 1.00 86.38 447 LYS A O 1
ATOM 3592 N N . LYS A 1 448 ? 27.685 -3.941 -15.496 1.00 85.31 448 LYS A N 1
ATOM 3593 C CA . LYS A 1 448 ? 28.330 -5.021 -16.273 1.00 85.31 448 LYS A CA 1
ATOM 3594 C C . LYS A 1 448 ? 28.928 -4.517 -17.590 1.00 85.31 448 LYS A C 1
ATOM 3596 O O . LYS A 1 448 ? 29.875 -5.122 -18.083 1.00 85.31 448 LYS A O 1
ATOM 3601 N N . TYR A 1 449 ? 28.405 -3.414 -18.126 1.00 83.38 449 TYR A N 1
ATOM 3602 C CA . TYR A 1 449 ? 28.839 -2.794 -19.380 1.00 83.38 449 TYR A CA 1
ATOM 3603 C C . TYR A 1 449 ? 29.756 -1.573 -19.171 1.00 83.38 449 TYR A C 1
ATOM 3605 O O . TYR A 1 449 ? 30.189 -0.957 -20.144 1.00 83.38 449 TYR A O 1
ATOM 3613 N N . GLY A 1 450 ? 30.093 -1.242 -17.918 1.00 83.12 450 GLY A N 1
ATOM 3614 C CA . GLY A 1 450 ? 31.044 -0.190 -17.549 1.00 83.12 450 GLY A CA 1
ATOM 3615 C C . GLY A 1 450 ? 30.407 1.106 -17.033 1.00 83.12 450 GLY A C 1
ATOM 3616 O O . GLY A 1 450 ? 29.197 1.313 -17.090 1.00 83.12 450 GLY A O 1
ATOM 3617 N N . ILE A 1 451 ? 31.260 2.008 -16.535 1.00 78.38 451 ILE A N 1
ATOM 3618 C CA . ILE A 1 451 ? 30.869 3.264 -15.859 1.00 78.38 451 ILE A CA 1
ATOM 3619 C C . ILE A 1 451 ? 30.040 4.185 -16.771 1.00 78.38 451 ILE A C 1
ATOM 3621 O O . ILE A 1 451 ? 29.184 4.934 -16.305 1.00 78.38 451 ILE A O 1
ATOM 3625 N N . GLU A 1 452 ? 30.284 4.152 -18.081 1.00 75.19 452 GLU A N 1
ATOM 3626 C CA . GLU A 1 452 ? 29.555 5.000 -19.026 1.00 75.19 452 GLU A CA 1
ATOM 3627 C C . GLU A 1 452 ? 28.099 4.546 -19.205 1.00 75.19 452 GLU A C 1
ATOM 3629 O O . GLU A 1 452 ? 27.203 5.382 -19.304 1.00 75.19 452 GLU A O 1
ATOM 3634 N N . ALA A 1 453 ? 27.844 3.233 -19.170 1.00 77.06 453 ALA A N 1
ATOM 3635 C CA . ALA A 1 453 ? 26.488 2.692 -19.193 1.00 77.06 453 ALA A CA 1
ATOM 3636 C C . ALA A 1 453 ? 25.731 3.051 -17.904 1.00 77.06 453 ALA A C 1
ATOM 3638 O O . ALA A 1 453 ? 24.580 3.476 -17.955 1.00 77.06 453 ALA A O 1
ATOM 3639 N N . GLU A 1 454 ? 26.398 2.971 -16.752 1.00 79.25 454 GLU A N 1
ATOM 3640 C CA . GLU A 1 454 ? 25.838 3.389 -15.462 1.00 79.25 454 GLU A CA 1
ATOM 3641 C C . GLU A 1 454 ? 25.417 4.870 -15.464 1.00 79.25 454 GLU A C 1
ATOM 3643 O O . GLU A 1 454 ? 24.291 5.204 -15.087 1.00 79.25 454 GLU A O 1
ATOM 3648 N N . LYS A 1 455 ? 26.273 5.765 -15.974 1.00 78.44 455 LYS A N 1
ATOM 3649 C CA . LYS A 1 455 ? 25.957 7.199 -16.099 1.00 78.44 455 LYS A CA 1
ATOM 3650 C C . LYS A 1 455 ? 24.771 7.484 -17.019 1.00 78.44 455 LYS A C 1
ATOM 3652 O O . LYS A 1 455 ? 24.083 8.480 -16.805 1.00 78.44 455 LYS A O 1
ATOM 3657 N N . GLN A 1 456 ? 24.537 6.646 -18.029 1.00 80.19 456 GLN A N 1
ATOM 3658 C CA . GLN A 1 456 ? 23.393 6.785 -18.936 1.00 80.19 456 GLN A CA 1
ATOM 3659 C C . GLN A 1 456 ? 22.077 6.364 -18.274 1.00 80.19 456 GLN A C 1
ATOM 3661 O O . GLN A 1 456 ? 21.044 6.968 -18.552 1.00 80.19 456 GLN A O 1
ATOM 3666 N N . VAL A 1 457 ? 22.114 5.381 -17.369 1.00 84.81 457 VAL A N 1
ATOM 3667 C CA . VAL A 1 457 ? 20.918 4.832 -16.711 1.00 84.81 457 VAL A CA 1
ATOM 3668 C C . VAL A 1 457 ? 20.428 5.701 -15.547 1.00 84.81 457 VAL A C 1
ATOM 3670 O O . VAL A 1 457 ? 19.219 5.819 -15.352 1.00 84.81 457 VAL A O 1
ATOM 3673 N N . ILE A 1 458 ? 21.319 6.375 -14.808 1.00 87.19 458 ILE A N 1
ATOM 3674 C CA . ILE A 1 458 ? 20.934 7.222 -13.657 1.00 87.19 458 ILE A CA 1
ATOM 3675 C C . ILE A 1 458 ? 19.863 8.283 -14.018 1.00 87.19 458 ILE A C 1
ATOM 3677 O O . ILE A 1 458 ? 18.862 8.370 -13.307 1.00 87.19 458 ILE A O 1
ATOM 3681 N N . PRO A 1 459 ? 19.987 9.077 -15.103 1.00 84.56 459 PRO A N 1
ATOM 3682 C CA . PRO A 1 459 ? 18.947 10.034 -15.498 1.00 84.56 459 PRO A CA 1
ATOM 3683 C C . PRO A 1 459 ? 17.602 9.390 -15.860 1.00 84.56 459 PRO A C 1
ATOM 3685 O O . PRO A 1 459 ? 16.556 10.012 -15.657 1.00 84.56 459 PRO A O 1
ATOM 3688 N N . VAL A 1 460 ? 17.621 8.162 -16.390 1.00 87.06 460 VAL A N 1
ATOM 3689 C CA . VAL A 1 460 ? 16.403 7.398 -16.696 1.00 87.06 460 VAL A CA 1
ATOM 3690 C C . VAL A 1 460 ? 15.716 6.988 -15.396 1.00 87.06 460 VAL A C 1
ATOM 3692 O O . VAL A 1 460 ? 14.525 7.236 -15.248 1.00 87.06 460 VAL A O 1
ATOM 3695 N N . ILE A 1 461 ? 16.480 6.500 -14.411 1.00 91.06 461 ILE A N 1
ATOM 3696 C CA . ILE A 1 461 ? 15.982 6.177 -13.064 1.00 91.06 461 ILE A CA 1
ATOM 3697 C C . ILE A 1 461 ? 15.378 7.404 -12.375 1.00 91.06 461 ILE A C 1
ATOM 3699 O O . ILE A 1 461 ? 14.307 7.301 -11.789 1.00 91.06 461 ILE A O 1
ATOM 3703 N N . ILE A 1 462 ? 16.018 8.575 -12.465 1.00 90.44 462 ILE A N 1
ATOM 3704 C CA . ILE A 1 462 ? 15.480 9.819 -11.885 1.00 90.44 462 ILE A CA 1
ATOM 3705 C C . ILE A 1 462 ? 14.171 10.226 -12.576 1.00 90.44 462 ILE A C 1
ATOM 3707 O O . ILE A 1 462 ? 13.221 10.634 -11.918 1.00 90.44 462 ILE A O 1
ATOM 3711 N N . SER A 1 463 ? 14.099 10.107 -13.902 1.00 87.38 463 SER A N 1
ATOM 3712 C CA . SER A 1 463 ? 12.874 10.433 -14.646 1.00 87.38 463 SER A CA 1
ATOM 3713 C C . SER A 1 463 ? 11.743 9.453 -14.316 1.00 87.38 463 SER A C 1
ATOM 3715 O O . SER A 1 463 ? 10.597 9.870 -14.152 1.00 87.38 463 SER A O 1
ATOM 3717 N N . ASN A 1 464 ? 12.076 8.166 -14.172 1.00 92.69 464 ASN A N 1
ATOM 3718 C CA . ASN A 1 464 ? 11.154 7.128 -13.726 1.00 92.69 464 ASN A CA 1
ATOM 3719 C C . ASN A 1 464 ? 10.630 7.435 -12.317 1.00 92.69 464 ASN A C 1
ATOM 3721 O O . ASN A 1 464 ? 9.423 7.542 -12.116 1.00 92.69 464 ASN A O 1
ATOM 3725 N N . SER A 1 465 ? 11.528 7.683 -11.360 1.00 94.81 465 SER A N 1
ATOM 3726 C CA . SER A 1 465 ? 11.147 7.957 -9.976 1.00 94.81 465 SER A CA 1
ATOM 3727 C C . SER A 1 465 ? 10.319 9.227 -9.834 1.00 94.81 465 SER A C 1
ATOM 3729 O O . SER A 1 465 ? 9.353 9.224 -9.081 1.00 94.81 465 SER A O 1
ATOM 3731 N N . MET A 1 466 ? 10.612 10.286 -10.595 1.00 92.56 466 MET A N 1
ATOM 3732 C CA . MET A 1 466 ? 9.758 11.476 -10.657 1.00 92.56 466 MET A CA 1
ATOM 3733 C C . MET A 1 466 ? 8.364 11.150 -11.204 1.00 92.56 466 MET A C 1
ATOM 3735 O O . MET A 1 466 ? 7.376 11.632 -10.652 1.00 92.56 466 MET A O 1
ATOM 3739 N N . GLY A 1 467 ? 8.287 10.319 -12.250 1.00 91.81 467 GLY A N 1
ATOM 3740 C CA . GLY A 1 467 ? 7.036 9.784 -12.790 1.00 91.81 467 GLY A CA 1
ATOM 3741 C C . GLY A 1 467 ? 6.211 9.063 -11.730 1.00 91.81 467 GLY A C 1
ATOM 3742 O O . GLY A 1 467 ? 5.049 9.407 -11.520 1.00 91.81 467 GLY A O 1
ATOM 3743 N N . LEU A 1 468 ? 6.834 8.133 -11.003 1.00 94.56 468 LEU A N 1
ATOM 3744 C CA . LEU A 1 468 ? 6.178 7.391 -9.930 1.00 94.56 468 LEU A CA 1
ATOM 3745 C C . LEU A 1 468 ? 5.763 8.296 -8.767 1.00 94.56 468 LEU A C 1
ATOM 3747 O O . LEU A 1 468 ? 4.616 8.240 -8.339 1.00 94.56 468 LEU A O 1
ATOM 3751 N N . ILE A 1 469 ? 6.662 9.149 -8.265 1.00 96.38 469 ILE A N 1
ATOM 3752 C CA . ILE A 1 469 ? 6.395 10.062 -7.144 1.00 96.38 469 ILE A CA 1
ATOM 3753 C C . ILE A 1 469 ? 5.205 10.958 -7.470 1.00 96.38 469 ILE A C 1
ATOM 3755 O O . ILE A 1 469 ? 4.257 11.019 -6.693 1.00 96.38 469 ILE A O 1
ATOM 3759 N N . LEU A 1 470 ? 5.223 11.633 -8.623 1.00 92.94 470 LEU A N 1
ATOM 3760 C CA . LEU A 1 470 ? 4.133 12.522 -9.011 1.00 92.94 470 LEU A CA 1
ATOM 3761 C C . LEU A 1 470 ? 2.848 11.740 -9.308 1.00 92.94 470 LEU A C 1
ATOM 3763 O O . LEU A 1 470 ? 1.776 12.187 -8.906 1.00 92.94 470 LEU A O 1
ATOM 3767 N N . GLY A 1 471 ? 2.952 10.555 -9.918 1.00 92.38 471 GLY A N 1
ATOM 3768 C CA . GLY A 1 471 ? 1.832 9.640 -10.131 1.00 92.38 471 GLY A CA 1
ATOM 3769 C C . GLY A 1 471 ? 1.141 9.252 -8.821 1.00 92.38 471 GLY A C 1
ATOM 3770 O O . GLY A 1 471 ? -0.056 9.485 -8.667 1.00 92.38 471 GLY A O 1
ATOM 3771 N N . PHE A 1 472 ? 1.885 8.754 -7.832 1.00 93.56 472 PHE A N 1
ATOM 3772 C CA . PHE A 1 472 ? 1.344 8.408 -6.512 1.00 93.56 472 PHE A CA 1
ATOM 3773 C C . PHE A 1 472 ? 0.861 9.633 -5.729 1.00 93.56 472 PHE A C 1
ATOM 3775 O O . PHE A 1 472 ? -0.156 9.554 -5.040 1.00 93.56 472 PHE A O 1
ATOM 3782 N N . LEU A 1 473 ? 1.506 10.794 -5.874 1.00 93.19 473 LEU A N 1
ATOM 3783 C CA . LEU A 1 473 ? 1.019 12.036 -5.271 1.00 93.19 473 LEU A CA 1
ATOM 3784 C C . LEU A 1 473 ? -0.334 12.473 -5.840 1.00 93.19 473 LEU A C 1
ATOM 3786 O O . LEU A 1 473 ? -1.100 13.092 -5.106 1.00 93.19 473 LEU A O 1
ATOM 3790 N N . THR A 1 474 ? -0.711 12.111 -7.070 1.00 88.81 474 THR A N 1
ATOM 3791 C CA . THR A 1 474 ? -2.078 12.394 -7.555 1.00 88.81 474 THR A CA 1
ATOM 3792 C C . THR A 1 474 ? -3.155 11.700 -6.716 1.00 88.81 474 THR A C 1
ATOM 3794 O O . THR A 1 474 ? -4.264 12.221 -6.580 1.00 88.81 474 THR A O 1
ATOM 3797 N N . MET A 1 475 ? -2.840 10.572 -6.063 1.00 88.00 475 MET A N 1
ATOM 3798 C CA . MET A 1 475 ? -3.766 9.888 -5.151 1.00 88.00 475 MET A CA 1
ATOM 3799 C C . MET A 1 475 ? -4.124 10.763 -3.941 1.00 88.00 475 MET A C 1
ATOM 3801 O O . MET A 1 475 ? -5.186 10.591 -3.346 1.00 88.00 475 MET A O 1
ATOM 3805 N N . THR A 1 476 ? -3.316 11.782 -3.629 1.00 88.50 476 THR A N 1
ATOM 3806 C CA . THR A 1 476 ? -3.650 12.817 -2.636 1.00 88.50 476 THR A CA 1
ATOM 3807 C C . THR A 1 476 ? -4.749 13.776 -3.076 1.00 88.50 476 THR A C 1
ATOM 3809 O O . THR A 1 476 ? -5.188 14.584 -2.265 1.00 88.50 476 THR A O 1
ATOM 3812 N N . LEU A 1 477 ? -5.244 13.684 -4.309 1.00 85.81 477 LEU A N 1
ATOM 3813 C CA . LEU A 1 477 ? -6.457 14.375 -4.751 1.00 85.81 477 LEU A CA 1
ATOM 3814 C C . LEU A 1 477 ? -7.721 13.530 -4.501 1.00 85.81 477 LEU A C 1
ATOM 3816 O O . LEU A 1 477 ? -8.833 13.999 -4.730 1.00 85.81 477 LEU A O 1
ATOM 3820 N N . SER A 1 478 ? -7.568 12.288 -4.015 1.00 85.12 478 SER A N 1
ATOM 3821 C CA . SER A 1 478 ? -8.680 11.343 -3.919 1.00 85.12 478 SER A CA 1
ATOM 3822 C C . SER A 1 478 ? -9.658 11.784 -2.828 1.00 85.12 478 SER A C 1
ATOM 3824 O O . SER A 1 478 ? -9.212 12.268 -1.771 1.00 85.12 478 SER A O 1
ATOM 3826 N N . PRO A 1 479 ? -10.978 11.590 -3.030 1.00 81.50 479 PRO A N 1
ATOM 3827 C CA . PRO A 1 479 ? -11.977 11.843 -1.993 1.00 81.50 479 PRO A CA 1
ATOM 3828 C C . PRO A 1 479 ? -11.780 10.960 -0.753 1.00 81.50 479 PRO A C 1
ATOM 3830 O O . PRO A 1 479 ? -12.215 11.340 0.331 1.00 81.50 479 PRO A O 1
ATOM 3833 N N . MET A 1 480 ? -11.075 9.830 -0.876 1.00 86.75 480 MET A N 1
ATOM 3834 C CA . MET A 1 480 ? -10.724 8.985 0.264 1.00 86.75 480 MET A CA 1
ATOM 3835 C C . MET A 1 480 ? -9.340 9.351 0.801 1.00 86.75 480 MET A C 1
ATOM 3837 O O . MET A 1 480 ? -8.339 9.349 0.079 1.00 86.75 480 MET A O 1
ATOM 3841 N N . ALA A 1 481 ? -9.271 9.614 2.104 1.00 88.19 481 ALA A N 1
ATOM 3842 C CA . ALA A 1 481 ? -8.020 9.807 2.831 1.00 88.19 481 ALA A CA 1
ATOM 3843 C C . ALA A 1 481 ? -7.134 8.550 2.802 1.00 88.19 481 ALA A C 1
ATOM 3845 O O . ALA A 1 481 ? -5.911 8.677 2.829 1.00 88.19 481 ALA A O 1
ATOM 3846 N N . LEU A 1 482 ? -7.740 7.364 2.668 1.00 88.56 482 LEU A N 1
ATOM 3847 C CA . LEU A 1 482 ? -7.057 6.088 2.447 1.00 88.56 482 LEU A CA 1
ATOM 3848 C C . LEU A 1 482 ? -5.994 6.182 1.335 1.00 88.56 482 LEU A C 1
ATOM 3850 O O . LEU A 1 482 ? -4.807 5.977 1.582 1.00 88.56 482 LEU A O 1
ATOM 3854 N N . TYR A 1 483 ? -6.395 6.561 0.119 1.00 88.38 483 TYR A N 1
ATOM 3855 C CA . TYR A 1 483 ? -5.472 6.656 -1.017 1.00 88.38 483 TYR A CA 1
ATOM 3856 C C . TYR A 1 483 ? -4.500 7.819 -0.900 1.00 88.38 483 TYR A C 1
ATOM 3858 O O . TYR A 1 483 ? -3.373 7.716 -1.373 1.00 88.38 483 TYR A O 1
ATOM 3866 N N . ALA A 1 484 ? -4.907 8.908 -0.249 1.00 89.00 484 ALA A N 1
ATOM 3867 C CA . ALA A 1 484 ? -4.008 10.022 0.006 1.00 89.00 484 ALA A CA 1
ATOM 3868 C C . ALA A 1 484 ? -2.835 9.597 0.905 1.00 89.00 484 ALA A C 1
ATOM 3870 O O . ALA A 1 484 ? -1.687 9.903 0.590 1.00 89.00 484 ALA A O 1
ATOM 3871 N N . ARG A 1 485 ? -3.106 8.841 1.981 1.00 91.06 485 ARG A N 1
ATOM 3872 C CA . ARG A 1 485 ? -2.067 8.285 2.864 1.00 91.06 485 ARG A CA 1
ATOM 3873 C C . ARG A 1 485 ? -1.161 7.308 2.115 1.00 91.06 485 ARG A C 1
ATOM 3875 O O . ARG A 1 485 ? 0.057 7.442 2.202 1.00 91.06 485 ARG A O 1
ATOM 3882 N N . LEU A 1 486 ? -1.739 6.384 1.339 1.00 92.12 486 LEU A N 1
ATOM 3883 C CA . LEU A 1 486 ? -0.972 5.449 0.504 1.00 92.12 486 LEU A CA 1
ATOM 3884 C C . LEU A 1 486 ? -0.061 6.186 -0.483 1.00 92.12 486 LEU A C 1
ATOM 3886 O O . LEU A 1 486 ? 1.129 5.892 -0.554 1.00 92.12 486 LEU A O 1
ATOM 3890 N N . GLY A 1 487 ? -0.603 7.172 -1.199 1.00 93.56 487 GLY A N 1
ATOM 3891 C CA . GLY A 1 487 ? 0.133 7.965 -2.178 1.00 93.56 487 GLY A CA 1
ATOM 3892 C C . GLY A 1 487 ? 1.323 8.700 -1.566 1.00 93.56 487 GLY A C 1
ATOM 3893 O O . GLY A 1 487 ? 2.413 8.660 -2.128 1.00 93.56 487 GLY A O 1
ATOM 3894 N N . ILE A 1 488 ? 1.148 9.312 -0.387 1.00 95.19 488 ILE A N 1
ATOM 3895 C CA . ILE A 1 488 ? 2.235 9.998 0.331 1.00 95.19 488 ILE A CA 1
ATOM 3896 C C . ILE A 1 488 ? 3.318 9.008 0.760 1.00 95.19 488 ILE A C 1
ATOM 3898 O O . ILE A 1 488 ? 4.493 9.254 0.494 1.00 95.19 488 ILE A O 1
ATOM 3902 N N . LEU A 1 489 ? 2.942 7.896 1.401 1.00 96.69 489 LEU A N 1
ATOM 3903 C CA . LEU A 1 489 ? 3.910 6.911 1.892 1.00 96.69 489 LEU A CA 1
ATOM 3904 C C . LEU A 1 489 ? 4.706 6.281 0.744 1.00 96.69 489 LEU A C 1
ATOM 3906 O O . LEU A 1 489 ? 5.933 6.212 0.809 1.00 96.69 489 LEU A O 1
ATOM 3910 N N . ILE A 1 490 ? 4.031 5.895 -0.343 1.00 96.88 490 ILE A N 1
ATOM 3911 C CA . ILE A 1 490 ? 4.697 5.339 -1.523 1.00 96.88 490 ILE A CA 1
ATOM 3912 C C . ILE A 1 490 ? 5.603 6.395 -2.172 1.00 96.88 490 ILE A C 1
ATOM 3914 O O . ILE A 1 490 ? 6.759 6.103 -2.460 1.00 96.88 490 ILE A O 1
ATOM 3918 N N . ALA A 1 491 ? 5.142 7.635 -2.358 1.00 97.06 491 ALA A N 1
ATOM 3919 C CA . ALA A 1 491 ? 5.951 8.698 -2.958 1.00 97.06 491 ALA A CA 1
ATOM 3920 C C . ALA A 1 491 ? 7.217 9.010 -2.139 1.00 97.06 491 ALA A C 1
ATOM 3922 O O . ALA A 1 491 ? 8.320 9.083 -2.688 1.00 97.06 491 ALA A O 1
ATOM 3923 N N . VAL A 1 492 ? 7.079 9.153 -0.819 1.00 97.44 492 VAL A N 1
ATOM 3924 C CA . VAL A 1 492 ? 8.200 9.416 0.095 1.00 97.44 492 VAL A CA 1
ATOM 3925 C C . VAL A 1 492 ? 9.168 8.229 0.124 1.00 97.44 492 VAL A C 1
ATOM 3927 O O . VAL A 1 492 ? 10.382 8.424 0.021 1.00 97.44 492 VAL A O 1
ATOM 3930 N N . GLY A 1 493 ? 8.644 7.002 0.161 1.00 97.56 493 GLY A N 1
ATOM 3931 C CA . GLY A 1 493 ? 9.436 5.780 0.063 1.00 97.56 493 GLY A CA 1
ATOM 3932 C C . GLY A 1 493 ? 10.206 5.674 -1.256 1.00 97.56 493 GLY A C 1
ATOM 3933 O O . GLY A 1 493 ? 11.404 5.409 -1.239 1.00 97.56 493 GLY A O 1
ATOM 3934 N N . ILE A 1 494 ? 9.577 5.955 -2.401 1.00 97.38 494 ILE A N 1
ATOM 3935 C CA . ILE A 1 494 ? 10.246 5.938 -3.713 1.00 97.38 494 ILE A CA 1
ATOM 3936 C C . ILE A 1 494 ? 11.349 6.993 -3.777 1.00 97.38 494 ILE A C 1
ATOM 3938 O O . ILE A 1 494 ? 12.439 6.698 -4.271 1.00 97.38 494 ILE A O 1
ATOM 3942 N N . GLY A 1 495 ? 11.106 8.203 -3.267 1.00 96.50 495 GLY A N 1
ATOM 3943 C CA . GLY A 1 495 ? 12.122 9.254 -3.209 1.00 96.50 495 GLY A CA 1
ATOM 3944 C C . GLY A 1 495 ? 13.355 8.811 -2.422 1.00 96.50 495 GLY A C 1
ATOM 3945 O O . GLY A 1 495 ? 14.480 8.883 -2.926 1.00 96.50 495 GLY A O 1
ATOM 3946 N N . PHE A 1 496 ? 13.142 8.270 -1.221 1.00 97.06 496 PHE A N 1
ATOM 3947 C CA . PHE A 1 496 ? 14.219 7.743 -0.387 1.00 97.06 496 PHE A CA 1
ATOM 3948 C C . PHE A 1 496 ? 14.917 6.531 -1.024 1.00 97.06 496 PHE A C 1
ATOM 3950 O O . PHE A 1 496 ? 16.147 6.448 -1.017 1.00 97.06 496 PHE A O 1
ATOM 3957 N N . GLY A 1 497 ? 14.165 5.611 -1.627 1.00 96.50 497 GLY A N 1
ATOM 3958 C CA . GLY A 1 497 ? 14.709 4.425 -2.286 1.00 96.50 497 GLY A CA 1
ATOM 3959 C C . GLY A 1 497 ? 15.516 4.744 -3.536 1.00 96.50 497 GLY A C 1
ATOM 3960 O O . GLY A 1 497 ? 16.573 4.155 -3.748 1.00 96.50 497 GLY A O 1
ATOM 3961 N N . THR A 1 498 ? 15.095 5.742 -4.312 1.00 95.19 498 THR A N 1
ATOM 3962 C CA . THR A 1 498 ? 15.860 6.255 -5.458 1.00 95.19 498 THR A CA 1
ATOM 3963 C C . THR A 1 498 ? 17.197 6.828 -4.995 1.00 95.19 498 THR A C 1
ATOM 3965 O O . THR A 1 498 ? 18.245 6.492 -5.547 1.00 95.19 498 THR A O 1
ATOM 3968 N N . LEU A 1 499 ? 17.174 7.664 -3.951 1.00 93.69 499 LEU A N 1
ATOM 3969 C CA . LEU A 1 499 ? 18.384 8.241 -3.365 1.00 93.69 499 LEU A CA 1
ATOM 3970 C C . LEU A 1 499 ? 19.320 7.142 -2.839 1.00 93.69 499 LEU A C 1
ATOM 3972 O O . LEU A 1 499 ? 20.518 7.158 -3.125 1.00 93.69 499 LEU A O 1
ATOM 3976 N N . SER A 1 500 ? 18.754 6.156 -2.140 1.00 94.38 500 SER A N 1
ATOM 3977 C CA . SER A 1 500 ? 19.474 4.992 -1.620 1.00 94.38 500 SER A CA 1
ATOM 3978 C C . SER A 1 500 ? 20.128 4.182 -2.739 1.00 94.38 500 SER A C 1
ATOM 3980 O O . SER A 1 500 ? 21.308 3.848 -2.646 1.00 94.38 500 SER A O 1
ATOM 3982 N N . ALA A 1 501 ? 19.398 3.897 -3.820 1.00 93.25 501 ALA A N 1
ATOM 3983 C CA . ALA A 1 501 ? 19.906 3.131 -4.953 1.00 93.25 501 ALA A CA 1
ATOM 3984 C C . ALA A 1 501 ? 21.052 3.871 -5.653 1.00 93.25 501 ALA A C 1
ATOM 3986 O O . ALA A 1 501 ? 22.122 3.301 -5.855 1.00 93.25 501 ALA A O 1
ATOM 3987 N N . ILE A 1 502 ? 20.891 5.163 -5.947 1.00 90.81 502 ILE A N 1
ATOM 3988 C CA . ILE A 1 502 ? 21.932 5.950 -6.622 1.00 90.81 502 ILE A CA 1
ATOM 3989 C C . ILE A 1 502 ? 23.193 6.079 -5.753 1.00 90.81 502 ILE A C 1
ATOM 3991 O O . ILE A 1 502 ? 24.297 5.933 -6.268 1.00 90.81 502 ILE A O 1
ATOM 3995 N N . LEU A 1 503 ? 23.067 6.327 -4.445 1.00 90.19 503 LEU A N 1
ATOM 3996 C CA . LEU A 1 503 ? 24.232 6.577 -3.583 1.00 90.19 503 LEU A CA 1
ATOM 3997 C C . LEU A 1 503 ? 24.945 5.302 -3.111 1.00 90.19 503 LEU A C 1
ATOM 3999 O O . LEU A 1 503 ? 26.161 5.326 -2.900 1.00 90.19 503 LEU A O 1
ATOM 4003 N N . LEU A 1 504 ? 24.220 4.195 -2.933 1.00 89.19 504 LEU A N 1
ATOM 4004 C CA . LEU A 1 504 ? 24.811 2.923 -2.505 1.00 89.19 504 LEU A CA 1
ATOM 4005 C C . LEU A 1 504 ? 25.241 2.070 -3.695 1.00 89.19 504 LEU A C 1
ATOM 4007 O O . LEU A 1 504 ? 26.364 1.560 -3.699 1.00 89.19 504 LEU A O 1
ATOM 4011 N N . VAL A 1 505 ? 24.366 1.939 -4.697 1.00 87.38 505 VAL A N 1
ATOM 4012 C CA . VAL A 1 505 ? 24.574 1.083 -5.870 1.00 87.38 505 VAL A CA 1
ATOM 4013 C C . VAL A 1 505 ? 25.213 1.855 -7.015 1.00 87.38 505 VAL A C 1
ATOM 4015 O O . VAL A 1 505 ? 26.083 1.288 -7.659 1.00 87.38 505 VAL A O 1
ATOM 4018 N N . GLY A 1 506 ? 24.835 3.112 -7.257 1.00 74.38 506 GLY A N 1
ATOM 4019 C CA . GLY A 1 506 ? 25.270 3.939 -8.398 1.00 74.38 506 GLY A CA 1
ATOM 4020 C C . GLY A 1 506 ? 26.638 4.633 -8.264 1.00 74.38 506 GLY A C 1
ATOM 4021 O O . GLY A 1 506 ? 26.867 5.669 -8.893 1.00 74.38 506 GLY A O 1
ATOM 4022 N N . GLY A 1 507 ? 27.532 4.119 -7.410 1.00 63.97 507 GLY A N 1
ATOM 4023 C CA . GLY A 1 507 ? 28.866 4.689 -7.194 1.00 63.97 507 GLY A CA 1
ATOM 4024 C C . GLY A 1 507 ? 29.943 3.689 -6.835 1.00 63.97 507 GLY A C 1
ATOM 4025 O O . GLY A 1 507 ? 29.654 2.474 -6.714 1.00 63.97 507 GLY A O 1
#

Nearest PDB structures (foldseek):
  8v0g-assembly1_A  TM=8.081E-01  e=8.613E-16  Plasmodium falciparum 3D7
  8v1g-assembly1_A  TM=8.083E-01  e=2.448E-15  Plasmodium falciparum 3D7
  8v12-assembly1_A  TM=7.800E-01  e=3.482E-14  Plasmodium falciparum 3D7
  7k8b-assembly1_A  TM=6.951E-01  e=4.743E-13  Mycolicibacterium smegmatis MC2 155
  6rvd-assembly1_A  TM=7.421E-01  e=1.917E-11  Homo sapiens

Secondary structure (DSSP, 8-state):
-HHHHHHHHHIIIIIHHHHHHHHHHHHHHHHH--HHHHHHHHHHHHHHHHHHHHHHHHHT----HHHHTHHHHHHHHTHHHHHHHHHHHHHHHTTS-HHHHHHHHHHHHHHHHHHHHHHHHHHHHGGGGSS-HHHHHHHHHHHHHHHHHHHHHHHHHHHHHHHTT------S-TTSTTTS-GGGGTTTSHHHHHHHHHHHHHHHHHHHHHGGG--B---GGGGB-TT-HHHHHHHHHHHHHS-SSPEEEEEEESS---HHHHHHHHHHHHHHHTSTT--EEE-TTHHHHHH---HHHHHHHTTT-HHHHTTEETTEEEEEEE-S---HHHHHHHHHHHHHHHTTS-TTEEEEEE-HHHHHHHHHHHHHHHHHHHHHHHHHHHHHHHHHHH--HHHHHHHHHHHHHHHHHHHHHHHHHT--B-HHHHHHHHHHHHHHHHHHHHHHHHHTT-HHHHHHHHHHHHHHHHHHHHHHHHGGGSSBHHHHHHHHHHHHHHHHHHHHIIIII--

Sequence (507 aa):
MDFEIDRAVWILSMIYPPLLFLLICGIYYLRFRNVIAAILPPLSAILASIWVYELMGIVGIPLNILTASAGVFLIIITPAYGLHYVDRLMVHLRRFPVNIAIKKATKDEWRPIFLSAITTALAFLSFLFTPLEAFRQLGIIVSIGIFLSLVAVFVVIPMVVVIANLRLRNDLGSRWDQGRWCFINFGKKKYWRYGFIIASLIMLITSIWIIPRLEVNFDSFSYFRGNSQVRLAAQKAIKDFGWAIPLYVVVEKTSPFTMEDQKHLINFVEKIEKLKEVTGTISALDFWRYYSIPLPLVQVLSRATDQLSDFLIGNTLKITVKAPFTDSKSFQRLAEKIRSIGSSLPQDLHLHVAGEPLAMASLNEKVMQSQVNSVIFTLLFIFALMLVIFKKLPRSFLAVSPVMLTLIFNFYFMSVTGIWLEISTSIVASILAGLVIDYSIHLMEAKKYGIEAEKQVIPVIISNSMGLILGFLTMTLSPMALYARLGILIAVGIGFGTLSAILLVGG

Radius of gyration: 28.63 Å; Cα contacts (8 Å, |Δi|>4): 746; chains: 1; bounding box: 77×42×81 Å

Foldseek 3Di:
DVVLFVVLLCCLQPVQLVVLLVLQLVLLCVVLVDSLLSNLLLVLLQVLLVVLVVVCVVVVPDRGSLQSCLSLCSSLFRSLLLLQLSLQLQVLLVPDALVVSLVVSCVQRVVLLVLLLVLLLLLLCLQCLFPDPSSNSSSNSNSSSSVSSSVSSSPVSSVCCVVVVDSSHDPPDPPPLPDPPPCLVCQVDPVNLVVVVVVLVVLVVCLVVQLVLFAAKDFPLQQFDPPDPSNVVQLVCCVPVVARWWKKKKKAFPDQDDQVLLVLVVVLLVVLCPDPQFPHKDAPNVCCVPVVQGPSNLQVVVVVDVVSVVAYDNRMGIMITGGSDGMLVSLVVSQVVSVVSVVPHDPRIDIDIDTPSPVQSVSFVSRLVSLVVSLVVSLVVQLVSLCVVVVDNVLSCLLSVLLVSLLSVLSSVCSVVVPHRGNLSSSLSSSLSSRLSSLSSCLVSLVVVHLVSLSSCLVSLVSSLVSSLVSLCVLCVRSTVSSNSSSNSNNVSSVSSSSSSCSRRVD

Mean predicted aligned error: 6.68 Å

pLDDT: mean 89.2, std 10.02, range [38.25, 97.62]